Protein 7TOJ (pdb70)

Nearest PDB structures (foldseek):
  7toj-assembly1_A  TM=1.003E+00  e=2.582E-84  Chryseobacterium sp. YR480
  7tog-assembly1_A  TM=9.686E-01  e=6.090E-57  Prolixibacter bellariivorans
  7tok-assembly1_A  TM=8.861E-01  e=1.281E-14  Flavobacterium johnsoniae
  7tok-assembly2_B  TM=8.930E-01  e=6.815E-14  Flavobacterium johnsoniae
  2qfe-assembly1_A  TM=3.526E-01  e=9.710E-02  Homo sapiens

Radius of gyration: 20.08 Å; Cα contacts (8 Å, |Δi|>4): 903; chains: 1; bounding box: 59×45×49 Å

CATH classification: 3.40.50.1110

Sequence (356 aa):
GQWLTTWATAPQLVEPKNLPPEPGLSGNTLRQIVRVSVGGKKLRLRFSNKYSDSLAVKAVSIAVPSDSSNVDAATIRSLTFEKKNNFKIAPGSSDIYSDEVNFNLKPNSLLAITVSYAKVTQSVTGHPASRTTSFIVKGEQTTNAEVFKNPVKTDHWYSLFNIDVVKTSEPSYAVAIGNSITDGRGSGTNRRQNRWPDIFSQRLLANNPSTRNISVLNLGIGGNCVVRGGLGPTALDRFDYNILNQQGVKWLIILEGVNDLLGGTRRDPDDASSKRTEELIAAYQVIDKAHANGIKVYGATILPFGKSFYEKPFRIEEWKKVNDWIRNSGKFDAVIDFAKHQSHPNEAGYRRGEFVDLNLFKNE

B-factor: mean 28.58, std 12.19, range [13.81, 75.75]

Foldseek 3Di:
DFKAWFEFEAKFKQDLVLFADPPGQAQWKKKWKDWGAAWAFKKKFKFDLQHWAKWKWQWKWKFAADPAAFGDLVQIDTWAFVNHRIDIGGRRDMGMTDMDTHGTHGRGMMMMMIRGHGDDSTFMFARQQLEKMWMDHHDCNNPRDDDPTRIHNTTGGGGTMMHDDDPQAAEEEEEACLQSPVAEHRNPNQRLQSLLSVVLCVDVLNVRYHYYGHYYHQEAQFDDTDGDHCLVCVCVRPVVGTHHAEYEYDHHLSLLLPDDDLVSNVVSLVRVVVSVLCCVVCVVVNHAYEYEADDDDDDSSPPPPSSVVSSVVSLCCNCPVPSHPYYQYLHVCCCVDHSVSSNCNVSDDCVVPRDD

Structure (mmCIF, N/CA/C/O backbone):
data_7TOJ
#
_entry.id   7TOJ
#
_cell.length_a   120.160
_cell.length_b   77.310
_cell.length_c   42.080
_cell.angle_alpha   90.000
_cell.angle_beta   96.890
_cell.angle_gamma   90.000
#
_symmetry.space_group_name_H-M   'C 1 2 1'
#
loop_
_entity.id
_entity.type
_entity.pdbx_description
1 polymer 'SGNH/GDSL hydrolase family protein'
2 non-polymer 'CHLORIDE ION'
3 water water
#
loop_
_atom_site.group_PDB
_atom_site.id
_atom_site.type_symbol
_atom_site.label_atom_id
_atom_site.label_alt_id
_atom_site.label_comp_id
_atom_site.label_asym_id
_atom_site.label_entity_id
_atom_site.label_seq_id
_atom_site.pdbx_PDB_ins_code
_atom_site.Cartn_x
_atom_site.Cartn_y
_atom_site.Cartn_z
_atom_site.occupancy
_atom_site.B_iso_or_equiv
_atom_site.auth_seq_id
_atom_site.auth_comp_id
_atom_site.auth_asym_id
_atom_site.auth_atom_id
_atom_site.pdbx_PDB_model_num
ATOM 1 N N . GLY A 1 11 ? 50.83400 7.24600 20.78200 1.000 45.66799 11 GLY A N 1
ATOM 2 C CA . GLY A 1 11 ? 49.53800 7.42900 21.40900 1.000 42.60856 11 GLY A CA 1
ATOM 3 C C . GLY A 1 11 ? 48.78400 8.63000 20.86900 1.000 41.42683 11 GLY A C 1
ATOM 4 O O . GLY A 1 11 ? 49.38400 9.59900 20.40600 1.000 45.05349 11 GLY A O 1
ATOM 5 N N . GLN A 1 12 ? 47.46400 8.55300 20.89500 1.000 35.05143 12 GLN A N 1
ATOM 6 C CA . GLN A 1 12 ? 46.61300 9.63100 20.42700 1.000 31.78397 12 GLN A CA 1
ATOM 7 C C . GLN A 1 12 ? 45.83700 10.24200 21.58400 1.000 25.09781 12 GLN A C 1
ATOM 8 O O . GLN A 1 12 ? 45.49000 9.56900 22.46300 1.000 25.76633 12 GLN A O 1
ATOM 14 N N . TRP A 1 13 ? 45.57800 11.51900 21.54100 1.000 23.13673 13 TRP A N 1
ATOM 15 C CA . TRP A 1 13 ? 44.82100 12.14100 22.62200 1.000 21.21324 13 TRP A CA 1
ATOM 16 C C . TRP A 1 13 ? 43.33200 11.81100 22.52000 1.000 19.79542 13 TRP A C 1
ATOM 17 O O . TRP A 1 13 ? 42.75800 11.71300 21.42400 1.000 20.25138 13 TRP A O 1
ATOM 28 N N . LEU A 1 14 ? 42.69600 11.69000 23.68300 1.000 17.84292 14 LEU A N 1
ATOM 29 C CA . LEU A 1 14 ? 41.24700 11.56900 23.80300 1.000 16.99816 14 LEU A CA 1
ATOM 30 C C . LEU A 1 14 ? 40.80000 12.48000 24.93200 1.000 15.82134 14 LEU A C 1
ATOM 31 O O . LEU A 1 14 ? 41.35400 12.40900 26.03300 1.000 16.23711 14 LEU A O 1
ATOM 36 N N . THR A 1 15 ? 39.81500 13.33000 24.69100 1.000 15.32581 15 THR A N 1
ATOM 37 C CA . THR A 1 15 ? 39.28600 14.15800 25.76800 1.000 13.98791 15 THR A CA 1
ATOM 38 C C . THR A 1 15 ? 38.39300 13.28400 26.64500 1.000 14.47455 15 THR A C 1
ATOM 39 O O . THR A 1 15 ? 37.48700 12.61000 26.13600 1.000 15.31462 15 THR A O 1
ATOM 43 N N . THR A 1 16 ? 38.67500 13.24000 27.94600 1.000 14.63447 16 THR A N 1
ATOM 44 C CA . THR A 1 16 ? 37.95100 12.37700 28.86700 1.000 14.71740 16 THR A CA 1
ATOM 45 C C . THR A 1 16 ? 36.97200 13.12200 29.76600 1.000 14.18197 16 THR A C 1
ATOM 46 O O . THR A 1 16 ? 36.08000 12.49200 30.34300 1.000 14.93488 16 THR A O 1
ATOM 50 N N . TRP A 1 17 ? 37.12400 14.43800 29.90100 1.000 14.12057 17 TRP A N 1
ATOM 51 C CA . TRP A 1 17 ? 36.23600 15.26900 30.69400 1.000 13.88720 17 TRP A CA 1
ATOM 52 C C . TRP A 1 17 ? 36.26500 16.65700 30.06900 1.000 13.94082 17 TRP A C 1
ATOM 53 O O . TRP A 1 17 ? 37.32200 17.12100 29.60700 1.000 14.37639 17 TRP A O 1
ATOM 64 N N . ALA A 1 18 ? 35.10200 17.30600 30.03000 1.000 14.15988 18 ALA A N 1
ATOM 65 C CA . ALA A 1 18 ? 35.03300 18.69500 29.59800 1.000 14.23164 18 ALA A CA 1
ATOM 66 C C . ALA A 1 18 ? 33.89200 19.37500 30.32500 1.000 14.17412 18 ALA A C 1
ATOM 67 O O . ALA A 1 18 ? 32.99300 18.72400 30.86500 1.000 15.04155 18 ALA A O 1
ATOM 69 N N . THR A 1 19 ? 33.96900 20.70900 30.37500 1.000 14.46384 19 THR A N 1
ATOM 70 C CA . THR A 1 19 ? 32.85300 21.54100 30.80200 1.000 15.57062 19 THR A CA 1
ATOM 71 C C . THR A 1 19 ? 32.77000 22.68800 29.80800 1.000 15.90445 19 THR A C 1
ATOM 72 O O . THR A 1 19 ? 33.76800 23.04000 29.18000 1.000 18.18154 19 THR A O 1
ATOM 76 N N . ALA A 1 20 ? 31.58000 23.25300 29.64300 1.000 15.29078 20 ALA A N 1
ATOM 77 C CA . ALA A 1 20 ? 31.40000 24.33500 28.67000 1.000 15.49552 20 ALA A CA 1
ATOM 78 C C . ALA A 1 20 ? 31.66600 25.69200 29.32400 1.000 15.53682 20 ALA A C 1
ATOM 79 O O . ALA A 1 20 ? 30.91400 26.09100 30.22900 1.000 16.95249 20 ALA A O 1
ATOM 81 N N . PRO A 1 21 ? 32.68300 26.43100 28.90300 1.000 15.89349 21 PRO A N 1
ATOM 82 C CA . PRO A 1 21 ? 32.99600 27.70500 29.55600 1.000 17.99884 21 PRO A CA 1
ATOM 83 C C . PRO A 1 21 ? 32.03400 28.81200 29.13900 1.000 16.01364 21 PRO A C 1
ATOM 84 O O . PR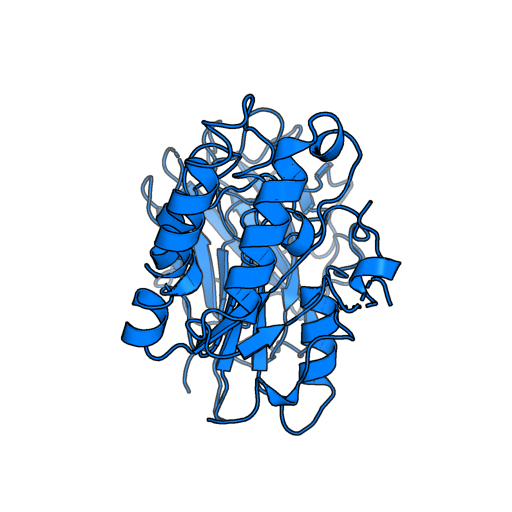O A 1 21 ? 31.35400 28.75300 28.11000 1.000 16.83037 21 PRO A O 1
ATOM 88 N N . GLN A 1 22 ? 32.00700 29.85400 29.95600 1.000 16.84307 22 GLN A N 1
ATOM 89 C CA . GLN A 1 22 ? 31.20200 31.03800 29.68600 1.000 18.07344 22 GLN A CA 1
ATOM 90 C C . GLN A 1 22 ? 31.75600 32.17400 30.53500 1.000 18.73229 22 GLN A C 1
ATOM 91 O O . GLN A 1 22 ? 32.59400 31.96400 31.41500 1.000 19.70101 22 GLN A O 1
ATOM 97 N N . LEU A 1 23 ? 31.29400 33.38900 30.26400 1.000 20.18417 23 LEU A N 1
ATOM 98 C CA . LEU A 1 23 ? 31.59900 34.51100 31.14500 1.000 21.93908 23 LEU A CA 1
ATOM 99 C C . LEU A 1 23 ? 30.81200 34.36600 32.43700 1.000 22.11748 23 LEU A C 1
ATOM 100 O O . LEU A 1 23 ? 29.59400 34.19000 32.41400 1.000 23.49786 23 LEU A O 1
ATOM 105 N N . VAL A 1 24 ? 31.50900 34.42200 33.56800 1.000 21.69907 24 VAL A N 1
ATOM 106 C CA . VAL A 1 24 ? 30.86400 34.27000 34.86700 1.000 23.55182 24 VAL A CA 1
ATOM 107 C C . VAL A 1 24 ? 30.13000 35.56000 35.22100 1.000 26.37668 24 VAL A C 1
ATOM 108 O O . VAL A 1 24 ? 30.73000 36.63900 35.24000 1.000 27.47023 24 VAL A O 1
ATOM 112 N N . GLU A 1 25 ? 28.83200 35.44300 35.50100 1.000 26.61508 25 GLU A N 1
ATOM 113 C CA . GLU A 1 25 ? 28.03800 36.58500 35.92200 1.000 29.10448 25 GLU A CA 1
ATOM 114 C C . GLU A 1 25 ? 28.52900 37.07900 37.28200 1.000 32.26811 25 GLU A C 1
ATOM 115 O O . GLU A 1 25 ? 29.07600 36.30100 38.06800 1.000 31.79784 25 GLU A O 1
ATOM 121 N N . PRO A 1 26 ? 28.35200 38.37200 37.58200 1.000 32.50756 26 PRO A N 1
ATOM 122 C CA . PRO A 1 26 ? 28.83500 38.90000 38.87300 1.000 34.61892 26 PRO A CA 1
ATOM 123 C C . PRO A 1 26 ? 28.39000 38.09300 40.08200 1.000 34.92751 26 PRO A C 1
ATOM 124 O O . PRO A 1 26 ? 29.19500 37.84400 40.98800 1.000 36.32931 26 PRO A O 1
ATOM 128 N N . LYS A 1 27 ? 27.12800 37.66200 40.11700 1.000 33.18618 27 LYS A N 1
ATOM 129 C CA . LYS A 1 27 ? 26.60900 36.93000 41.26500 1.000 32.93092 27 LYS A CA 1
ATOM 130 C C . LYS A 1 27 ? 27.25400 35.56200 41.42700 1.000 30.67485 27 LYS A C 1
ATOM 131 O O . LYS A 1 27 ? 27.08900 34.94400 42.48400 1.000 31.69848 27 LYS A O 1
ATOM 137 N N . ASN A 1 28 ? 27.96400 35.07400 40.41200 1.000 27.81882 28 ASN A N 1
ATOM 138 C CA . ASN A 1 28 ? 28.56200 33.74700 40.45200 1.000 25.45553 28 ASN A CA 1
ATOM 139 C C . ASN A 1 28 ? 30.07200 33.79700 40.60800 1.000 25.75743 28 ASN A C 1
ATOM 140 O O . ASN A 1 28 ? 30.73600 32.76300 40.47000 1.000 26.68783 28 ASN A O 1
ATOM 145 N N . LEU A 1 29 ? 30.62800 34.97600 40.86800 1.000 28.65283 29 LEU A N 1
ATOM 146 C CA . LEU A 1 29 ? 32.02600 35.07200 41.23200 1.000 31.27717 29 LEU A CA 1
ATOM 147 C C . LEU A 1 29 ? 32.20900 34.51000 42.63800 1.000 31.91278 29 LEU A C 1
ATOM 148 O O . LEU A 1 29 ? 31.25800 34.45300 43.42200 1.000 32.92863 29 LEU A O 1
ATOM 153 N N . PRO A 1 30 ? 33.41300 34.06000 42.97300 1.000 35.83075 30 PRO A N 1
ATOM 154 C CA . PRO A 1 30 ? 33.59800 33.35600 44.23400 1.000 39.26668 30 PRO A CA 1
ATOM 155 C C . PRO A 1 30 ? 33.45700 34.30100 45.41100 1.000 38.71626 30 PRO A C 1
ATOM 156 O O . PRO A 1 30 ? 33.55600 35.53200 45.26400 1.000 38.24298 30 PRO A O 1
ATOM 160 N N . PRO A 1 31 ? 33.16600 33.77100 46.58200 1.000 44.46987 31 PRO A N 1
ATOM 161 C CA . PRO A 1 31 ? 33.07900 34.63100 47.76200 1.000 44.42862 31 PRO A CA 1
ATOM 162 C C . PRO A 1 31 ? 34.47100 35.02500 48.21600 1.000 44.63661 31 PRO A C 1
ATOM 163 O O . PRO A 1 31 ? 35.47200 34.67500 47.57900 1.000 43.10602 31 PRO A O 1
ATOM 167 N N . GLU A 1 32 ? 34.57800 35.80500 49.24700 1.000 45.82651 32 GLU A N 1
ATOM 168 C CA . GLU A 1 32 ? 35.85500 36.21200 49.75400 1.000 44.13477 32 GLU A CA 1
ATOM 169 C C . GLU A 1 32 ? 36.60300 34.99800 50.32400 1.000 42.50689 32 GLU A C 1
ATOM 170 O O . GLU A 1 32 ? 36.01300 34.13200 50.86700 1.000 44.00639 32 GLU A O 1
ATOM 176 N N . PRO A 1 33 ? 37.92600 34.94600 50.20800 1.000 42.37174 33 PRO A N 1
ATOM 177 C CA . PRO A 1 33 ? 38.84800 36.02600 49.81300 1.000 43.69156 33 PRO A CA 1
ATOM 178 C C . PRO A 1 33 ? 39.04000 36.22500 48.30900 1.000 43.25038 33 PRO A C 1
ATOM 179 O O . PRO A 1 33 ? 39.94900 36.94700 47.89300 1.000 44.38057 33 PRO A O 1
ATOM 183 N N . GLY A 1 34 ? 38.20500 35.61400 47.47000 1.000 39.31879 34 GLY A N 1
ATOM 184 C CA . GLY A 1 34 ? 38.34100 35.77200 46.03900 1.000 37.32999 34 GLY A CA 1
ATOM 185 C C . GLY A 1 34 ? 39.48600 34.95000 45.49500 1.000 34.89706 34 GLY A C 1
ATOM 186 O O . GLY A 1 34 ? 40.21400 34.26900 46.21800 1.000 35.37371 34 GLY A O 1
ATOM 187 N N . LEU A 1 35 ? 39.63800 35.00600 44.17300 1.000 31.38072 35 LEU A N 1
ATOM 188 C CA . LEU A 1 35 ? 40.66800 34.20800 43.52500 1.000 30.72709 35 LEU A CA 1
ATOM 189 C C . LEU A 1 35 ? 42.02800 34.88600 43.50200 1.000 29.49013 35 LEU A C 1
ATOM 190 O O . LEU A 1 35 ? 43.04700 34.18500 43.48800 1.000 30.17669 35 LEU A O 1
ATOM 195 N N . SER A 1 36 ? 42.07200 36.21900 43.47800 1.000 30.64664 36 SER A N 1
ATOM 196 C CA . SER A 1 36 ? 43.33200 36.94200 43.33200 1.000 31.95800 36 SER A CA 1
ATOM 197 C C . SER A 1 36 ? 44.34700 36.51900 44.38300 1.000 30.66073 36 SER A C 1
ATOM 198 O O . SER A 1 36 ? 44.09200 36.62200 45.58800 1.000 33.13357 36 SER A O 1
ATOM 201 N N . GLY A 1 37 ? 45.51000 36.06700 43.91800 1.000 31.82807 37 GLY A N 1
ATOM 202 C CA . GLY A 1 37 ? 46.58500 35.70800 44.82000 1.000 30.34983 37 GLY A CA 1
ATOM 203 C C . GLY A 1 37 ? 46.31800 34.49100 45.67300 1.000 29.62373 37 GLY A C 1
ATOM 204 O O . GLY A 1 37 ? 47.08300 34.23000 46.60500 1.000 31.40660 37 GLY A O 1
ATOM 205 N N . ASN A 1 38 ? 45.26500 33.73700 45.38500 1.000 27.89267 38 ASN A N 1
ATOM 206 C CA . ASN A 1 38 ? 44.82300 32.63700 46.22900 1.000 27.28993 38 ASN A CA 1
ATOM 207 C C . ASN A 1 38 ? 44.81200 31.33900 45.43100 1.000 25.23424 38 ASN A C 1
ATOM 208 O O . ASN A 1 38 ? 45.19100 31.29700 44.25900 1.000 25.74946 38 ASN A O 1
ATOM 213 N N . THR A 1 39 ? 44.38900 30.26200 46.08800 1.000 22.60048 39 THR A N 1
ATOM 214 C CA . THR A 1 39 ? 44.46200 28.92400 45.51800 1.000 21.71703 39 THR A CA 1
ATOM 215 C C . THR A 1 39 ? 43.08000 28.28800 45.51700 1.000 21.17135 39 THR A C 1
ATOM 216 O O . THR A 1 39 ? 42.36100 28.35300 46.51700 1.000 22.90902 39 THR A O 1
ATOM 220 N N . LEU A 1 40 ? 42.71400 27.68700 44.38700 1.000 19.95251 40 LEU A N 1
ATOM 221 C CA . LEU A 1 40 ? 41.40000 27.08900 44.17400 1.000 18.78540 40 LEU A CA 1
ATOM 222 C C . LEU A 1 40 ? 41.58300 25.62100 43.83100 1.000 18.93460 40 LEU A C 1
ATOM 223 O O . LEU A 1 40 ? 42.30000 25.29100 42.88400 1.000 19.53997 40 LEU A O 1
ATOM 228 N N . ARG A 1 41 ? 40.93000 24.74200 44.58700 1.000 18.53836 41 ARG A N 1
ATOM 229 C CA . ARG A 1 41 ? 40.94800 23.31100 44.32900 1.000 18.48268 41 ARG A CA 1
ATOM 230 C C . ARG A 1 41 ? 39.57700 22.88800 43.80200 1.000 18.43151 41 ARG A C 1
ATOM 231 O O . ARG A 1 41 ? 38.54700 23.17900 44.42800 1.000 19.06229 41 ARG A O 1
ATOM 239 N N . GLN A 1 42 ? 39.57100 22.20500 42.66500 1.000 16.37452 42 GLN A N 1
ATOM 240 C CA . GLN A 1 42 ? 38.34200 21.83600 41.97700 1.000 16.77640 42 GLN A CA 1
ATOM 241 C C . GLN A 1 42 ? 38.36000 20.34300 41.70500 1.000 16.18596 42 GLN A C 1
ATOM 242 O O . GLN A 1 42 ? 39.42600 19.76100 41.48700 1.000 17.96011 42 GLN A O 1
ATOM 248 N N . ILE A 1 43 ? 37.17800 19.72000 41.71000 1.000 16.29522 43 ILE A N 1
ATOM 249 C CA . ILE A 1 43 ? 37.04200 18.26700 41.59600 1.000 16.94332 43 ILE A CA 1
ATOM 250 C C . ILE A 1 43 ? 36.17700 17.93100 40.38600 1.000 16.09248 43 ILE A C 1
ATOM 251 O O . ILE A 1 43 ? 35.07200 18.46600 40.24300 1.000 16.72857 43 ILE A O 1
ATOM 256 N N . VAL A 1 44 ? 36.67200 17.02400 39.53800 1.000 15.27087 44 VAL A N 1
ATOM 257 C CA . VAL A 1 44 ? 35.93800 16.57200 38.36200 1.000 15.43078 44 VAL A CA 1
ATOM 258 C C . VAL A 1 44 ? 35.95900 15.04700 38.31500 1.000 15.40686 44 VAL A C 1
ATOM 259 O O . VAL A 1 44 ? 36.83300 14.39500 38.90000 1.000 16.73095 44 VAL A O 1
ATOM 263 N N . ARG A 1 45 ? 34.98600 14.47800 37.60300 1.000 15.39404 45 ARG A N 1
ATOM 264 C CA . ARG A 1 45 ? 34.90100 13.04000 37.37100 1.000 15.99304 45 ARG A CA 1
ATOM 265 C C . ARG A 1 45 ? 35.30700 12.76000 35.93300 1.000 15.48827 45 ARG A C 1
ATOM 266 O O . ARG A 1 45 ? 34.62000 13.18600 34.99600 1.000 16.77200 45 ARG A O 1
ATOM 274 N N . VAL A 1 46 ? 36.40000 12.03300 35.74700 1.000 15.21569 46 VAL A N 1
ATOM 275 C CA . VAL A 1 46 ? 36.83400 11.63900 34.40900 1.000 15.82687 46 VAL A CA 1
ATOM 276 C C . VAL A 1 46 ? 36.10800 10.37900 33.95500 1.000 15.28291 46 VAL A C 1
ATOM 277 O O . VAL A 1 46 ? 35.48600 9.68200 34.75600 1.000 16.64422 46 VAL A O 1
ATOM 281 N N . SER A 1 47 ? 36.19400 10.08400 32.65700 1.000 14.70242 47 SER A N 1
ATOM 282 C CA . SER A 1 47 ? 35.56900 8.88900 32.10300 1.000 15.02627 47 SER A CA 1
ATOM 283 C C . SER A 1 47 ? 36.65200 7.88800 31.77100 1.000 15.78797 47 SER A C 1
ATOM 284 O O . SER A 1 47 ? 37.09500 7.13900 32.66300 1.000 16.54312 47 SER A O 1
ATOM 287 N N . VAL A 1 48 ? 37.16300 7.84700 30.53700 1.000 15.37867 48 VAL A N 1
ATOM 288 C CA . VAL A 1 48 ? 38.25100 6.94600 30.18300 1.000 16.13267 48 VAL A CA 1
ATOM 289 C C . VAL A 1 48 ? 39.51500 7.35100 30.92800 1.000 16.81721 48 VAL A C 1
ATOM 290 O O . VAL A 1 48 ? 39.80700 8.54500 31.10500 1.000 16.63199 48 VAL A O 1
ATOM 294 N N . GLY A 1 49 ? 40.29000 6.35300 31.35700 1.000 16.60730 49 GLY A N 1
ATOM 295 C CA . GLY A 1 49 ? 41.50400 6.59300 32.10600 1.000 17.36559 49 GLY A CA 1
ATOM 296 C C . GLY A 1 49 ? 42.73900 6.56900 31.22200 1.000 19.04149 49 GLY A C 1
ATOM 297 O O . GLY A 1 49 ? 42.67100 6.48200 29.99400 1.000 21.20747 49 GLY A O 1
ATOM 298 N N . GLY A 1 50 ? 43.89600 6.64900 31.87500 1.000 19.23580 50 GLY A N 1
ATOM 299 C CA . GLY A 1 50 ? 45.15000 6.54800 31.15200 1.000 20.18556 50 GLY A CA 1
ATOM 300 C C . GLY A 1 50 ? 46.32600 6.86800 32.05200 1.000 19.27516 50 GLY A C 1
ATOM 301 O O . GLY A 1 50 ? 46.19300 6.93300 33.27300 1.000 20.86469 50 GLY A O 1
ATOM 302 N N . LYS A 1 51 ? 47.48500 7.05300 31.40900 1.000 19.23097 51 LYS A N 1
ATOM 303 C CA . LYS A 1 51 ? 48.75600 7.23100 32.10600 1.000 19.64356 51 LYS A CA 1
ATOM 304 C C . LYS A 1 51 ? 49.46400 8.53300 31.75800 1.000 18.60923 51 LYS A C 1
ATOM 305 O O . LYS A 1 51 ? 50.42800 8.89400 32.44500 1.000 19.95304 51 LYS A O 1
ATOM 311 N N . LYS A 1 52 ? 49.03600 9.23300 30.71000 1.000 18.38241 52 LYS A N 1
ATOM 312 C CA . LYS A 1 52 ? 49.63800 10.49200 30.28900 1.000 19.57606 52 LYS A CA 1
ATOM 313 C C . LYS A 1 52 ? 48.50200 11.46100 30.00900 1.000 17.01467 52 LYS A C 1
ATOM 314 O O . LYS A 1 52 ? 47.57100 11.12000 29.26600 1.000 18.54326 52 LYS A O 1
ATOM 320 N N . LEU A 1 53 ? 48.57000 12.65600 30.59100 1.000 17.79460 53 LEU A N 1
ATOM 321 C CA . LEU A 1 53 ? 47.45700 13.58300 30.59500 1.000 17.23508 53 LEU A CA 1
ATOM 322 C C . LEU A 1 53 ? 47.93200 14.94500 30.11400 1.000 17.39740 53 LEU A C 1
ATOM 323 O O . LEU A 1 53 ? 49.12100 15.28300 30.19300 1.000 19.31381 53 LEU A O 1
ATOM 328 N N . ARG A 1 54 ? 46.97900 15.75800 29.66000 1.000 16.99502 54 ARG A N 1
ATOM 329 C CA . ARG A 1 54 ? 47.19700 17.19500 29.54500 1.000 18.32843 54 ARG A CA 1
ATOM 330 C C . ARG A 1 54 ? 45.87700 17.87700 29.85000 1.000 16.45194 54 ARG A C 1
ATOM 331 O O . ARG A 1 54 ? 44.80800 17.26700 29.72800 1.000 18.34098 54 ARG A O 1
ATOM 339 N N . LEU A 1 55 ? 45.95400 19.13700 30.27500 1.000 16.05335 55 LEU A N 1
ATOM 340 C CA . LEU A 1 55 ? 44.78100 19.87500 30.72600 1.000 15.91459 55 LEU A CA 1
ATOM 341 C C . LEU A 1 55 ? 44.73600 21.21400 30.01400 1.000 16.82321 55 LEU A C 1
ATOM 342 O O . LEU A 1 55 ? 45.76900 21.86700 29.83100 1.000 18.00112 55 LEU A O 1
ATOM 347 N N . ARG A 1 56 ? 43.54400 21.60900 29.57300 1.000 15.73639 56 ARG A N 1
ATOM 348 C CA . ARG A 1 56 ? 43.35200 22.90400 28.93700 1.000 16.20087 56 ARG A CA 1
ATOM 349 C C . ARG A 1 56 ? 42.53400 23.82100 29.83400 1.000 15.84545 56 ARG A C 1
ATOM 350 O O . ARG A 1 56 ? 41.52400 23.40600 30.41300 1.000 16.83198 56 ARG A O 1
ATOM 358 N N . PHE A 1 57 ? 42.99100 25.06900 29.93000 1.000 17.27982 57 PHE A N 1
ATOM 359 C CA . PHE A 1 57 ? 42.32900 26.12600 30.67400 1.000 17.67686 57 PHE A CA 1
ATOM 360 C C . PHE A 1 57 ? 41.85000 27.18500 29.69400 1.000 20.26455 57 PHE A C 1
ATOM 361 O O . PHE A 1 57 ? 42.53400 27.48600 28.71800 1.000 20.89739 57 PHE A O 1
ATOM 369 N N . SER A 1 58 ? 40.66300 27.72900 29.94200 1.000 18.60090 58 SER A N 1
ATOM 370 C CA . SER A 1 58 ? 40.03800 28.66900 29.02000 1.000 20.26235 58 SER A CA 1
ATOM 371 C C . SER A 1 58 ? 39.89400 30.05300 29.63100 1.000 20.31942 58 SER A C 1
ATOM 372 O O . SER A 1 58 ? 39.36500 30.19600 30.73600 1.000 20.92489 58 SER A O 1
ATOM 375 N N . ASN A 1 59 ? 40.31900 31.06200 28.87200 1.000 20.32702 59 ASN A N 1
ATOM 376 C CA . ASN A 1 59 ? 40.04000 32.47100 29.11900 1.000 21.19779 59 ASN A CA 1
ATOM 377 C C . ASN A 1 59 ? 39.20500 33.06800 27.98500 1.000 21.53419 59 ASN A C 1
ATOM 378 O O . ASN A 1 59 ? 39.28800 34.25900 27.68500 1.000 23.85322 59 ASN A O 1
ATOM 383 N N . LYS A 1 60 ? 38.37400 32.22800 27.36000 1.000 21.16101 60 LYS A N 1
ATOM 384 C CA . LYS A 1 60 ? 37.75800 32.57400 26.07900 1.000 21.78933 60 LYS A CA 1
ATOM 385 C C . LYS A 1 60 ? 36.81700 33.76600 26.17600 1.000 22.55486 60 LYS A C 1
ATOM 386 O O . LYS A 1 60 ? 36.73200 34.55600 25.23400 1.000 25.19173 60 LYS A O 1
ATOM 392 N N . TYR A 1 61 ? 36.11500 33.91800 27.29300 1.000 23.11005 61 TYR A N 1
ATOM 393 C CA . TYR A 1 61 ? 35.01600 34.86700 27.39100 1.000 25.51806 61 TYR A CA 1
ATOM 394 C C . TYR A 1 61 ? 35.33200 36.08200 28.24700 1.000 28.78119 61 TYR A C 1
ATOM 395 O O . TYR A 1 61 ? 34.45800 36.93800 28.43300 1.000 33.35482 61 TYR A O 1
ATOM 404 N N . SER A 1 62 ? 36.56000 36.18800 28.73800 1.000 27.83579 62 SER A N 1
ATOM 405 C CA . SER A 1 62 ? 37.01100 37.28200 29.57700 1.000 30.45532 62 SER A CA 1
ATOM 406 C C . SER A 1 62 ? 37.69900 38.34000 28.74500 1.000 29.98989 62 SER A C 1
ATOM 407 O O . SER A 1 62 ? 38.25400 38.08100 27.67800 1.000 33.94345 62 SER A O 1
ATOM 423 N N . ASP A 1 64 ? 40.01800 40.33600 30.31900 1.000 34.35989 64 ASP A N 1
ATOM 424 C CA . ASP A 1 64 ? 41.27600 40.54800 31.01700 1.000 33.00154 64 ASP A CA 1
ATOM 425 C C . ASP A 1 64 ? 42.12100 39.28800 30.91100 1.000 31.38030 64 ASP A C 1
ATOM 426 O O . ASP A 1 64 ? 41.61200 38.19800 30.63300 1.000 33.17992 64 ASP A O 1
ATOM 431 N N . SER A 1 65 ? 43.42400 39.44300 31.11700 1.000 33.90844 65 SER A N 1
ATOM 432 C CA . SER A 1 65 ? 44.32500 38.30400 31.02600 1.000 33.86721 65 SER A CA 1
ATOM 433 C C . SER A 1 65 ? 44.08100 37.33600 32.18100 1.000 31.47976 65 SER A C 1
ATOM 434 O O . SER A 1 65 ? 43.61000 37.71400 33.25600 1.000 35.52727 65 SER A O 1
ATOM 437 N N . LEU A 1 66 ? 44.39700 36.07400 31.94300 1.000 27.40335 66 LEU A N 1
ATOM 438 C CA . LEU A 1 66 ? 44.32600 35.04600 32.97800 1.000 27.88091 66 LEU A CA 1
ATOM 439 C C . LEU A 1 66 ? 45.75600 34.70900 33.38800 1.000 24.98405 66 LEU A C 1
ATOM 440 O O . LEU A 1 66 ? 46.50800 34.13700 32.59400 1.000 26.42356 66 LEU A O 1
ATOM 445 N N . ALA A 1 67 ? 46.13000 35.06500 34.62600 1.000 25.64033 67 ALA A N 1
ATOM 446 C CA . ALA A 1 67 ? 47.48800 34.89400 35.14300 1.000 24.92592 67 ALA A CA 1
ATOM 447 C C . ALA A 1 67 ? 47.46900 33.85300 36.25600 1.000 24.27846 67 ALA A C 1
ATOM 448 O O . ALA A 1 67 ? 46.79200 34.03800 37.27000 1.000 25.05608 67 ALA A O 1
ATOM 450 N N . VAL A 1 68 ? 48.21300 32.76600 36.06300 1.000 22.34729 68 VAL A N 1
ATOM 451 C CA . VAL A 1 68 ? 48.20800 31.61900 36.96700 1.000 22.06707 68 VAL A CA 1
ATOM 452 C C . VAL A 1 68 ? 49.64900 31.32100 37.37400 1.000 23.11765 68 VAL A C 1
ATOM 453 O O . VAL A 1 68 ? 50.54100 31.27800 36.52000 1.000 23.69993 68 VAL A O 1
ATOM 457 N N . LYS A 1 69 ? 49.88300 31.15900 38.68700 1.000 22.91567 69 LYS A N 1
ATOM 458 C CA . LYS A 1 69 ? 51.23600 30.94600 39.19300 1.000 23.76585 69 LYS A CA 1
ATOM 459 C C . LYS A 1 69 ? 51.65100 29.48400 39.16000 1.000 21.50426 69 LYS A C 1
ATOM 460 O O . LYS A 1 69 ? 52.85100 29.19400 39.05800 1.000 23.58817 69 LYS A O 1
ATOM 466 N N . ALA A 1 70 ? 50.70000 28.55900 39.27400 1.000 20.44577 70 ALA A N 1
ATOM 467 C CA . ALA A 1 70 ? 51.01100 27.13900 39.41400 1.000 19.95674 70 ALA A CA 1
ATOM 468 C C . ALA A 1 70 ? 49.73100 26.33900 39.29300 1.000 19.04446 70 ALA A C 1
ATOM 469 O O . ALA A 1 70 ? 48.64600 26.81500 39.66000 1.000 18.97333 70 ALA A O 1
ATOM 471 N N . VAL A 1 71 ? 49.86700 25.11100 38.78800 1.000 18.18517 71 VAL A N 1
ATOM 472 C CA . VAL A 1 71 ? 48.76000 24.15900 38.71500 1.000 17.52524 71 VAL A CA 1
ATOM 473 C C . VAL A 1 71 ? 49.28100 22.78000 39.09900 1.000 18.10172 71 VAL A C 1
ATOM 474 O O . VAL A 1 71 ? 50.37100 22.38100 38.67600 1.000 19.19391 71 VAL A O 1
ATOM 478 N N . SER A 1 72 ? 48.49200 22.04200 39.88200 1.000 17.39951 72 SER A N 1
ATOM 479 C CA . SER A 1 72 ? 48.79900 20.65300 40.18400 1.000 17.86990 72 SER A CA 1
ATOM 480 C C . SER A 1 72 ? 47.56100 19.80100 39.96500 1.000 17.87242 72 SER A C 1
ATOM 481 O O . SER A 1 72 ? 46.43000 20.29600 39.97200 1.000 17.28120 72 SER A O 1
ATOM 484 N N . ILE A 1 73 ? 47.79600 18.49900 39.80900 1.000 16.30658 73 ILE A N 1
ATOM 485 C CA . ILE A 1 73 ? 46.73100 17.50200 39.78600 1.000 16.71889 73 ILE A CA 1
ATOM 486 C C . ILE A 1 73 ? 47.02600 16.42100 40.81600 1.000 16.97701 73 ILE A C 1
ATOM 487 O O . ILE A 1 73 ? 48.18400 16.16300 41.15500 1.000 17.12996 73 ILE A O 1
ATOM 492 N N . ALA A 1 74 ? 45.97000 15.80800 41.34600 1.000 16.13420 74 ALA A N 1
ATOM 493 C CA . ALA A 1 74 ? 46.12300 14.82300 42.41600 1.000 17.22415 74 ALA A CA 1
ATOM 494 C C . ALA A 1 74 ? 44.83500 14.01500 42.55700 1.000 17.18341 74 ALA A C 1
ATOM 495 O O . ALA A 1 74 ? 43.78100 14.41000 42.05600 1.000 17.48860 74 ALA A O 1
ATOM 497 N N . VAL A 1 75 ? 44.93000 12.88000 43.24200 1.000 17.95944 75 VAL A N 1
ATOM 498 C CA . VAL A 1 75 ? 43.74800 12.08200 43.56600 1.000 18.32856 75 VAL A CA 1
ATOM 499 C C . VAL A 1 75 ? 43.15100 12.62000 44.86300 1.000 18.39597 75 VAL A C 1
ATOM 500 O O . VAL A 1 75 ? 43.86500 12.70900 45.86800 1.000 19.54710 75 VAL A O 1
ATOM 504 N N . PRO A 1 76 ? 41.87000 12.98100 44.90400 1.000 18.14183 76 PRO A N 1
ATOM 505 C CA . PRO A 1 76 ? 41.28400 13.46700 46.15500 1.000 20.67715 76 PRO A CA 1
ATOM 506 C C . PRO A 1 76 ? 41.20900 12.38000 47.20800 1.000 22.34914 76 PRO A C 1
ATOM 507 O O . PRO A 1 76 ? 41.14100 11.18300 46.91200 1.000 24.69877 76 PRO A O 1
ATOM 511 N N . SER A 1 77 ? 41.23000 12.80100 48.44900 1.000 26.00092 77 SER A N 1
ATOM 512 C CA . SER A 1 77 ? 41.01900 11.82100 49.50100 1.000 32.42395 77 SER A CA 1
ATOM 513 C C . SER A 1 77 ? 39.63100 12.04000 49.97300 1.000 42.78270 77 SER A C 1
ATOM 514 O O . SER A 1 77 ? 38.74900 11.32100 49.60200 1.000 50.75188 77 SER A O 1
ATOM 517 N N . ASP A 1 78 ? 39.38700 13.07300 50.75100 1.000 40.94260 78 ASP A N 1
ATOM 518 C CA . ASP A 1 78 ? 38.01800 13.33300 51.14700 1.000 48.18970 78 ASP A CA 1
ATOM 519 C C . ASP A 1 78 ? 37.83400 14.80100 50.86500 1.000 42.36401 78 ASP A C 1
ATOM 520 O O . ASP A 1 78 ? 38.71500 15.57800 51.23900 1.000 41.62028 78 ASP A O 1
ATOM 525 N N . SER A 1 79 ? 36.69400 15.21300 50.27600 1.000 35.73361 79 SER A N 1
ATOM 526 C CA . SER A 1 79 ? 36.40000 16.61100 49.96700 1.000 34.76549 79 SER A CA 1
ATOM 527 C C . SER A 1 79 ? 37.58200 17.40400 49.41300 1.000 27.09947 79 SER A C 1
ATOM 528 O O . SER A 1 79 ? 37.91300 17.28300 48.22900 1.000 26.02548 79 SER A O 1
ATOM 531 N N . SER A 1 80 ? 38.21600 18.21700 50.26600 1.000 26.94983 80 SER A N 1
ATOM 532 C CA . SER A 1 80 ? 39.20200 19.20600 49.84000 1.000 27.10380 80 SER A CA 1
ATOM 533 C C . SER A 1 80 ? 40.64700 18.75500 50.02600 1.000 25.28679 80 SER A C 1
ATOM 534 O O . SER A 1 80 ? 41.56200 19.52200 49.71000 1.000 26.00959 80 SER A O 1
ATOM 537 N N . ASN A 1 81 ? 40.87200 17.54900 50.53100 1.000 23.54005 81 ASN A N 1
ATOM 538 C CA . ASN A 1 81 ? 42.21500 17.02800 50.73300 1.000 24.08481 81 ASN A CA 1
ATOM 539 C C . ASN A 1 81 ? 42.58100 16.08300 49.59700 1.000 21.27867 81 ASN A C 1
ATOM 540 O O . ASN A 1 81 ? 41.72200 15.59400 48.86300 1.000 22.28415 81 ASN A O 1
ATOM 545 N N . VAL A 1 82 ? 43.88100 15.85600 49.43100 1.000 21.41451 82 VAL A N 1
ATOM 546 C CA . VAL A 1 82 ? 44.38200 14.98600 48.37400 1.000 20.29172 82 VAL A CA 1
ATOM 547 C C . VAL A 1 82 ? 45.35600 13.96800 48.95600 1.000 21.59736 82 VAL A C 1
ATOM 548 O O . VAL A 1 82 ? 45.91700 14.14900 50.03700 1.000 22.94016 82 VAL A O 1
ATOM 552 N N . ASP A 1 83 ? 45.55700 12.88100 48.21600 1.000 22.00111 83 ASP A N 1
ATOM 553 C CA . ASP A 1 83 ? 46.59100 11.89800 48.54500 1.000 22.31397 83 ASP A CA 1
ATOM 554 C C . ASP A 1 83 ? 47.93800 12.50200 48.15500 1.000 22.07377 83 ASP A C 1
ATOM 555 O O . ASP A 1 83 ? 48.21400 12.69500 46.97000 1.000 21.22378 83 ASP A O 1
ATOM 560 N N . ALA A 1 84 ? 48.77900 12.80900 49.15000 1.000 23.00305 84 ALA A N 1
ATOM 561 C CA . ALA A 1 84 ? 49.97800 13.60300 48.88500 1.000 24.14188 84 ALA A CA 1
ATOM 562 C C . ALA A 1 84 ? 50.91900 12.92200 47.89500 1.000 23.66920 84 ALA A C 1
ATOM 563 O O . ALA A 1 84 ? 51.54500 13.60400 47.07000 1.000 24.48985 84 ALA A O 1
ATOM 565 N N . ALA A 1 85 ? 50.99700 11.59100 47.92900 1.000 24.11368 85 ALA A N 1
ATOM 566 C CA . ALA A 1 85 ? 51.91500 10.87600 47.05700 1.000 25.22668 85 ALA A CA 1
ATOM 567 C C . ALA A 1 85 ? 51.51300 10.96500 45.59300 1.000 22.72493 85 ALA A C 1
ATOM 568 O O . ALA A 1 85 ? 52.34700 10.68600 44.72300 1.000 23.49267 85 ALA A O 1
ATOM 570 N N . THR A 1 86 ? 50.26900 11.35500 45.29800 1.000 21.20995 86 THR A N 1
ATOM 571 C CA . THR A 1 86 ? 49.78700 11.42500 43.92100 1.000 19.81988 86 THR A CA 1
ATOM 572 C C . THR A 1 86 ? 49.94200 12.80000 43.28700 1.000 18.51483 86 THR A C 1
ATOM 573 O O . THR A 1 86 ? 49.67500 12.93400 42.08600 1.000 18.92784 86 THR A O 1
ATOM 577 N N . ILE A 1 87 ? 50.31500 13.83200 44.04800 1.000 19.56459 87 ILE A N 1
ATOM 578 C CA . ILE A 1 87 ? 50.33600 15.19300 43.51500 1.000 18.71606 87 ILE A CA 1
ATOM 579 C C . ILE A 1 87 ? 51.42900 15.31800 42.45500 1.000 18.73700 87 ILE A C 1
ATOM 580 O O . ILE A 1 87 ? 52.58500 14.92100 42.68500 1.000 19.45583 87 ILE A O 1
ATOM 585 N N . ARG A 1 88 ? 51.08100 15.91800 41.30900 1.000 17.41717 88 ARG A N 1
ATOM 586 C CA . ARG A 1 88 ? 52.04800 16.23400 40.26600 1.000 17.46865 88 ARG A CA 1
ATOM 587 C C . ARG A 1 88 ? 51.80100 17.64500 39.76400 1.000 18.16322 88 ARG A C 1
ATOM 588 O O . ARG A 1 88 ? 50.65000 18.07800 39.63700 1.000 19.20677 88 ARG A O 1
ATOM 596 N N . SER A 1 89 ? 52.87200 18.36300 39.46000 1.000 17.87156 89 SER A N 1
ATOM 597 C CA . SER A 1 89 ? 52.75700 19.70800 38.91900 1.000 18.53776 89 SER A CA 1
ATOM 598 C C . SER A 1 89 ? 52.61800 19.66300 37.41100 1.000 17.55893 89 SER A C 1
ATOM 599 O O . SER A 1 89 ? 53.23000 18.83100 36.73900 1.000 19.08225 89 SER A O 1
ATOM 602 N N . LEU A 1 90 ? 51.85900 20.61200 36.87800 1.000 17.76287 90 LEU A N 1
ATOM 603 C CA . LEU A 1 90 ? 51.79000 20.83200 35.43700 1.000 17.96100 90 LEU A CA 1
ATOM 604 C C . LEU A 1 90 ? 52.84800 21.84500 35.01300 1.000 18.87665 90 LEU A C 1
ATOM 605 O O . LEU A 1 90 ? 53.28900 22.68400 35.80100 1.000 20.55829 90 LEU A O 1
ATOM 610 N N . THR A 1 91 ? 53.24600 21.76600 33.74400 1.000 19.18154 91 THR A N 1
ATOM 611 C CA . THR A 1 91 ? 54.13800 22.74700 33.14200 1.000 20.46362 91 THR A CA 1
ATOM 612 C C . THR A 1 91 ? 53.50800 23.26400 31.85700 1.000 19.30627 91 THR A C 1
ATOM 613 O O . THR A 1 91 ? 52.66100 22.60400 31.24700 1.000 19.76713 91 THR A O 1
ATOM 617 N N . PHE A 1 92 ? 53.94500 24.44900 31.43600 1.000 19.66187 92 PHE A N 1
ATOM 618 C CA . PHE A 1 92 ? 53.37300 25.14100 30.27900 1.000 20.37656 92 PHE A CA 1
ATOM 619 C C . PHE A 1 92 ? 54.56200 25.60800 29.45400 1.000 21.14987 92 PHE A C 1
ATOM 620 O O . PHE A 1 92 ? 55.19700 26.61400 29.78500 1.000 22.79159 92 PHE A O 1
ATOM 628 N N . GLU A 1 93 ? 54.92700 24.82700 28.43600 1.000 23.17616 93 GLU A N 1
ATOM 629 C CA . GLU A 1 93 ? 56.19300 25.01500 27.72600 1.000 23.15247 93 GLU A CA 1
ATOM 630 C C . GLU A 1 93 ? 57.36000 25.14100 28.71000 1.000 24.01428 93 GLU A C 1
ATOM 631 O O . GLU A 1 93 ? 58.16900 26.07000 28.64200 1.000 25.47939 93 GLU A O 1
ATOM 637 N N . LYS A 1 94 ? 57.40600 24.19100 29.65300 1.000 23.25480 94 LYS A N 1
ATOM 638 C CA . LYS A 1 94 ? 58.40800 24.06900 30.71200 1.000 23.72698 94 LYS A CA 1
ATOM 639 C C . LYS A 1 94 ? 58.12000 24.92600 31.93900 1.000 23.10135 94 LYS A C 1
ATOM 640 O O . LYS A 1 94 ? 58.71700 24.68000 32.99500 1.000 24.35380 94 LYS A O 1
ATOM 646 N N . LYS A 1 95 ? 57.27600 25.94600 31.83200 1.000 21.87999 95 LYS A N 1
ATOM 647 C CA . LYS A 1 95 ? 57.14600 26.94500 32.89100 1.000 21.74003 95 LYS A CA 1
ATOM 648 C C . LYS A 1 95 ? 56.10800 26.53500 33.93100 1.000 21.06712 95 LYS A C 1
ATOM 649 O O . LYS A 1 95 ? 55.12800 25.85800 33.62400 1.000 21.81231 95 LYS A O 1
ATOM 655 N N . ASN A 1 96 ? 56.32600 26.97700 35.17800 1.000 20.86381 96 ASN A N 1
ATOM 656 C CA . ASN A 1 96 ? 55.34700 26.72100 36.23400 1.000 22.39129 96 ASN A CA 1
ATOM 657 C C . ASN A 1 96 ? 54.06200 27.49300 35.97700 1.000 20.91920 96 ASN A C 1
ATOM 658 O O . ASN A 1 96 ? 52.96800 27.03600 36.32800 1.000 22.07944 96 ASN A O 1
ATOM 663 N N . ASN A 1 97 ? 54.19100 28.68900 35.41700 1.000 22.14940 97 ASN A N 1
ATOM 664 C CA . ASN A 1 97 ? 53.14400 29.69600 35.40400 1.000 21.91549 97 ASN A CA 1
ATOM 665 C C . ASN A 1 97 ? 52.72200 29.98500 33.97000 1.000 23.81320 97 ASN A C 1
ATOM 666 O O . ASN A 1 97 ? 53.42300 29.65400 33.01000 1.000 23.83585 97 ASN A O 1
ATOM 671 N N . PHE A 1 98 ? 51.58100 30.66000 33.83500 1.000 22.72290 98 PHE A N 1
ATOM 672 C CA . PHE A 1 98 ? 51.17600 31.15700 32.53100 1.000 24.56415 98 PHE A CA 1
ATOM 673 C C . PHE A 1 98 ? 50.41400 32.46500 32.68100 1.000 24.83258 98 PHE A C 1
ATOM 674 O O . PHE A 1 98 ? 49.85800 32.77600 33.73600 1.000 25.04805 98 PHE A O 1
ATOM 682 N N . LYS A 1 99 ? 50.39500 33.23000 31.59600 1.000 26.78324 99 LYS A N 1
ATOM 683 C CA . LYS A 1 99 ? 49.55300 34.41600 31.49400 1.000 27.95775 99 LYS A CA 1
ATOM 684 C C . LYS A 1 99 ? 49.06800 34.46400 30.05700 1.00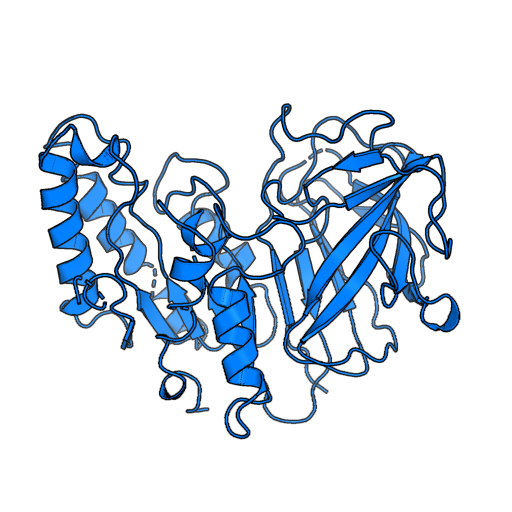0 30.45198 99 LYS A C 1
ATOM 685 O O . LYS A 1 99 ? 49.87300 34.62500 29.13700 1.000 32.49076 99 LYS A O 1
ATOM 691 N N . ILE A 1 100 ? 47.76900 34.30600 29.86500 1.000 28.50705 100 ILE A N 1
ATOM 692 C CA . ILE A 1 100 ? 47.21100 34.21500 28.52300 1.000 29.45878 100 ILE A CA 1
ATOM 693 C C . ILE A 1 100 ? 46.21900 35.34300 28.27800 1.000 31.12660 100 ILE A C 1
ATOM 694 O O . ILE A 1 100 ? 45.52800 35.81400 29.18800 1.000 29.36760 100 ILE A O 1
ATOM 699 N N . ALA A 1 101 ? 46.14100 35.74700 27.01400 1.000 30.11732 101 ALA A N 1
ATOM 700 C CA . ALA A 1 101 ? 45.40700 36.92800 26.61500 1.000 30.29860 101 ALA A CA 1
ATOM 701 C C . ALA A 1 101 ? 43.89600 36.73000 26.75000 1.000 29.16678 101 ALA A C 1
ATOM 702 O O . ALA A 1 101 ? 43.39900 35.59600 26.75900 1.000 27.06808 101 ALA A O 1
ATOM 704 N N . PRO A 1 102 ? 43.15200 37.83100 26.85800 1.000 30.02381 102 PRO A N 1
ATOM 705 C CA . PRO A 1 102 ? 41.69500 37.75100 26.72100 1.000 30.46537 102 PRO A CA 1
ATOM 706 C C . PRO A 1 102 ? 41.31700 36.97500 25.46700 1.000 29.21000 102 PRO A C 1
ATOM 707 O O . PRO A 1 102 ? 41.86000 37.20800 24.38400 1.000 30.28235 102 PRO A O 1
ATOM 711 N N . GLY A 1 103 ? 40.39800 36.02000 25.62600 1.000 26.49064 103 GLY A N 1
ATOM 712 C CA . GLY A 1 103 ? 39.91300 35.23600 24.51000 1.000 24.13263 103 GLY A CA 1
ATOM 713 C C . GLY A 1 103 ? 40.72600 34.00000 24.18000 1.000 26.10519 103 GLY A C 1
ATOM 714 O O . GLY A 1 103 ? 40.33700 33.25200 23.27600 1.000 27.03946 103 GLY A O 1
ATOM 715 N N . SER A 1 104 ? 41.83400 33.75200 24.87600 1.000 25.48521 104 SER A N 1
ATOM 716 C CA A SER A 1 104 ? 42.69700 32.62600 24.54600 0.410 25.29278 104 SER A CA 1
ATOM 717 C CA B SER A 1 104 ? 42.72600 32.64200 24.56700 0.590 25.48861 104 SER A CA 1
ATOM 718 C C . SER A 1 104 ? 42.49000 31.47300 25.52200 1.000 22.53350 104 SER A C 1
ATOM 719 O O . SER A 1 104 ? 41.73100 31.56500 26.48800 1.000 25.82738 104 SER A O 1
ATOM 724 N N . ASP A 1 105 ? 43.14100 30.35000 25.21900 1.000 24.07567 105 ASP A N 1
ATOM 725 C CA . ASP A 1 105 ? 43.18700 29.20800 26.11800 1.000 22.96072 105 ASP A CA 1
ATOM 726 C C . ASP A 1 105 ? 44.62500 28.70900 26.11000 1.000 21.18275 105 ASP A C 1
ATOM 727 O O . ASP A 1 105 ? 45.45900 29.17700 25.32400 1.000 22.61189 105 ASP A O 1
ATOM 732 N N . ILE A 1 106 ? 44.90700 27.72500 26.96000 1.000 20.53257 106 ILE A N 1
ATOM 733 C CA . ILE A 1 106 ? 46.24600 27.13900 27.01900 1.000 20.60498 106 ILE A CA 1
ATOM 734 C C . ILE A 1 106 ? 46.14300 25.68100 27.44900 1.000 18.85751 106 ILE A C 1
ATOM 735 O O . ILE A 1 106 ? 45.39500 25.33900 28.36900 1.000 18.91092 106 ILE A O 1
ATOM 740 N N . TYR A 1 107 ? 46.90800 24.82500 26.77200 1.000 19.07791 107 TYR A N 1
ATOM 741 C CA . TYR A 1 107 ? 47.12500 23.45400 27.21000 1.000 18.85984 107 TYR A CA 1
ATOM 742 C C . TYR A 1 107 ? 48.41100 23.36400 28.02200 1.000 20.01110 107 TYR A C 1
ATOM 743 O O . TYR A 1 107 ? 49.42900 23.97800 27.68200 1.000 21.68659 107 TYR A O 1
ATOM 752 N N . SER A 1 108 ? 48.37000 22.55900 29.07500 1.000 18.74958 108 SER A N 1
ATOM 753 C CA . SER A 1 108 ? 49.60000 22.15100 29.72800 1.000 17.44809 108 SER A CA 1
ATOM 754 C C . SER A 1 108 ? 50.38300 21.21000 28.81900 1.000 18.30764 108 SER A C 1
ATOM 755 O O . SER A 1 108 ? 49.84700 20.61300 27.87500 1.000 19.61022 108 SER A O 1
ATOM 758 N N . ASP A 1 109 ? 51.67100 21.08100 29.11100 1.000 19.33661 109 ASP A N 1
ATOM 759 C CA . ASP A 1 109 ? 52.46900 20.00300 28.55800 1.000 19.24868 109 ASP A CA 1
ATOM 760 C C . ASP A 1 109 ? 51.91500 18.66600 29.05300 1.000 18.03912 109 ASP A C 1
ATOM 761 O O . ASP A 1 109 ? 51.14000 18.59300 30.01600 1.000 19.26622 109 ASP A O 1
ATOM 766 N N . GLU A 1 110 ? 52.34900 17.58800 28.44000 1.000 18.80965 110 GLU A N 1
ATOM 767 C CA . GLU A 1 110 ? 51.95400 16.28400 28.91400 1.000 21.06602 110 GLU A CA 1
ATOM 768 C C . GLU A 1 110 ? 52.57600 16.02200 30.27100 1.000 19.76764 110 GLU A C 1
ATOM 769 O O . GLU A 1 110 ? 53.66400 16.45900 30.57600 1.000 21.72090 110 GLU A O 1
ATOM 775 N N . VAL A 1 111 ? 51.83900 15.31100 31.08300 1.000 18.88625 111 VAL A N 1
ATOM 776 C CA . VAL A 1 111 ? 52.30700 14.92000 32.41100 1.000 19.54446 111 VAL A CA 1
ATOM 777 C C . VAL A 1 111 ? 51.99500 13.44300 32.64200 1.000 19.47179 111 VAL A C 1
ATOM 778 O O . VAL A 1 111 ? 50.94500 12.94000 32.21800 1.000 19.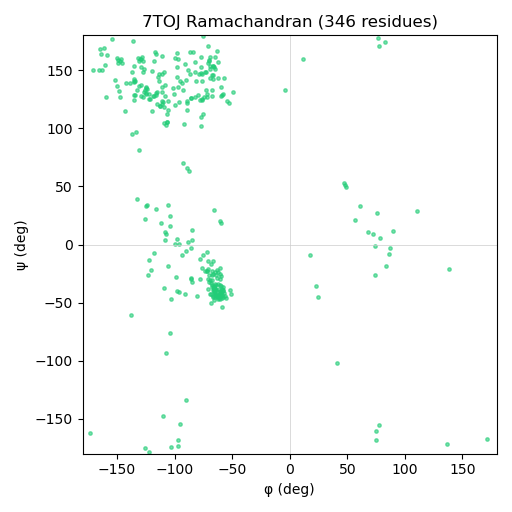55062 111 VAL A O 1
ATOM 782 N N . ASN A 1 112 ? 52.92100 12.73800 33.28300 1.000 19.37448 112 ASN A N 1
ATOM 783 C CA . ASN A 1 112 ? 52.69000 11.35200 33.66000 1.000 20.18339 112 ASN A CA 1
ATOM 784 C C . ASN A 1 112 ? 51.80200 11.34200 34.89500 1.000 19.84951 112 ASN A C 1
ATOM 785 O O . ASN A 1 112 ? 52.11400 11.99200 35.89800 1.000 21.58320 112 ASN A O 1
ATOM 790 N N . PHE A 1 113 ? 50.67400 10.64400 34.81600 1.000 19.20418 113 PHE A N 1
ATOM 791 C CA . PHE A 1 113 ? 49.75000 10.59700 35.93700 1.000 18.28543 113 PHE A CA 1
ATOM 792 C C . PHE A 1 113 ? 48.86100 9.38100 35.77500 1.000 18.27934 113 PHE A C 1
ATOM 793 O O . PHE A 1 113 ? 48.22300 9.22300 34.73200 1.000 19.70460 113 PHE A O 1
ATOM 801 N N . ASN A 1 114 ? 48.79400 8.54200 36.80300 1.000 19.55996 114 ASN A N 1
ATOM 802 C CA . ASN A 1 114 ? 47.93600 7.35900 36.76600 1.000 20.00774 114 ASN A CA 1
ATOM 803 C C . ASN A 1 114 ? 46.49600 7.78600 37.00400 1.000 19.76352 114 ASN A C 1
ATOM 804 O O . ASN A 1 114 ? 46.09000 8.05100 38.13800 1.000 20.89779 114 ASN A O 1
ATOM 809 N N . LEU A 1 115 ? 45.71100 7.85300 35.92200 1.000 18.65392 115 LEU A N 1
ATOM 810 C CA . LEU A 1 115 ? 44.32100 8.30900 35.95900 1.000 18.32318 115 LEU A CA 1
ATOM 811 C C . LEU A 1 115 ? 43.41400 7.09500 35.79200 1.000 18.24978 115 LEU A C 1
ATOM 812 O O . LEU A 1 115 ? 43.29900 6.54400 34.69100 1.000 19.41516 115 LEU A O 1
ATOM 817 N N . LYS A 1 116 ? 42.78500 6.65900 36.88000 1.000 18.02194 116 LYS A N 1
ATOM 818 C CA . LYS A 1 116 ? 41.89300 5.51400 36.79000 1.000 19.83759 116 LYS A CA 1
ATOM 819 C C . LYS A 1 116 ? 40.59500 5.91900 36.09000 1.000 18.51428 116 LYS A C 1
ATOM 820 O O . LYS A 1 116 ? 40.14300 7.06100 36.20300 1.000 18.10426 116 LYS A O 1
ATOM 826 N N . PRO A 1 117 ? 39.97200 5.00200 35.35600 1.000 18.58361 117 PRO A N 1
ATOM 827 C CA . PRO A 1 117 ? 38.70000 5.36000 34.72100 1.000 18.05133 117 PRO A CA 1
ATOM 828 C C . PRO A 1 117 ? 37.65500 5.62900 35.78900 1.000 18.54909 117 PRO A C 1
ATOM 829 O O . 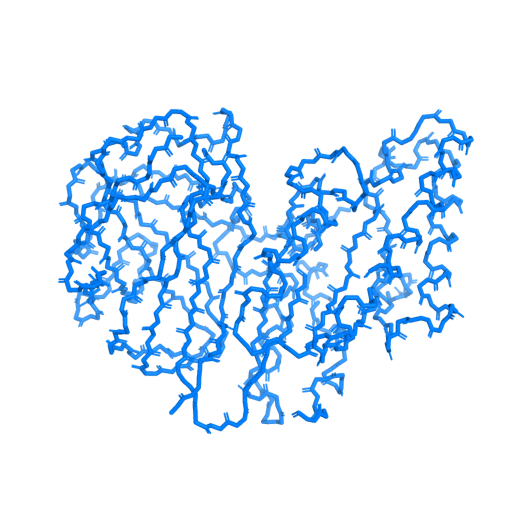PRO A 1 117 ? 37.70400 5.07200 36.88800 1.000 19.99314 117 PRO A O 1
ATOM 833 N N . ASN A 1 118 ? 36.70000 6.49800 35.45200 1.000 17.01694 118 ASN A N 1
ATOM 834 C CA . ASN A 1 118 ? 35.52900 6.72800 36.29800 1.000 18.42760 118 ASN A CA 1
ATOM 835 C C . ASN A 1 118 ? 35.94300 7.26400 37.67100 1.000 21.85899 118 ASN A C 1
ATOM 836 O O . ASN A 1 118 ? 35.32800 6.92700 38.68600 1.000 28.61507 118 ASN A O 1
ATOM 841 N N . SER A 1 119 ? 37.01400 8.05500 37.72900 1.000 18.60762 119 SER A N 1
ATOM 842 C CA . SER A 1 119 ? 37.60300 8.49000 38.98700 1.000 20.62741 119 SER A CA 1
ATOM 843 C C . SER A 1 119 ? 37.50100 10.00100 39.13500 1.000 18.54617 119 SER A C 1
ATOM 844 O O . SER A 1 119 ? 37.28300 10.73800 38.17700 1.000 17.90070 119 SER A O 1
ATOM 847 N N . LEU A 1 120 ? 37.69500 10.45100 40.36700 1.000 18.93995 120 LEU A N 1
ATOM 848 C CA . LEU A 1 120 ? 37.76100 11.87300 40.65700 1.000 18.20058 120 LEU A CA 1
ATOM 849 C C . LEU A 1 120 ? 39.19700 12.36700 40.54200 1.000 17.84113 120 LEU A C 1
ATOM 850 O O . LEU A 1 120 ? 40.13900 11.69200 40.98200 1.000 19.04285 120 LEU A O 1
ATOM 855 N N . LEU A 1 121 ? 39.35400 13.56700 40.00200 1.000 17.43565 121 LEU A N 1
ATOM 856 C CA . LEU A 1 121 ? 40.64400 14.23500 39.90500 1.000 16.67046 121 LEU A CA 1
ATOM 857 C C . LEU A 1 121 ? 40.51500 15.60700 40.54800 1.000 16.53866 121 LEU A C 1
ATOM 858 O O . LEU A 1 121 ? 39.55300 16.33300 40.28200 1.000 17.75650 121 LEU A O 1
ATOM 863 N N . ALA A 1 122 ? 41.48000 15.95600 41.39500 1.000 16.05538 122 ALA A N 1
ATOM 864 C CA . ALA A 1 122 ? 41.57200 17.28600 41.99100 1.000 17.10111 122 ALA A CA 1
ATOM 865 C C . ALA A 1 122 ? 42.54600 18.11300 41.16700 1.000 16.93184 122 ALA A C 1
ATOM 866 O O . ALA A 1 122 ? 43.70000 17.70800 40.97000 1.000 17.80253 122 ALA A O 1
ATOM 868 N N . ILE A 1 123 ? 42.07500 19.24700 40.66800 1.000 16.00866 123 ILE A N 1
ATOM 869 C CA . ILE A 1 123 ? 42.88300 20.19400 39.91400 1.000 16.52493 123 ILE A CA 1
ATOM 870 C C . ILE A 1 123 ? 43.02000 21.42300 40.79100 1.000 16.36793 123 ILE A C 1
ATOM 871 O O . ILE A 1 123 ? 42.01200 22.00400 41.20900 1.000 17.54142 123 ILE A O 1
ATOM 876 N N . THR A 1 124 ? 44.24800 21.80300 41.12200 1.000 16.45923 124 THR A N 1
ATOM 877 C CA . THR A 1 124 ? 44.47600 22.91900 42.02700 1.000 17.65685 124 THR A CA 1
ATOM 878 C C . THR A 1 124 ? 45.23900 24.01100 41.30100 1.000 17.53300 124 THR A C 1
ATOM 879 O O . THR A 1 124 ? 46.28700 23.74800 40.70100 1.000 19.29511 124 THR A O 1
ATOM 883 N N . VAL A 1 125 ? 44.70900 25.23000 41.35400 1.000 18.00260 125 VAL A N 1
ATOM 884 C CA . VAL A 1 125 ? 45.24300 26.36600 40.61300 1.000 18.19320 125 VAL A CA 1
ATOM 885 C C . VAL A 1 125 ? 45.52700 27.49600 41.58800 1.000 20.26422 125 VAL A C 1
ATOM 886 O O . VAL A 1 125 ? 44.66400 27.85600 42.39600 1.000 22.27870 125 VAL A O 1
ATOM 890 N N . SER A 1 126 ? 46.72800 28.05900 41.50800 1.000 20.74239 126 SER A N 1
ATOM 891 C CA . SER A 1 126 ? 47.09100 29.24200 42.27500 1.000 21.33707 126 SER A CA 1
ATOM 892 C C . SER A 1 126 ? 47.11100 30.42000 41.31900 1.000 22.81261 126 SER A C 1
ATOM 893 O O . SER A 1 126 ? 47.83200 30.39400 40.31700 1.000 22.96111 126 SER A O 1
ATOM 896 N N . TYR A 1 127 ? 46.33300 31.45000 41.63200 1.000 22.27645 127 TYR A N 1
ATOM 897 C CA . TYR A 1 127 ? 46.16600 32.59000 40.74400 1.000 22.88838 127 TYR A CA 1
ATOM 898 C C . TYR A 1 127 ? 47.06700 33.75000 41.14100 1.000 24.63056 127 TYR A C 1
ATOM 899 O O . TYR A 1 127 ? 47.42200 33.92800 42.31300 1.000 25.55984 127 TYR A O 1
ATOM 908 N N . ALA A 1 128 ? 47.42000 34.55900 40.14800 1.000 26.15199 128 ALA A N 1
ATOM 909 C CA . ALA A 1 128 ? 47.95300 35.88200 40.43700 1.000 28.88366 128 ALA A CA 1
ATOM 910 C C . ALA A 1 128 ? 46.77700 36.85100 40.49200 1.000 30.87868 128 ALA A C 1
ATOM 911 O O . ALA A 1 128 ? 45.75400 36.55200 41.11600 1.000 31.39359 128 ALA A O 1
ATOM 913 N N . LYS A 1 129 ? 46.89500 37.99900 39.83700 1.000 34.43912 129 LYS A N 1
ATOM 914 C CA . LYS A 1 129 ? 45.81200 38.97700 39.85900 1.000 36.47813 129 LYS A CA 1
ATOM 915 C C . LYS A 1 129 ? 44.62300 38.50600 39.02000 1.000 34.48325 129 LYS A C 1
ATOM 916 O O . LYS A 1 129 ? 44.78200 38.09100 37.86700 1.000 37.70950 129 LYS A O 1
ATOM 922 N N . VAL A 1 130 ? 43.42900 38.54000 39.61500 1.000 31.55882 130 VAL A N 1
ATOM 923 C CA . VAL A 1 130 ? 42.18200 38.19300 38.93700 1.000 31.25680 130 VAL A CA 1
ATOM 924 C C . VAL A 1 130 ? 41.22000 39.36600 39.07600 1.000 30.25719 130 VAL A C 1
ATOM 925 O O . VAL A 1 130 ? 41.08100 39.93700 40.16200 1.000 33.32601 130 VAL A O 1
ATOM 929 N N . THR A 1 131 ? 40.55900 39.72900 37.97500 1.000 32.19162 131 THR A N 1
ATOM 930 C CA . THR A 1 131 ? 39.61300 40.83300 37.95300 1.000 31.20370 131 THR A CA 1
ATOM 931 C C . THR A 1 131 ? 38.18700 40.29800 38.10600 1.000 31.32644 131 THR A C 1
ATOM 932 O O . THR A 1 131 ? 37.96900 39.13000 38.43300 1.000 31.01963 131 THR A O 1
ATOM 936 N N . GLN A 1 132 ? 37.19500 41.15400 37.86600 1.000 31.58922 132 GLN A N 1
ATOM 937 C CA . GLN A 1 132 ? 35.80800 40.70900 37.88400 1.000 33.38165 132 GLN A CA 1
ATOM 938 C C . GLN A 1 132 ? 35.34600 40.12600 36.55500 1.000 31.06539 132 GLN A C 1
ATOM 939 O O . GLN A 1 132 ? 34.16900 39.77800 36.42800 1.000 35.03500 132 GLN A O 1
ATOM 945 N N . SER A 1 133 ? 36.23800 40.00500 35.57200 1.000 29.29983 133 SER A N 1
ATOM 946 C CA . SER A 1 133 ? 35.91400 39.40700 34.27500 1.000 27.06553 133 SER A CA 1
ATOM 947 C C . SER A 1 133 ? 36.61900 38.05900 34.21400 1.000 26.43235 133 SER A C 1
ATOM 948 O O . SER A 1 133 ? 37.83700 37.99700 34.01500 1.000 28.61234 133 SER A O 1
ATOM 951 N N . VAL A 1 134 ? 35.84900 36.97600 34.38100 1.000 24.95393 134 VAL A N 1
ATOM 952 C CA . VAL A 1 134 ? 36.38500 35.63200 34.58300 1.000 23.24075 134 VAL A CA 1
ATOM 953 C C . VAL A 1 134 ? 35.61900 34.64100 33.71800 1.000 21.44138 134 VAL A C 1
ATOM 954 O O . VAL A 1 134 ? 34.39400 34.73200 33.59900 1.000 23.90488 134 VAL A O 1
ATOM 958 N N . THR A 1 135 ? 36.34500 33.69200 33.13200 1.000 20.18008 135 THR A N 1
ATOM 959 C CA . THR A 1 135 ? 35.75800 32.58100 32.38400 1.000 20.27102 135 THR A CA 1
ATOM 960 C C . THR A 1 135 ? 35.65500 31.34700 33.28000 1.000 18.77307 135 THR A C 1
ATOM 961 O O . THR A 1 135 ? 36.58000 31.03300 34.03300 1.000 18.50060 135 THR A O 1
ATOM 965 N N . GLY A 1 136 ? 34.52100 30.66800 33.22600 1.000 17.85803 136 GLY A N 1
ATOM 966 C CA . GLY A 1 136 ? 34.34600 29.49500 34.05200 1.000 17.69795 136 GLY A CA 1
ATOM 967 C C . GLY A 1 136 ? 33.06500 28.77900 33.72000 1.000 16.28376 136 GLY A C 1
ATOM 968 O O . GLY A 1 136 ? 32.48200 28.97500 32.65900 1.000 18.33679 136 GLY A O 1
ATOM 969 N N . HIS A 1 137 ? 32.62700 27.92600 34.63800 1.000 17.10015 137 HIS A N 1
ATOM 970 C CA . HIS A 1 137 ? 31.37600 27.19100 34.47800 1.000 17.77652 137 HIS A CA 1
ATOM 971 C C . HIS A 1 137 ? 30.64900 27.22300 35.81200 1.000 18.05253 137 HIS A C 1
ATOM 972 O O . HIS A 1 137 ? 30.92500 26.39100 36.69400 1.000 18.47576 137 HIS A O 1
ATOM 979 N N . PRO A 1 138 ? 29.72400 28.16600 36.00000 1.000 18.12975 138 PRO A N 1
ATOM 980 C CA . PRO A 1 138 ? 29.08700 28.31800 37.31900 1.000 20.25702 138 PRO A CA 1
ATOM 981 C C . PRO A 1 138 ? 28.35000 27.08900 37.82200 1.000 19.25073 138 PRO A C 1
ATOM 982 O O . PRO A 1 138 ? 28.44100 26.77900 39.01800 1.000 21.19402 138 PRO A O 1
ATOM 986 N N . ALA A 1 139 ? 27.61400 26.38400 36.96900 1.000 19.70517 139 ALA A N 1
ATOM 987 C CA . ALA A 1 139 ? 26.78300 25.27900 37.45300 1.000 19.33672 139 ALA A CA 1
ATOM 988 C C . ALA A 1 139 ? 27.59600 23.98500 37.45500 1.000 18.89408 139 ALA A C 1
ATOM 989 O O . ALA A 1 139 ? 27.34100 23.04300 36.71400 1.000 20.01742 139 ALA A O 1
ATOM 991 N N . SER A 1 140 ? 28.61000 23.96300 38.31700 1.000 17.65084 140 SER A N 1
ATOM 992 C CA . SER A 1 140 ? 29.47200 22.79300 38.43200 1.000 17.96619 140 SER A CA 1
ATOM 993 C C . SER A 1 140 ? 28.79300 21.61400 39.10600 1.000 17.13493 140 SER A C 1
ATOM 994 O O . SER A 1 140 ? 29.25800 20.48100 38.93500 1.000 17.58318 140 SER A O 1
ATOM 997 N N . ARG A 1 141 ? 27.75600 21.84900 39.90200 1.000 17.70880 141 ARG A N 1
ATOM 998 C CA . ARG A 1 141 ? 27.17600 20.81700 40.75700 1.000 18.28964 141 ARG A CA 1
ATOM 999 C C . ARG A 1 141 ? 28.21600 20.22600 41.69800 1.000 18.62485 141 ARG A C 1
ATOM 1000 O O . ARG A 1 141 ? 28.03600 19.11700 42.19300 1.000 18.85493 141 ARG A O 1
ATOM 1008 N N . THR A 1 142 ? 29.30200 20.95600 41.94600 1.000 17.45325 142 THR A N 1
ATOM 1009 C CA . THR A 1 142 ? 30.44700 20.41400 42.67200 1.000 17.73725 142 THR A CA 1
ATOM 1010 C C . THR A 1 142 ? 31.10600 21.53100 43.46800 1.000 18.94012 142 THR A C 1
ATOM 1011 O O . THR A 1 142 ? 31.37000 22.61200 42.93200 1.000 19.72253 142 THR A O 1
ATOM 1015 N N . THR A 1 143 ? 31.39000 21.26200 44.74000 1.000 18.82520 143 THR A N 1
ATOM 1016 C CA . THR A 1 143 ? 32.07000 22.23800 45.58000 1.000 19.13016 143 THR A CA 1
ATOM 1017 C C . THR A 1 143 ? 33.54200 22.36100 45.20600 1.000 18.45374 143 THR A C 1
ATOM 1018 O O . THR A 1 143 ? 34.24400 21.35600 45.05600 1.000 19.43387 143 THR A O 1
ATOM 1022 N N . SER A 1 144 ? 33.99800 23.60700 45.07000 1.000 19.11286 144 SER A N 1
ATOM 1023 C CA . SER A 1 144 ? 35.39800 23.98300 44.93100 1.000 19.61057 144 SER A CA 1
ATOM 1024 C C . SER A 1 144 ? 35.82400 24.70800 46.20200 1.000 19.28448 144 SER A C 1
ATOM 1025 O O . SER A 1 144 ? 34.98900 25.16000 46.98400 1.000 20.93851 144 SER A O 1
ATOM 1028 N N . PHE A 1 145 ? 37.13900 24.80100 46.40900 1.000 21.22750 145 PHE A N 1
ATOM 1029 C CA . PHE A 1 145 ? 37.68300 25.21500 47.70200 1.000 21.75917 145 PHE A CA 1
ATOM 1030 C C . PHE A 1 145 ? 38.75900 26.27400 47.50800 1.000 22.24998 145 PHE A C 1
ATOM 1031 O O . PHE A 1 145 ? 39.67400 26.08700 46.69800 1.000 21.82046 145 PHE A O 1
ATOM 1039 N N . ILE A 1 146 ? 38.68100 27.35900 48.28800 1.000 23.17878 146 ILE A N 1
ATOM 1040 C CA . ILE A 1 146 ? 39.62700 28.47100 48.20400 1.000 23.47707 146 ILE A CA 1
ATOM 1041 C C . ILE A 1 146 ? 40.39200 28.58600 49.51400 1.000 25.18163 146 ILE A C 1
ATOM 1042 O O . ILE A 1 146 ? 39.78300 28.63700 50.58700 1.000 26.24993 146 ILE A O 1
ATOM 1047 N N . VAL A 1 147 ? 41.72200 28.66200 49.41400 1.000 25.35745 147 VAL A N 1
ATOM 1048 C CA . VAL A 1 147 ? 42.57700 29.03300 50.53600 1.000 25.83448 147 VAL A CA 1
ATOM 1049 C C . VAL A 1 147 ? 43.50900 30.15900 50.10400 1.000 28.04891 147 VAL A C 1
ATOM 1050 O O . VAL A 1 147 ? 43.76400 30.37500 48.92000 1.000 27.03369 147 VAL A O 1
ATOM 1054 N N . LYS A 1 148 ? 44.05700 30.85600 51.09100 1.000 29.11435 148 LYS A N 1
ATOM 1055 C CA . LYS A 1 148 ? 44.86100 32.03600 50.80900 1.000 31.98895 148 LYS A CA 1
ATOM 1056 C C . LYS A 1 148 ? 46.27100 31.66700 50.35900 1.000 29.36401 148 LYS A C 1
ATOM 1057 O O . LYS A 1 148 ? 46.85700 30.67900 50.81200 1.000 30.61780 148 LYS A O 1
ATOM 1063 N N . GLY A 1 149 ? 46.82100 32.49100 49.46800 1.000 27.53060 149 GLY A N 1
ATOM 1064 C CA . GLY A 1 149 ? 48.19200 32.31000 49.02300 1.000 27.56283 149 GLY A CA 1
ATOM 1065 C C . GLY A 1 149 ? 48.33800 31.18600 48.01100 1.000 25.46014 149 GLY A C 1
ATOM 1066 O O . GLY A 1 149 ? 47.40600 30.82500 47.29400 1.000 25.87425 149 GLY A O 1
ATOM 1067 N N . GLU A 1 150 ? 49.54500 30.63200 47.95800 1.000 26.14301 150 GLU A N 1
ATOM 1068 C CA . GLU A 1 150 ? 49.91900 29.59600 47.00400 1.000 24.41521 150 GLU A CA 1
ATOM 1069 C C . GLU A 1 150 ? 50.00600 28.28600 47.77200 1.000 22.28210 150 GLU A C 1
ATOM 1070 O O . GLU A 1 150 ? 50.96300 28.07900 48.53000 1.000 25.48504 150 GLU A O 1
ATOM 1076 N N . GLN A 1 151 ? 49.00800 27.42000 47.59900 1.000 22.86990 151 GLN A N 1
ATOM 1077 C CA . GLN A 1 151 ? 48.90200 26.13000 48.28400 1.000 21.79407 151 GLN A CA 1
ATOM 1078 C C . GLN A 1 151 ? 48.57700 25.03000 47.29500 1.000 21.48495 151 GLN A C 1
ATOM 1079 O O . GLN A 1 151 ? 47.82900 24.09600 47.59100 1.000 21.15300 151 GLN A O 1
ATOM 1085 N N . THR A 1 152 ? 49.18300 25.11300 46.11800 1.000 20.87266 152 THR A N 1
ATOM 1086 C CA A THR A 1 152 ? 48.86200 24.20100 45.02100 0.570 21.89531 152 THR A CA 1
ATOM 1087 C CA B THR A 1 152 ? 48.80300 24.21300 45.04900 0.430 21.56927 152 THR A CA 1
ATOM 1088 C C . THR A 1 152 ? 49.08600 22.75100 45.40000 1.000 20.33020 152 THR A C 1
ATOM 1089 O O . THR A 1 152 ? 48.35100 21.85600 44.95600 1.000 22.80217 152 THR A O 1
ATOM 1096 N N . ASN A 1 153 ? 50.09600 22.49500 46.22600 1.000 20.64530 153 ASN A N 1
ATOM 1097 C CA . ASN A 1 153 ? 50.52000 21.14200 46.55500 1.000 20.73302 153 ASN A CA 1
ATOM 1098 C C . ASN A 1 153 ? 50.23900 20.76700 48.00500 1.000 20.74477 153 ASN A C 1
ATOM 1099 O O . ASN A 1 153 ? 50.82400 19.81100 48.52300 1.000 23.53996 153 ASN A O 1
ATOM 1104 N N . ALA A 1 154 ? 49.34200 21.49200 48.66800 1.000 21.46600 154 ALA A N 1
ATOM 1105 C CA . ALA A 1 154 ? 48.99800 21.19200 50.04900 1.000 22.32240 154 ALA A CA 1
ATOM 1106 C C . ALA A 1 154 ? 48.11400 19.95500 50.11900 1.000 21.80810 154 ALA A C 1
ATOM 1107 O O . ALA A 1 154 ? 47.09200 19.87400 49.43500 1.000 22.52065 154 ALA A O 1
ATOM 1109 N N . GLU A 1 155 ? 48.51800 18.98600 50.93600 1.000 21.81584 155 GLU A N 1
ATOM 1110 C CA . GLU A 1 155 ? 47.72900 17.77500 51.12700 1.000 23.42734 155 GLU A CA 1
ATOM 1111 C C . GLU A 1 155 ? 46.38100 18.10300 51.75500 1.000 24.05632 155 GLU A C 1
ATOM 1112 O O . GLU A 1 155 ? 45.33800 17.60500 51.31600 1.000 24.83467 155 GLU A O 1
ATOM 1118 N N . VAL A 1 156 ? 46.38400 18.94700 52.78200 1.000 25.71815 156 VAL A N 1
ATOM 1119 C CA . VAL A 1 156 ? 45.18600 19.28600 53.54100 1.000 27.62902 156 VAL A CA 1
ATOM 1120 C C . VAL A 1 156 ? 44.94200 20.78100 53.40800 1.000 29.26087 156 VAL A C 1
ATOM 1121 O O . VAL A 1 156 ? 45.84600 21.58400 53.65900 1.000 27.71445 156 VAL A O 1
ATOM 1125 N N . PHE A 1 157 ? 43.72700 21.15400 53.00900 1.000 29.08819 157 PHE A N 1
ATOM 1126 C CA . PHE A 1 157 ? 43.30200 22.54900 53.01100 1.000 29.93155 157 PHE A CA 1
ATOM 1127 C C . PHE A 1 157 ? 42.68900 22.85200 54.37500 1.000 32.32482 157 PHE A C 1
ATOM 1128 O O . PHE A 1 157 ? 41.73800 22.18100 54.79300 1.000 33.71778 157 PHE A O 1
ATOM 1136 N N . LYS A 1 158 ? 43.22300 23.85800 55.06300 1.000 34.10135 158 LYS A N 1
ATOM 1137 C CA . LYS A 1 158 ? 42.72400 24.26100 56.37400 1.000 37.86183 158 LYS A CA 1
ATOM 1138 C C . LYS A 1 158 ? 41.62400 25.30400 56.20200 1.000 37.43437 158 LYS A C 1
ATOM 1139 O O . LYS A 1 158 ? 41.86200 26.37000 55.62100 1.000 37.35638 158 LYS A O 1
ATOM 1145 N N . ASN A 1 159 ? 40.43300 25.00000 56.71600 1.000 35.84861 159 ASN A N 1
ATOM 1146 C CA . ASN A 1 159 ? 39.29600 25.91600 56.71300 1.000 37.43267 159 ASN A CA 1
ATOM 1147 C C . ASN A 1 159 ? 39.05500 26.58300 55.35500 1.000 35.26081 159 ASN A C 1
ATOM 1148 O O . ASN A 1 159 ? 38.95800 27.81100 55.27000 1.000 36.02679 159 ASN A O 1
ATOM 1153 N N . PRO A 1 160 ? 38.94200 25.80700 54.28300 1.000 33.45184 160 PRO A N 1
ATOM 1154 C CA . PRO A 1 160 ? 38.76400 26.42000 52.96500 1.000 30.71368 160 PRO A CA 1
ATOM 1155 C C . PRO A 1 160 ? 37.39800 27.07700 52.84600 1.000 29.79452 160 PRO A C 1
ATOM 1156 O O . PRO A 1 160 ? 36.43300 26.68000 53.49900 1.000 33.14731 160 PRO A O 1
ATOM 1160 N N . VAL A 1 161 ? 37.33700 28.11500 52.02000 1.000 28.43979 161 VAL A N 1
ATOM 1161 C CA . VAL A 1 161 ? 36.06000 28.69600 51.61600 1.000 29.03735 161 VAL A CA 1
ATOM 1162 C C . VAL A 1 161 ? 35.46200 27.83200 50.51400 1.000 29.09229 161 VAL A C 1
ATOM 1163 O O . VAL A 1 161 ? 36.14300 27.49100 49.54300 1.000 29.37269 161 VAL A O 1
ATOM 1167 N N . LYS A 1 162 ? 34.20300 27.44200 50.68700 1.000 28.38934 162 LYS A N 1
ATOM 1168 C CA . LYS A 1 162 ? 33.51300 26.58800 49.72700 1.000 27.26087 162 LYS A CA 1
ATOM 1169 C C . LYS A 1 162 ? 32.72700 27.41900 48.72000 1.000 28.98990 162 LYS A C 1
ATOM 1170 O O . LYS A 1 162 ? 32.07900 28.40700 49.08100 1.000 30.59963 162 LYS A O 1
ATOM 1176 N N . THR A 1 163 ? 32.77800 27.00400 47.45700 1.000 24.37427 163 THR A N 1
ATOM 1177 C CA . THR A 1 163 ? 31.98500 27.65200 46.42200 1.000 24.15560 163 THR A CA 1
ATOM 1178 C C . THR A 1 163 ? 31.59800 26.59900 45.39000 1.000 22.94698 163 THR A C 1
ATOM 1179 O O . THR A 1 163 ? 32.45800 25.87000 44.89000 1.000 22.00250 163 THR A O 1
ATOM 1183 N N . ASP A 1 164 ? 30.29800 26.48900 45.09800 1.000 22.45686 164 ASP A N 1
ATOM 1184 C CA . ASP A 1 164 ? 29.80800 25.47800 44.15300 1.000 21.30375 164 ASP A CA 1
ATOM 1185 C C . ASP A 1 164 ? 29.84600 25.99600 42.71100 1.000 20.02094 164 ASP A C 1
ATOM 1186 O O . ASP A 1 164 ? 28.82400 26.12100 42.02900 1.000 21.53224 164 ASP A O 1
ATOM 1191 N N . HIS A 1 165 ? 31.06000 26.27100 42.24200 1.000 19.74226 165 HIS A N 1
ATOM 1192 C CA . HIS A 1 165 ? 31.29100 26.78700 40.90200 1.000 19.15811 165 HIS A CA 1
ATOM 1193 C C . HIS A 1 165 ? 32.64700 26.28400 40.43900 1.000 18.92063 165 HIS A C 1
ATOM 1194 O O . HIS A 1 165 ? 33.52400 25.98600 41.25900 1.000 19.06459 165 HIS A O 1
ATOM 1201 N N . TRP A 1 166 ? 32.82600 26.22200 39.12100 1.000 17.56576 166 TRP A N 1
ATOM 1202 C CA . TRP A 1 166 ? 34.12100 25.97300 38.50300 1.000 16.87322 166 TRP A CA 1
ATOM 1203 C C . TRP A 1 166 ? 34.61700 27.22700 37.79400 1.000 18.15535 166 TRP A C 1
ATOM 1204 O O . TRP A 1 166 ? 33.82900 27.99700 37.24000 1.000 18.18022 166 TRP A O 1
ATOM 1215 N N . TYR A 1 167 ? 35.94400 27.41200 37.79200 1.000 17.58554 167 TYR A N 1
ATOM 1216 C CA . TYR A 1 167 ? 36.58000 28.54900 37.13600 1.000 17.57577 167 TYR A CA 1
ATOM 1217 C C . TYR A 1 167 ? 37.79200 28.05400 36.35700 1.000 17.91532 167 TYR A C 1
ATOM 1218 O O . TYR A 1 167 ? 38.52300 27.17400 36.82900 1.000 18.13637 167 TYR A O 1
ATOM 1227 N N . SER A 1 168 ? 38.00100 28.62500 35.17200 1.000 18.21421 168 SER A N 1
ATOM 1228 C CA . SER A 1 168 ? 39.20000 28.41800 34.34800 1.000 17.91463 168 SER A CA 1
ATOM 1229 C C . SER A 1 168 ? 39.30300 27.07000 33.64300 1.000 18.15038 168 SER A C 1
ATOM 1230 O O . SER A 1 168 ? 39.97800 26.97500 32.61600 1.000 20.33565 168 SER A O 1
ATOM 1233 N N . LEU A 1 169 ? 38.67900 26.03100 34.18500 1.000 18.04598 169 LEU A N 1
ATOM 1234 C CA . LEU A 1 169 ? 38.77500 24.70200 33.58800 1.000 17.50999 169 LEU A CA 1
ATOM 1235 C C . LEU A 1 169 ? 38.09500 24.64700 32.22000 1.000 18.26893 169 LEU A C 1
ATOM 1236 O O . LEU A 1 169 ? 37.17700 25.41900 31.90600 1.000 20.94003 169 LEU A O 1
ATOM 1241 N N . PHE A 1 170 ? 38.56900 23.72400 31.38600 1.000 16.17766 170 PHE A N 1
ATOM 1242 C CA . PHE A 1 170 ? 37.90300 23.46800 30.10300 1.000 14.96338 170 PHE A CA 1
ATOM 1243 C C . PHE A 1 170 ? 37.85500 21.96300 29.86900 1.000 15.28252 170 PHE A C 1
ATOM 1244 O O . PHE A 1 170 ? 36.76200 21.38000 29.77600 1.000 15.79418 170 PHE A O 1
ATOM 1252 N N . ASN A 1 171 ? 39.00700 21.29200 29.79300 1.000 15.68510 171 ASN A N 1
ATOM 1253 C CA . ASN A 1 171 ? 38.97800 19.86600 29.48800 1.000 15.28086 171 ASN A CA 1
ATOM 1254 C C . ASN A 1 171 ? 40.26100 19.17900 29.93300 1.000 15.33209 171 ASN A C 1
ATOM 1255 O O . ASN A 1 171 ? 41.28000 19.83200 30.19000 1.000 16.17982 171 ASN A O 1
ATOM 1260 N N . ILE A 1 172 ? 40.18600 17.85000 30.01400 1.000 14.29717 172 ILE A N 1
ATOM 1261 C CA . ILE A 1 172 ? 41.32200 16.97500 30.30400 1.000 14.34823 172 ILE A CA 1
ATOM 1262 C C . ILE A 1 172 ? 41.40800 15.96100 29.17300 1.000 13.81162 172 ILE A C 1
ATOM 1263 O O . ILE A 1 172 ? 40.39000 15.33400 28.82700 1.000 15.07733 172 ILE A O 1
ATOM 1268 N N . ASP A 1 173 ? 42.59500 15.80500 28.58200 1.000 15.42775 173 ASP A N 1
ATOM 1269 C CA . ASP A 1 173 ? 42.87200 14.77600 27.58300 1.000 16.05882 173 ASP A CA 1
ATOM 1270 C C . ASP A 1 173 ? 43.79900 13.70100 28.15100 1.000 15.22106 173 ASP A C 1
ATOM 1271 O O . ASP A 1 173 ? 44.66100 13.98000 29.00400 1.000 16.98060 173 ASP A O 1
ATOM 1276 N N . VAL A 1 174 ? 43.63000 12.47100 27.67100 1.000 15.56664 174 VAL A N 1
ATOM 1277 C CA A VAL A 1 174 ? 44.47500 11.33300 28.02400 0.730 17.15640 174 VAL A CA 1
ATOM 1278 C CA B VAL A 1 174 ? 44.49000 11.35300 28.02600 0.270 16.90063 174 VAL A CA 1
ATOM 1279 C C . VAL A 1 174 ? 45.00800 10.70800 26.74600 1.000 17.13606 174 VAL A C 1
ATOM 1280 O O . VAL A 1 174 ? 44.31800 10.66000 25.72300 1.000 18.28657 174 VAL A O 1
ATOM 1287 N N . LYS A 1 175 ? 46.23700 10.20000 26.79800 1.000 17.51099 175 LYS A N 1
ATOM 1288 C CA . LYS A 1 175 ? 46.77700 9.43800 25.68200 1.000 19.47179 175 LYS A CA 1
ATOM 1289 C C . LYS A 1 175 ? 46.17100 8.03900 25.66800 1.000 20.20445 175 LYS A C 1
ATOM 1290 O O . LYS A 1 175 ? 45.93100 7.43800 26.71900 1.000 22.15359 175 LYS A O 1
ATOM 1296 N N . THR A 1 176 ? 45.86900 7.54200 24.47200 1.000 20.15192 176 THR A N 1
ATOM 1297 C CA . THR A 1 176 ? 45.30100 6.21200 24.30500 1.000 22.59584 176 THR A CA 1
ATOM 1298 C C . THR A 1 176 ? 46.10400 5.44700 23.26500 1.000 26.61292 176 THR A C 1
ATOM 1299 O O . THR A 1 176 ? 46.71200 6.04100 22.36800 1.000 28.31636 176 THR A O 1
ATOM 1303 N N . SER A 1 177 ? 46.10900 4.12100 23.39100 1.000 29.12818 177 SER A N 1
ATOM 1304 C CA . SER A 1 177 ? 46.71900 3.24400 22.39700 1.000 32.49752 177 SER A CA 1
ATOM 1305 C C . SER A 1 177 ? 45.69600 2.44700 21.60400 1.000 31.75281 177 SER A C 1
ATOM 1306 O O . SER A 1 177 ? 45.88100 2.23900 20.40200 1.000 38.20967 177 SER A O 1
ATOM 1309 N N . GLU A 1 178 ? 44.62100 1.99900 22.24900 1.000 26.63368 178 GLU A N 1
ATOM 1310 C CA . GLU A 1 178 ? 43.53100 1.32900 21.56300 1.000 24.56550 178 GLU A CA 1
ATOM 1311 C C . GLU A 1 178 ? 42.60700 2.37500 20.95600 1.000 23.64707 178 GLU A C 1
ATOM 1312 O O . GLU A 1 178 ? 42.57400 3.52100 21.41000 1.000 23.18836 178 GLU A O 1
ATOM 1318 N N . PRO A 1 179 ? 41.83700 2.00200 19.92100 1.000 25.80627 179 PRO A N 1
ATOM 1319 C CA . PRO A 1 179 ? 40.82700 2.92700 19.38300 1.000 26.44432 179 PRO A CA 1
ATOM 1320 C C . PRO A 1 179 ? 39.91500 3.44500 20.47800 1.000 23.75417 179 PRO A C 1
ATOM 1321 O O . PRO A 1 179 ? 39.27300 2.66000 21.18600 1.000 25.53090 179 PRO A O 1
ATOM 1325 N N . SER A 1 180 ? 39.86600 4.76500 20.63600 1.000 21.27477 180 SER A N 1
ATOM 1326 C CA . SER A 1 180 ? 39.13300 5.38400 21.72800 1.000 18.77796 180 SER A CA 1
ATOM 1327 C C . SER A 1 180 ? 38.48300 6.64800 21.20000 1.000 19.47261 180 SER A C 1
ATOM 1328 O O . SER A 1 180 ? 39.10200 7.38400 20.42500 1.000 22.05187 180 SER A O 1
ATOM 1331 N N . TYR A 1 181 ? 37.24000 6.89700 21.61200 1.000 17.06016 181 TYR A N 1
ATOM 1332 C CA . TYR A 1 181 ? 36.46200 7.97000 21.00100 1.000 17.70083 181 TYR A CA 1
ATOM 1333 C C . TYR A 1 181 ? 35.55100 8.60000 22.03700 1.000 15.97216 181 TYR A C 1
ATOM 1334 O O . TYR A 1 181 ? 35.23000 7.99500 23.06300 1.000 16.70769 181 TYR A O 1
ATOM 1343 N N . ALA A 1 182 ? 35.11800 9.82700 21.75300 1.000 16.09380 182 ALA A N 1
ATOM 1344 C CA . ALA A 1 182 ? 34.29300 10.60500 22.66600 1.000 15.13780 182 ALA A CA 1
ATOM 1345 C C . ALA A 1 182 ? 32.89400 10.86400 22.10800 1.000 14.56764 182 ALA A C 1
ATOM 1346 O O . ALA A 1 182 ? 32.71200 11.08800 20.89800 1.000 16.53413 182 ALA A O 1
ATOM 1348 N N . VAL A 1 183 ? 31.91800 10.85900 23.01900 1.000 15.10463 183 VAL A N 1
ATOM 1349 C CA . VAL A 1 183 ? 30.57200 11.38300 22.77900 1.000 15.43391 183 VAL A CA 1
ATOM 1350 C C . VAL A 1 183 ? 30.50700 12.76900 23.39700 1.000 14.80970 183 VAL A C 1
ATOM 1351 O O . VAL A 1 183 ? 30.68700 12.91300 24.61100 1.000 16.51397 183 VAL A O 1
ATOM 1355 N N . ALA A 1 184 ? 30.23000 13.79200 22.59100 1.000 14.54628 184 ALA A N 1
ATOM 1356 C CA . ALA A 1 184 ? 29.99100 15.12200 23.12900 1.000 15.25050 184 ALA A CA 1
ATOM 1357 C C . ALA A 1 184 ? 28.48900 15.34900 23.23800 1.000 15.00560 184 ALA A C 1
ATOM 1358 O O . ALA A 1 184 ? 27.73000 14.92100 22.37300 1.000 16.82621 184 ALA A O 1
ATOM 1360 N N . ILE A 1 185 ? 28.05900 16.05500 24.27800 1.000 14.88038 185 ILE A N 1
ATOM 1361 C CA . ILE A 1 185 ? 26.63400 16.27200 24.53500 1.000 15.34172 185 ILE A CA 1
ATOM 1362 C C . ILE A 1 185 ? 26.38200 17.77100 24.65600 1.000 15.49611 185 ILE A C 1
ATOM 1363 O O . ILE A 1 185 ? 26.85800 18.40000 25.61200 1.000 16.69157 185 ILE A O 1
ATOM 1376 N N . GLY A 1 187 ? 23.85200 20.68800 25.42000 1.000 15.36917 187 GLY A N 1
ATOM 1377 C CA . GLY A 1 187 ? 22.57100 20.80900 26.08400 1.000 15.62803 187 GLY A CA 1
ATOM 1378 C C . GLY A 1 187 ? 22.47300 22.01900 26.99300 1.000 15.76693 187 GLY A C 1
ATOM 1379 O O . GLY A 1 187 ? 23.34000 22.90200 26.99600 1.000 15.89976 187 GLY A O 1
ATOM 1380 N N . ASN A 1 188 ? 21.37500 22.05500 27.74700 1.000 16.39520 188 ASN A N 1
ATOM 1381 C CA . ASN A 1 188 ? 21.06000 23.10400 28.71200 1.000 16.31017 188 ASN A CA 1
ATOM 1382 C C . ASN A 1 188 ? 21.16900 22.51800 30.12100 1.000 16.85855 188 ASN A C 1
ATOM 1383 O O . ASN A 1 188 ? 21.98900 21.62200 30.35300 1.000 16.94470 188 ASN A O 1
ATOM 1388 N N . SER A 1 189 ? 20.34500 23.01200 31.05200 1.000 18.36280 189 SER A N 1
ATOM 1389 C CA . SER A 1 189 ? 20.50000 22.58200 32.44100 1.000 18.25180 189 SER A CA 1
ATOM 1390 C C . SER A 1 189 ? 20.14500 21.11400 3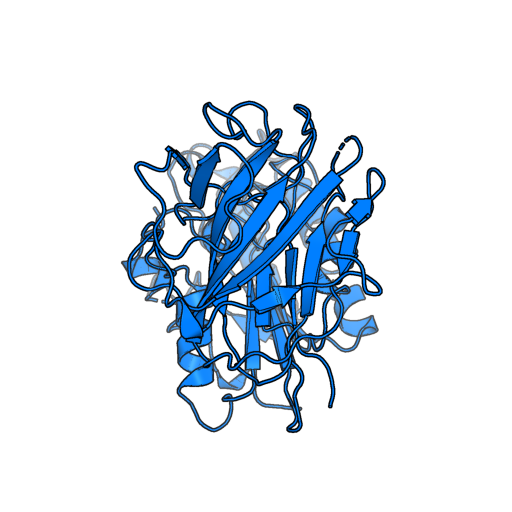2.65100 1.000 17.46067 189 SER A C 1
ATOM 1391 O O . SER A 1 189 ? 20.61700 20.51700 33.62500 1.000 17.88123 189 SER A O 1
ATOM 1394 N N . ILE A 1 190 ? 19.34100 20.52000 31.76800 1.000 18.02365 190 ILE A N 1
ATOM 1395 C CA . ILE A 1 190 ? 19.01700 19.09800 31.88500 1.000 17.58566 190 ILE A CA 1
ATOM 1396 C C . ILE A 1 190 ? 20.24900 18.25100 31.62500 1.000 17.33458 190 ILE A C 1
ATOM 1397 O O . ILE A 1 190 ? 20.37000 17.12400 32.12600 1.000 20.43961 190 ILE A O 1
ATOM 1402 N N . THR A 1 191 ? 21.19300 18.76800 30.85200 1.000 16.76225 191 THR A N 1
ATOM 1403 C CA . THR A 1 191 ? 22.44300 18.07900 30.59800 1.000 16.47378 191 THR A CA 1
ATOM 1404 C C . THR A 1 191 ? 23.51100 18.46500 31.61400 1.000 16.23772 191 THR A C 1
ATOM 1405 O O . THR A 1 191 ? 24.21900 17.59000 32.12100 1.000 16.79954 191 THR A O 1
ATOM 1409 N N . ASP A 1 192 ? 23.60300 19.76100 31.93100 1.000 18.42629 192 ASP A N 1
ATOM 1410 C CA . ASP A 1 192 ? 24.57000 20.30500 32.88300 1.000 21.23102 192 ASP A CA 1
ATOM 1411 C C . ASP A 1 192 ? 24.31800 19.79600 34.30700 1.000 20.63892 192 ASP A C 1
ATOM 1412 O O . ASP A 1 192 ? 25.23700 19.79800 35.13600 1.000 21.18189 192 ASP A O 1
ATOM 1417 N N . GLY A 1 193 ? 23.09300 19.38000 34.61600 1.000 18.77265 193 GLY A N 1
ATOM 1418 C CA . GLY A 1 193 ? 22.82300 18.67800 35.85400 1.000 19.16314 193 GLY A CA 1
ATOM 1419 C C . GLY A 1 193 ? 22.01700 19.41700 36.90200 1.000 18.45632 193 GLY A C 1
ATOM 1420 O O . GLY A 1 193 ? 22.19500 19.13900 38.09300 1.000 18.87744 193 GLY A O 1
ATOM 1421 N N . ARG A 1 194 ? 21.13600 20.34000 36.52000 1.000 18.57391 194 ARG A N 1
ATOM 1422 C CA . ARG A 1 194 ? 20.26700 20.95500 37.51400 1.000 19.61163 194 ARG A CA 1
ATOM 1423 C C . ARG A 1 194 ? 19.45900 19.86800 38.21200 1.000 20.18459 194 ARG A C 1
ATOM 1424 O O . ARG A 1 194 ? 18.84700 19.02200 37.56200 1.000 22.42685 194 ARG A O 1
ATOM 1432 N N . GLY A 1 195 ? 19.46600 19.88100 39.54500 1.000 20.80564 195 GLY A N 1
ATOM 1433 C CA . GLY A 1 195 ? 18.77300 18.86000 40.30000 1.000 21.74406 195 GLY A CA 1
ATOM 1434 C C . GLY A 1 195 ? 19.57100 17.59400 40.55100 1.000 21.05619 195 GLY A C 1
ATOM 1435 O O . GLY A 1 195 ? 19.09100 16.72400 41.29300 1.000 24.17007 195 GLY A O 1
ATOM 1436 N N . SER A 1 196 ? 20.74500 17.44400 39.94100 1.000 20.36661 196 SER A N 1
ATOM 1437 C CA . SER A 1 196 ? 21.63400 16.35400 40.33000 1.000 19.25219 196 SER A CA 1
ATOM 1438 C C . SER A 1 196 ? 22.20900 16.65300 41.71400 1.000 19.20128 196 SER A C 1
ATOM 1439 O O . SER A 1 196 ? 22.02200 17.74000 42.26600 1.000 20.93921 196 SER A O 1
ATOM 1442 N N . GLY A 1 197 ? 22.89400 15.66900 42.29900 1.000 19.39765 197 GLY A N 1
ATOM 1443 C CA . GLY A 1 197 ? 23.36800 15.79600 43.67300 1.000 19.55222 197 GLY A CA 1
ATOM 1444 C C . GLY A 1 197 ? 24.70800 16.50000 43.69800 1.000 18.88308 197 GLY A C 1
ATOM 1445 O O . GLY A 1 197 ? 25.65600 16.06600 43.04700 1.000 19.29549 197 GLY A O 1
ATOM 1446 N N . THR A 1 198 ? 24.79500 17.57500 44.48100 1.000 19.09878 198 THR A N 1
ATOM 1447 C CA . THR A 1 198 ? 26.07200 18.26400 44.59400 1.000 19.29897 198 THR A CA 1
ATOM 1448 C C . THR A 1 198 ? 27.13100 17.30600 45.12300 1.000 19.17895 198 THR A C 1
ATOM 1449 O O . THR A 1 198 ? 26.90000 16.57600 46.09200 1.000 20.57549 198 THR A O 1
ATOM 1453 N N . ASN A 1 199 ? 28.25500 17.25100 44.40900 1.000 18.39150 199 ASN A N 1
ATOM 1454 C CA . ASN A 1 199 ? 29.40200 16.39600 44.72200 1.000 19.42859 199 ASN A CA 1
ATOM 1455 C C . ASN A 1 199 ? 29.16900 14.92600 44.40400 1.000 20.72539 199 ASN A C 1
ATOM 1456 O O . ASN A 1 199 ? 30.08700 14.11300 44.60200 1.000 26.40410 199 ASN A O 1
ATOM 1461 N N . ARG A 1 200 ? 28.01400 14.63600 43.94700 1.000 19.92868 200 ARG A N 1
ATOM 1462 C CA A ARG A 1 200 ? 27.72400 13.27600 43.59100 0.460 20.12029 200 ARG A CA 1
ATOM 1463 C CA B ARG A 1 200 ? 27.72000 13.27500 43.59100 0.540 19.62947 200 ARG A CA 1
ATOM 1464 C C . ARG A 1 200 ? 28.11200 12.75600 42.11100 1.000 19.64671 200 ARG A C 1
ATOM 1465 O O . ARG A 1 200 ? 28.13100 11.51500 41.71900 1.000 21.29223 200 ARG A O 1
ATOM 1480 N N . GLN A 1 201 ? 28.40900 13.81400 41.28700 1.000 17.97811 201 GLN A N 1
ATOM 1481 C CA . GLN A 1 201 ? 28.77400 13.59200 39.88800 1.000 18.30414 201 GLN A CA 1
ATOM 1482 C C . GLN A 1 201 ? 27.78400 12.63800 39.21800 1.000 18.65164 201 GLN A C 1
ATOM 1483 O O . GLN A 1 201 ? 28.16100 11.62800 38.61800 1.000 19.93295 201 GLN A O 1
ATOM 1489 N N . ASN A 1 202 ? 26.49200 12.95500 39.35600 1.000 18.57466 202 ASN A N 1
ATOM 1490 C CA . ASN A 1 202 ? 25.41700 12.06400 38.93300 1.000 18.43148 202 ASN A CA 1
ATOM 1491 C C . ASN A 1 202 ? 24.43100 12.72500 37.95900 1.000 19.14986 202 ASN A C 1
ATOM 1492 O O . ASN A 1 202 ? 23.23900 12.41500 37.94900 1.000 19.40725 202 ASN A O 1
ATOM 1497 N N . ARG A 1 203 ? 24.95400 13.62100 37.12700 1.000 17.45540 203 ARG A N 1
ATOM 1498 C CA . ARG A 1 203 ? 24.21700 14.12600 35.97600 1.000 17.09754 203 ARG A CA 1
ATOM 1499 C C . ARG A 1 203 ? 23.92800 12.95500 35.04200 1.000 16.38267 203 ARG A C 1
ATOM 1500 O O . ARG A 1 203 ? 24.61700 11.93600 35.07200 1.000 17.20125 203 ARG A O 1
ATOM 1508 N N . TRP A 1 204 ? 22.90300 13.08200 34.19100 1.000 16.03767 204 TRP A N 1
ATOM 1509 C CA . TRP A 1 204 ? 22.61800 11.95400 33.30200 1.000 17.02006 204 TRP A CA 1
ATOM 1510 C C . TRP A 1 204 ? 23.80700 11.56900 32.42800 1.000 15.91376 204 TRP A C 1
ATOM 1511 O O . TRP A 1 204 ? 24.01200 10.36000 32.22100 1.000 16.73881 204 TRP A O 1
ATOM 1522 N N . PRO A 1 205 ? 24.63300 12.48800 31.92700 1.000 15.59764 205 PRO A N 1
ATOM 1523 C CA . PRO A 1 205 ? 25.80600 12.03100 31.15700 1.000 16.13055 205 PRO A CA 1
ATOM 1524 C C . PRO A 1 205 ? 26.79700 11.21700 31.97700 1.000 15.76729 205 PRO A C 1
ATOM 1525 O O . PRO A 1 205 ? 27.46800 10.34500 31.41500 1.000 15.69000 205 PRO A O 1
ATOM 1529 N N . ASP A 1 206 ? 26.89200 11.45700 33.28600 1.000 16.04741 206 ASP A N 1
ATOM 1530 C CA . ASP A 1 206 ? 27.77300 10.65900 34.14200 1.000 16.30930 206 ASP A CA 1
ATOM 1531 C C . ASP A 1 206 ? 27.25100 9.23600 34.27000 1.000 17.39792 206 ASP A C 1
ATOM 1532 O O . ASP A 1 206 ? 28.03100 8.27000 34.26400 1.000 17.63380 206 ASP A O 1
ATOM 1537 N N . ILE A 1 207 ? 25.93600 9.08800 34.43900 1.000 17.47911 207 ILE A N 1
ATOM 1538 C CA . ILE A 1 207 ? 25.33400 7.76100 34.53900 1.000 18.45491 207 ILE A CA 1
ATOM 1539 C C . ILE A 1 207 ? 25.55300 6.99000 33.24300 1.000 17.60468 207 ILE A C 1
ATOM 1540 O O . ILE A 1 207 ? 25.95700 5.82000 33.25100 1.000 18.38300 207 ILE A O 1
ATOM 1545 N N . PHE A 1 208 ? 25.29300 7.64000 32.11100 1.000 17.06627 208 PHE A N 1
ATOM 1546 C CA . PHE A 1 208 ? 25.55700 7.04400 30.80100 1.000 17.10461 208 PHE A CA 1
ATOM 1547 C C . PHE A 1 208 ? 27.03700 6.70300 30.64400 1.000 16.66989 208 PHE A C 1
ATOM 1548 O O . PHE A 1 208 ? 27.38700 5.59800 30.20000 1.000 16.91794 208 PHE A O 1
ATOM 1556 N N . SER A 1 209 ? 27.91600 7.62300 31.04300 1.000 16.39510 209 SER A N 1
ATOM 1557 C CA . SER A 1 209 ? 29.35300 7.38300 30.93900 1.000 16.09992 209 SER A CA 1
ATOM 1558 C C . SER A 1 209 ? 29.76700 6.14100 31.71800 1.000 17.04243 209 SER A C 1
ATOM 1559 O O . SER A 1 209 ? 30.56000 5.32800 31.22800 1.000 16.79739 209 SER A O 1
ATOM 1562 N N . GLN A 1 210 ? 29.23800 5.98100 32.93200 1.000 18.11791 210 GLN A N 1
ATOM 1563 C CA . GLN A 1 210 ? 29.57200 4.81600 33.74300 1.000 18.95141 210 GLN A CA 1
ATOM 1564 C C . GLN A 1 210 ? 29.13900 3.52400 33.06300 1.000 19.24034 210 GLN A C 1
ATOM 1565 O O . GLN A 1 210 ? 29.86000 2.52100 33.10500 1.000 19.69311 210 GLN A O 1
ATOM 1571 N N . ARG A 1 211 ? 27.97900 3.53400 32.40400 1.000 18.77835 211 ARG A N 1
ATOM 1572 C CA . ARG A 1 211 ? 27.51200 2.34100 31.70700 1.000 18.50858 211 ARG A CA 1
ATOM 1573 C C . ARG A 1 211 ? 28.43100 1.99000 30.54200 1.000 17.40212 211 ARG A C 1
ATOM 1574 O O . ARG A 1 211 ? 28.73400 0.81000 30.31900 1.000 20.00477 211 ARG A O 1
ATOM 1582 N N . LEU A 1 212 ? 28.90200 2.99100 29.79200 1.000 17.04437 212 LEU A N 1
ATOM 1583 C CA . LEU A 1 212 ? 29.85900 2.70300 28.72900 1.000 16.95473 212 LEU A CA 1
ATOM 1584 C C . LEU A 1 212 ? 31.10500 2.02700 29.29400 1.000 16.78624 212 LEU A C 1
ATOM 1585 O O . LEU A 1 212 ? 31.57900 1.01300 28.76200 1.000 17.23311 212 LEU A O 1
ATOM 1590 N N . LEU A 1 213 ? 31.63700 2.56400 30.39500 1.000 16.14171 213 LEU A N 1
ATOM 1591 C CA . LEU A 1 213 ? 32.90800 2.08600 30.91700 1.000 16.90853 213 LEU A CA 1
ATOM 1592 C C . LEU A 1 213 ? 32.79500 0.71200 31.54300 1.000 18.48466 213 LEU A C 1
ATOM 1593 O O . LEU A 1 213 ? 33.79900 0.00800 31.62800 1.000 19.87296 213 LEU A O 1
ATOM 1598 N N . ALA A 1 214 ? 31.60600 0.31500 31.97400 1.000 19.18388 214 ALA A N 1
ATOM 1599 C CA . ALA A 1 214 ? 31.40500 -0.98000 32.60100 1.000 19.83115 214 ALA A CA 1
ATOM 1600 C C . ALA A 1 214 ? 31.15400 -2.09100 31.59300 1.000 19.90815 214 ALA A C 1
ATOM 1601 O O . ALA A 1 214 ? 31.04800 -3.25500 31.99500 1.000 23.86882 214 ALA A O 1
ATOM 1603 N N . ASN A 1 215 ? 31.07900 -1.77400 30.29900 1.000 19.95614 215 ASN A N 1
ATOM 1604 C CA A ASN A 1 215 ? 30.75600 -2.74100 29.26200 0.610 21.21758 215 ASN A CA 1
ATOM 1605 C CA B ASN A 1 215 ? 30.78800 -2.78500 29.30400 0.390 21.72259 215 ASN A CA 1
ATOM 1606 C C . ASN A 1 215 ? 31.97100 -2.95900 28.36900 1.000 19.67550 215 ASN A C 1
ATOM 1607 O O . ASN A 1 215 ? 32.45800 -1.97700 27.78800 1.000 18.89747 215 ASN A O 1
ATOM 1616 N N . PRO A 1 216 ? 32.46400 -4.18800 28.19600 1.000 20.92848 216 PRO A N 1
ATOM 1617 C CA . PRO A 1 216 ? 33.69000 -4.38800 27.40800 1.000 20.20162 216 PRO A CA 1
ATOM 1618 C C . PRO A 1 216 ? 33.68400 -3.75800 26.02200 1.000 18.73789 216 PRO A C 1
ATOM 1619 O O . PRO A 1 216 ? 34.71200 -3.22100 25.60200 1.000 20.42811 216 PRO A O 1
ATOM 1623 N N . SER A 1 217 ? 32.56700 -3.79200 25.29300 1.000 18.52663 217 SER A N 1
ATOM 1624 C CA . SER A 1 217 ? 32.60100 -3.27300 23.93000 1.000 18.48652 217 SER A CA 1
ATOM 1625 C C . SER A 1 217 ? 32.62400 -1.75000 23.85900 1.000 20.02752 217 SER A C 1
ATOM 1626 O O . SER A 1 217 ? 32.83700 -1.20800 22.76800 1.000 22.15979 217 SER A O 1
ATOM 1629 N N . THR A 1 218 ? 32.42700 -1.05000 24.98100 1.000 17.35898 218 THR A N 1
ATOM 1630 C CA . THR A 1 218 ? 32.45200 0.41200 24.99300 1.000 16.89241 218 THR A CA 1
ATOM 1631 C C . THR A 1 218 ? 33.43400 0.96400 26.02900 1.000 16.18611 218 THR A C 1
ATOM 1632 O O . THR A 1 218 ? 33.31800 2.13100 26.43400 1.000 17.90554 218 THR A O 1
ATOM 1636 N N . ARG A 1 219 ? 34.41400 0.15600 26.42800 1.000 16.65037 219 ARG A N 1
ATOM 1637 C CA . ARG A 1 219 ? 35.36600 0.51200 27.48200 1.000 19.69544 219 ARG A CA 1
ATOM 1638 C C . ARG A 1 219 ? 36.16300 1.76500 27.15200 1.000 17.69999 219 ARG A C 1
ATOM 1639 O O . ARG A 1 219 ? 36.65200 2.44400 28.07200 1.000 18.26891 219 ARG A O 1
ATOM 1647 N N . ASN A 1 220 ? 36.36100 2.06000 25.86900 1.000 16.12970 220 ASN A N 1
ATOM 1648 C CA . ASN A 1 220 ? 37.21700 3.15700 25.44600 1.000 16.89610 220 ASN A CA 1
ATOM 1649 C C . ASN A 1 220 ? 36.43600 4.37300 24.97500 1.000 16.29907 220 ASN A C 1
ATOM 1650 O O . ASN A 1 220 ? 36.96600 5.17200 24.19600 1.000 17.74963 220 ASN A O 1
ATOM 1655 N N . ILE A 1 221 ? 35.20000 4.54200 25.43700 1.000 15.47065 221 ILE A N 1
ATOM 1656 C CA . ILE A 1 221 ? 34.35800 5.65300 24.99600 1.000 15.21674 221 ILE A CA 1
ATOM 1657 C C . ILE A 1 221 ? 34.19800 6.63000 26.14900 1.000 14.74493 221 ILE A C 1
ATOM 1658 O O . ILE A 1 221 ? 33.70700 6.26000 27.22200 1.000 16.59287 221 ILE A O 1
ATOM 1663 N N . SER A 1 222 ? 34.57900 7.88600 25.91200 1.000 14.32680 222 SER A N 1
ATOM 1664 C CA . SER A 1 222 ? 34.43300 8.93500 26.90800 1.000 14.67649 222 SER A CA 1
ATOM 1665 C C . SER A 1 222 ? 33.17100 9.74400 26.63300 1.000 14.25406 222 SER A C 1
ATOM 1666 O O . SER A 1 222 ? 32.57000 9.67600 25.55300 1.000 14.79628 222 SER A O 1
ATOM 1669 N N . VAL A 1 223 ? 32.76400 10.51100 27.63600 1.000 15.37668 223 VAL A N 1
ATOM 1670 C CA . VAL A 1 223 ? 31.57700 11.35900 27.54000 1.000 14.88157 223 VAL A CA 1
ATOM 1671 C C . VAL A 1 223 ? 31.93400 12.77200 27.96600 1.000 15.32095 223 VAL A C 1
ATOM 1672 O O . VAL A 1 223 ? 32.50400 12.97500 29.04600 1.000 16.85851 223 VAL A O 1
ATOM 1676 N N . LEU A 1 224 ? 31.60600 13.74400 27.11100 1.000 15.15552 224 LEU A N 1
ATOM 1677 C CA . LEU A 1 224 ? 31.93000 15.15300 27.32500 1.000 14.24189 224 LEU A CA 1
ATOM 1678 C C . LEU A 1 224 ? 30.64200 15.94000 27.54400 1.000 13.94611 224 LEU A C 1
ATOM 1679 O O . LEU A 1 224 ? 29.77300 15.99400 26.65600 1.000 14.98149 224 LEU A O 1
ATOM 1684 N N . ASN A 1 225 ? 30.51400 16.56300 28.70200 1.000 14.55665 225 ASN A N 1
ATOM 1685 C CA . ASN A 1 225 ? 29.30300 17.30400 29.06300 1.000 15.05838 225 ASN A CA 1
ATOM 1686 C C . ASN A 1 225 ? 29.46400 18.76000 28.65800 1.000 15.08346 225 ASN A C 1
ATOM 1687 O O . ASN A 1 225 ? 30.16100 19.53000 29.32600 1.000 15.61002 225 ASN A O 1
ATOM 1692 N N . LEU A 1 226 ? 28.80700 19.14600 27.55500 1.000 14.49525 226 LEU A N 1
ATOM 1693 C CA . LEU A 1 226 ? 28.78200 20.53000 27.10300 1.000 15.18644 226 LEU A CA 1
ATOM 1694 C C . LEU A 1 226 ? 27.42900 21.18500 27.37000 1.000 15.68149 226 LEU A C 1
ATOM 1695 O O . LEU A 1 226 ? 26.97100 22.03700 26.59900 1.000 16.62937 226 LEU A O 1
ATOM 1700 N N . GLY A 1 227 ? 26.77900 20.81600 28.46000 1.000 14.77139 227 GLY A N 1
ATOM 1701 C CA . GLY A 1 227 ? 25.57800 21.50900 28.86800 1.000 14.58189 227 GLY A CA 1
ATOM 1702 C C . GLY A 1 227 ? 25.88000 22.84400 29.52700 1.000 15.53757 227 GLY A C 1
ATOM 1703 O O . GLY A 1 227 ? 26.90100 23.02000 30.20900 1.000 16.23138 227 GLY A O 1
ATOM 1704 N N . ILE A 1 228 ? 24.97400 23.80300 29.33000 1.000 15.74747 228 ILE A N 1
ATOM 1705 C CA . ILE A 1 228 ? 25.00900 25.08700 30.03000 1.000 16.20401 228 ILE A CA 1
ATOM 1706 C C . ILE A 1 228 ? 23.59400 25.41600 30.49300 1.000 16.82991 228 ILE A C 1
ATOM 1707 O O . ILE A 1 228 ? 22.68300 25.52600 29.66500 1.000 17.56624 228 ILE A O 1
ATOM 1712 N N . GLY A 1 229 ? 23.41400 25.65100 31.79100 1.000 20.73162 229 GLY A N 1
ATOM 1713 C CA . GLY A 1 229 ? 22.08800 25.99600 32.28500 1.000 21.82372 229 GLY A CA 1
ATOM 1714 C C . GLY A 1 229 ? 21.54200 27.26300 31.64200 1.000 23.06332 229 GLY A C 1
ATOM 1715 O O . GLY A 1 229 ? 22.24900 28.26300 31.48600 1.000 24.10023 229 GLY A O 1
ATOM 1716 N N . GLY A 1 230 ? 20.26700 27.22000 31.25400 1.000 22.91301 230 GLY A N 1
ATOM 1717 C CA . GLY A 1 230 ? 19.61900 28.36300 30.63600 1.000 24.36650 230 GLY A CA 1
ATOM 1718 C C . GLY A 1 230 ? 19.94400 28.59400 29.17300 1.000 22.18102 230 GLY A C 1
ATOM 1719 O O . GLY A 1 230 ? 19.48400 29.58800 28.59600 1.000 22.60804 230 GLY A O 1
ATOM 1720 N N . ASN A 1 231 ? 20.69200 27.69000 28.54900 1.000 19.66392 231 ASN A N 1
ATOM 1721 C CA . ASN A 1 231 ? 21.21900 27.92500 27.21200 1.000 18.11817 231 ASN A CA 1
ATOM 1722 C C . ASN A 1 231 ? 20.12700 27.83200 26.14700 1.000 18.64983 231 ASN A C 1
ATOM 1723 O O . ASN A 1 231 ? 19.17200 27.04800 26.25400 1.000 19.09337 231 ASN A O 1
ATOM 1728 N N . CYS A 1 232 ? 20.30500 28.61700 25.08300 1.000 17.63738 232 CYS A N 1
ATOM 1729 C CA . CYS A 1 232 ? 19.47000 28.55800 23.89500 1.000 18.56580 232 CYS A CA 1
ATOM 1730 C C . CYS A 1 232 ? 20.33200 28.16600 22.71200 1.000 17.73527 232 CYS A C 1
ATOM 1731 O O . CYS A 1 232 ? 21.55100 28.36800 22.71400 1.000 18.33506 232 CYS A O 1
ATOM 1734 N N . VAL A 1 233 ? 19.67300 27.63100 21.68300 1.000 17.14352 233 VAL A N 1
ATOM 1735 C CA . VAL A 1 233 ? 20.37500 27.24000 20.47300 1.000 16.71956 233 VAL A CA 1
ATOM 1736 C C . VAL A 1 233 ? 20.63900 28.44500 19.59000 1.000 16.92736 233 VAL A C 1
ATOM 1737 O O . VAL A 1 233 ? 21.73700 28.59400 19.04100 1.000 18.65886 233 VAL A O 1
ATOM 1741 N N . VAL A 1 234 ? 19.64500 29.30600 19.42100 1.000 18.95523 234 VAL A N 1
ATOM 1742 C CA . VAL A 1 234 ? 19.65400 30.30200 18.35100 1.000 20.85807 234 VAL A CA 1
ATOM 1743 C C . VAL A 1 234 ? 19.99700 31.70000 18.85600 1.000 20.38699 234 VAL A C 1
ATOM 1744 O O . VAL A 1 234 ? 20.78900 32.41200 18.24100 1.000 19.99966 234 VAL A O 1
ATOM 1748 N N . ARG A 1 235 ? 19.37900 32.13200 19.94700 1.000 20.59416 235 ARG A N 1
ATOM 1749 C CA . ARG A 1 235 ? 19.51600 33.51600 20.36400 1.000 20.76842 235 ARG A CA 1
ATOM 1750 C C . ARG A 1 235 ? 19.01700 33.63600 21.79200 1.000 22.14991 235 ARG A C 1
ATOM 1751 O O . ARG A 1 235 ? 18.12700 32.89300 22.21100 1.000 23.21661 235 ARG A O 1
ATOM 1759 N N . GLY A 1 236 ? 19.59500 34.58700 22.53000 1.000 22.18565 236 GLY A N 1
ATOM 1760 C CA . GLY A 1 236 ? 19.16700 34.79600 23.89900 1.000 23.48660 236 GLY A CA 1
ATOM 1761 C C . GLY A 1 236 ? 19.66500 33.71900 24.85500 1.000 23.90182 236 GLY A C 1
ATOM 1762 O O . GLY A 1 236 ? 20.62600 33.00000 24.59600 1.000 23.21606 236 GLY A O 1
ATOM 1763 N N . GLY A 1 237 ? 18.99000 33.62500 25.99200 1.000 26.10990 237 GLY A N 1
ATOM 1764 C CA . GLY A 1 237 ? 19.36600 32.64500 26.99400 1.000 25.98219 237 GLY A CA 1
ATOM 1765 C C . GLY A 1 237 ? 20.61800 33.03200 27.76700 1.000 28.66909 237 GLY A C 1
ATOM 1766 O O . GLY A 1 237 ? 21.12400 34.15600 27.68700 1.000 31.86218 237 GLY A O 1
ATOM 1767 N N . LEU A 1 238 ? 21.13200 32.05600 28.51400 1.000 25.84620 238 LEU A N 1
ATOM 1768 C CA . LEU A 1 238 ? 22.31300 32.21200 29.35300 1.000 24.14050 238 LEU A CA 1
ATOM 1769 C C . LEU A 1 238 ? 23.49400 31.46500 28.74600 1.000 21.79531 238 LEU A C 1
ATOM 1770 O O . LEU A 1 238 ? 23.35900 30.32000 28.29600 1.000 21.77273 238 LEU A O 1
ATOM 1775 N N . GLY A 1 239 ? 24.66000 32.10800 28.76400 1.000 23.64197 239 GLY A N 1
ATOM 1776 C CA . GLY A 1 239 ? 25.85600 31.55200 28.17800 1.000 21.64388 239 GLY A CA 1
ATOM 1777 C C . GLY A 1 239 ? 25.82700 31.69900 26.66900 1.000 19.97748 239 GLY A C 1
ATOM 1778 O O . GLY A 1 239 ? 24.80800 32.07900 26.08800 1.000 21.50907 239 GLY A O 1
ATOM 1779 N N . PRO A 1 240 ? 26.94000 31.41000 26.00200 1.000 18.46958 240 PRO A N 1
ATOM 1780 C CA . PRO A 1 240 ? 26.95000 31.49300 24.53200 1.000 19.06117 240 PRO A CA 1
ATOM 1781 C C . PRO A 1 240 ? 25.96300 30.49900 23.94300 1.000 17.69130 240 PRO A C 1
ATOM 1782 O O . PRO A 1 240 ? 25.80100 29.39300 24.45400 1.000 17.83712 240 PRO A O 1
ATOM 1786 N N . THR A 1 241 ? 25.29700 30.89700 22.85600 1.000 17.44497 241 THR A N 1
ATOM 1787 C CA . THR A 1 241 ? 24.31200 29.99100 22.26300 1.000 17.61212 241 THR A CA 1
ATOM 1788 C C . THR A 1 241 ? 24.97900 28.73700 21.72300 1.000 16.67276 241 THR A C 1
ATOM 1789 O O . THR A 1 241 ? 26.17500 28.71300 21.42200 1.000 16.88008 241 THR A O 1
ATOM 1793 N N . ALA A 1 242 ? 24.16600 27.69100 21.52700 1.000 15.88875 242 ALA A N 1
ATOM 1794 C CA . ALA A 1 242 ? 24.72000 26.46300 20.98500 1.000 16.58050 242 ALA A CA 1
ATOM 1795 C C . ALA A 1 242 ? 25.38900 26.70200 19.64000 1.000 15.72087 242 ALA A C 1
ATOM 1796 O O . ALA A 1 242 ? 26.48000 26.18100 19.37700 1.000 16.89276 242 ALA A O 1
ATOM 1798 N N . LEU A 1 243 ? 24.74200 27.45700 18.75200 1.000 16.11126 243 LEU A N 1
ATOM 1799 C CA . LEU A 1 243 ? 25.37700 27.72800 17.46300 1.000 17.00762 243 LEU A CA 1
ATOM 1800 C C . LEU A 1 243 ? 26.70500 28.45700 17.63500 1.000 17.01384 243 LEU A C 1
ATOM 1801 O O . LEU A 1 243 ? 27.67400 28.16100 16.92500 1.000 19.32536 243 LEU A O 1
ATOM 1806 N N . ASP A 1 244 ? 26.75300 29.45400 18.52600 1.000 18.11080 244 ASP A N 1
ATOM 1807 C CA . ASP A 1 244 ? 27.97900 30.23900 18.68800 1.000 18.28357 244 ASP A CA 1
ATOM 1808 C C . ASP A 1 244 ? 29.11300 29.45700 19.32900 1.000 18.70643 244 ASP A C 1
ATOM 1809 O O . ASP A 1 244 ? 30.27600 29.70000 18.99200 1.000 22.15671 244 ASP A O 1
ATOM 1814 N N . ARG A 1 245 ? 28.80700 28.51900 20.21700 1.000 16.90632 245 ARG A N 1
ATOM 1815 C CA . ARG A 1 245 ? 29.84800 27.76100 20.89300 1.000 17.64997 245 ARG A CA 1
ATOM 1816 C C . ARG A 1 245 ? 30.11300 26.41000 20.25300 1.000 17.16981 245 ARG A C 1
ATOM 1817 O O . ARG A 1 245 ? 30.95100 25.66200 20.75700 1.000 18.01500 245 ARG A O 1
ATOM 1825 N N . PHE A 1 246 ? 29.46600 26.09800 19.12500 1.000 17.43979 246 PHE A N 1
ATOM 1826 C CA . PHE A 1 246 ? 29.59400 24.77400 18.52000 1.000 16.42673 246 PHE A CA 1
ATOM 1827 C C . PHE A 1 246 ? 31.04600 24.43600 18.17500 1.000 17.04703 246 PHE A C 1
ATOM 1828 O O . PHE A 1 246 ? 31.55200 23.38200 18.57400 1.000 17.57114 246 PHE A O 1
ATOM 1836 N N . ASP A 1 247 ? 31.71900 25.30100 17.41200 1.000 18.58262 247 ASP A N 1
ATOM 1837 C CA . ASP A 1 247 ? 33.10700 25.02500 17.03800 1.000 19.27740 247 ASP A CA 1
ATOM 1838 C C . ASP A 1 247 ? 33.99800 24.93400 18.27000 1.000 18.34937 247 ASP A C 1
ATOM 1839 O O . ASP A 1 247 ? 34.78400 23.99100 18.40800 1.000 20.72307 247 ASP A O 1
ATOM 1844 N N . TYR A 1 248 ? 33.84700 25.88600 19.19000 1.000 18.20051 248 TYR A N 1
ATOM 1845 C CA . TYR A 1 248 ? 34.72800 25.95700 20.34800 1.000 17.62711 248 TYR A CA 1
ATOM 1846 C C . TYR A 1 248 ? 34.51400 24.79100 21.30500 1.000 17.15396 248 TYR A C 1
ATOM 1847 O O . TYR A 1 248 ? 35.46500 24.35700 21.96600 1.000 18.46075 248 TYR A O 1
ATOM 1856 N N . ASN A 1 249 ? 33.29100 24.27900 21.43000 1.000 17.19227 249 ASN A N 1
ATOM 1857 C CA . ASN A 1 249 ? 32.99800 23.22400 22.39200 1.000 16.94650 249 ASN A CA 1
ATOM 1858 C C . ASN A 1 249 ? 33.04100 21.82400 21.78800 1.000 17.57685 249 ASN A C 1
ATOM 1859 O O . ASN A 1 249 ? 33.44400 20.87800 22.47800 1.000 21.74644 249 ASN A O 1
ATOM 1864 N N . ILE A 1 250 ? 32.52200 21.65300 20.57400 1.000 16.48916 250 ILE A N 1
ATOM 1865 C CA . ILE A 1 250 ? 32.29700 20.33300 19.97200 1.000 17.49084 250 ILE A CA 1
ATOM 1866 C C . ILE A 1 250 ? 33.41600 19.93000 19.02300 1.000 19.39039 250 ILE A C 1
ATOM 1867 O O . ILE A 1 250 ? 33.77700 18.75500 18.95900 1.000 23.79887 250 ILE A O 1
ATOM 1872 N N . LEU A 1 251 ? 33.92400 20.86300 18.22400 1.000 17.66864 251 LEU A N 1
ATOM 1873 C CA . LEU A 1 251 ? 34.91300 20.53600 17.20700 1.000 20.05132 251 LEU A CA 1
ATOM 1874 C C . LEU A 1 251 ? 36.33900 20.77200 17.66700 1.000 21.83718 251 LEU A C 1
ATOM 1875 O O . LEU A 1 251 ? 37.27200 20.54500 16.89500 1.000 26.76240 251 LEU A O 1
ATOM 1880 N N . ASN A 1 252 ? 36.51500 21.22100 18.90100 1.000 18.85754 252 ASN A N 1
ATOM 1881 C CA . ASN A 1 252 ? 37.78300 21.66100 19.46200 1.000 18.66392 252 ASN A CA 1
ATOM 1882 C C . ASN A 1 252 ? 38.32400 20.66400 20.47900 1.000 18.56397 252 ASN A C 1
ATOM 1883 O O . ASN A 1 252 ? 39.27300 20.99100 21.20000 1.000 19.52895 252 ASN A O 1
ATOM 1888 N N . GLN A 1 253 ? 37.74800 19.47200 20.57700 1.000 17.90731 253 GLN A N 1
ATOM 1889 C CA . GLN A 1 253 ? 38.20100 18.44200 21.51200 1.000 18.03515 253 GLN A CA 1
ATOM 1890 C C . GLN A 1 253 ? 38.99300 17.37900 20.76100 1.000 19.72306 253 GLN A C 1
ATOM 1891 O O . GLN A 1 253 ? 39.25600 17.49700 19.55900 1.000 21.26867 253 GLN A O 1
ATOM 1897 N N . GLN A 1 254 ? 39.36800 16.31300 21.46200 1.000 16.86561 254 GLN A N 1
ATOM 1898 C CA . GLN A 1 254 ? 40.16500 15.23600 20.88400 1.000 17.10281 254 GLN A CA 1
ATOM 1899 C C . GLN A 1 254 ? 39.33900 13.95400 20.86400 1.000 17.75552 254 GLN A C 1
ATOM 1900 O O . GLN A 1 254 ? 38.86500 13.48300 21.90400 1.000 17.39934 254 GLN A O 1
ATOM 1906 N N . GLY A 1 255 ? 39.13900 13.40000 19.66700 1.000 18.30258 255 GLY A N 1
ATOM 1907 C CA . GLY A 1 255 ? 38.52500 12.09500 19.54300 1.000 18.96774 255 GLY A CA 1
ATOM 1908 C C . GLY A 1 255 ? 37.01200 12.05400 19.43500 1.000 18.03403 255 GLY A C 1
ATOM 1909 O O . GLY A 1 255 ? 36.44900 10.96400 19.53800 1.000 18.17832 255 GLY A O 1
ATOM 1910 N N . VAL A 1 256 ? 36.34300 13.18800 19.21900 1.000 16.98274 256 VAL A N 1
ATOM 1911 C CA . VAL A 1 256 ? 34.88300 13.18000 19.15800 1.000 16.70789 256 VAL A CA 1
ATOM 1912 C C . VAL A 1 256 ? 34.40700 12.42900 17.92100 1.000 17.08664 256 VAL A C 1
ATOM 1913 O O . VAL A 1 256 ? 34.83400 12.71800 16.79300 1.000 18.84727 256 VAL A O 1
ATOM 1917 N N . LYS A 1 257 ? 33.53200 11.47800 18.13000 1.000 15.72646 257 LYS A N 1
ATOM 1918 C CA . LYS A 1 257 ? 32.92100 10.69700 17.06700 1.000 17.83859 257 LYS A CA 1
ATOM 1919 C C . LYS A 1 257 ? 31.38100 10.80500 17.02300 1.000 16.48158 257 LYS A C 1
ATOM 1920 O O . LYS A 1 257 ? 30.79000 10.55400 16.01000 1.000 18.22492 257 LYS A O 1
ATOM 1926 N N . TRP A 1 258 ? 30.76800 11.17800 18.14600 1.000 16.38338 258 TRP A N 1
ATOM 1927 C CA . TRP A 1 258 ? 29.32100 11.31500 18.21800 1.000 16.57241 258 TRP A CA 1
ATOM 1928 C C . TRP A 1 258 ? 28.98100 12.58100 18.98100 1.000 15.42570 258 TRP A C 1
ATOM 1929 O O . TRP A 1 258 ? 29.70100 12.99300 19.89900 1.000 16.55963 258 TRP A O 1
ATOM 1940 N N . LEU A 1 259 ? 27.85700 13.18000 18.60100 1.000 15.84320 259 LEU A N 1
ATOM 1941 C CA . LEU A 1 259 ? 27.28700 14.35300 19.24700 1.000 15.12768 259 LEU A CA 1
ATOM 1942 C C . LEU A 1 259 ? 25.84000 14.02600 19.57600 1.000 15.43404 259 LEU A C 1
ATOM 1943 O O . LEU A 1 259 ? 25.08600 13.62700 18.68700 1.000 16.96007 259 LEU A O 1
ATOM 1948 N N . ILE A 1 260 ? 25.44100 14.19900 20.82800 1.000 14.80661 260 ILE A N 1
ATOM 1949 C CA . ILE A 1 260 ? 24.03300 14.19700 21.21900 1.000 14.20673 260 ILE A CA 1
ATOM 1950 C C . ILE A 1 260 ? 23.59300 15.64000 21.39300 1.000 15.00439 260 ILE A C 1
ATOM 1951 O O . ILE A 1 260 ? 24.25400 16.41100 22.10700 1.000 15.63303 260 ILE A O 1
ATOM 1956 N N . ILE A 1 261 ? 22.47700 16.00800 20.76800 1.000 14.91716 261 ILE A N 1
ATOM 1957 C CA . ILE A 1 261 ? 21.89800 17.33600 20.94000 1.000 15.34168 261 ILE A CA 1
ATOM 1958 C C . ILE A 1 261 ? 20.62100 17.20200 21.74800 1.000 15.49328 261 ILE A C 1
ATOM 1959 O O . ILE A 1 261 ? 19.66800 16.54800 21.30800 1.000 16.25934 261 ILE A O 1
ATOM 1964 N N . LEU A 1 262 ? 20.59300 17.83200 22.91800 1.000 15.73264 262 LEU A N 1
ATOM 1965 C CA . LEU A 1 262 ? 19.40400 17.91100 23.76700 1.000 15.40023 262 LEU A CA 1
ATOM 1966 C C . LEU A 1 262 ? 19.25900 19.38100 24.14300 1.000 15.71862 262 LEU A C 1
ATOM 1967 O O . LEU A 1 262 ? 19.69300 19.82600 25.20800 1.000 16.76048 262 LEU A O 1
ATOM 1972 N N . GLU A 1 263 ? 18.67900 20.15700 23.24100 1.000 15.95892 263 GLU A N 1
ATOM 1973 C CA . GLU A 1 263 ? 18.61500 21.58900 23.47900 1.000 16.45826 263 GLU A CA 1
ATOM 1974 C C . GLU A 1 263 ? 17.56800 22.20700 22.57200 1.000 17.61724 263 GLU A C 1
ATOM 1975 O O . GLU A 1 263 ? 17.31500 21.71500 21.47100 1.000 18.94065 263 GLU A O 1
ATOM 1981 N N . GLY A 1 264 ? 16.96300 23.29100 23.04300 1.000 18.28569 264 GLY A N 1
ATOM 1982 C CA . GLY A 1 264 ? 15.97600 23.99400 22.24900 1.000 18.42764 264 GLY A CA 1
ATOM 1983 C C . GLY A 1 264 ? 14.77300 24.44200 23.04400 1.000 18.85428 264 GLY A C 1
ATOM 1984 O O . GLY A 1 264 ? 14.07100 25.36200 22.62400 1.000 20.90051 264 GLY A O 1
ATOM 1985 N N . VAL A 1 265 ? 14.51900 23.81400 24.19700 1.000 19.59848 265 VAL A N 1
ATOM 1986 C CA . VAL A 1 265 ? 13.33800 24.15500 24.98500 1.000 22.66453 265 VAL A CA 1
ATOM 1987 C C . VAL A 1 265 ? 13.34400 25.63400 25.34300 1.000 22.55046 265 VAL A C 1
ATOM 1988 O O . VAL A 1 265 ? 12.31200 26.31200 25.26300 1.000 24.76887 265 VAL A O 1
ATOM 1992 N N . ASN A 1 266 ? 14.51100 26.16600 25.72000 1.000 21.29822 266 ASN A N 1
ATOM 1993 C CA . ASN A 1 266 ? 14.56800 27.56200 26.13900 1.000 21.77915 266 ASN A CA 1
ATOM 1994 C C . ASN A 1 266 ? 14.34700 28.51800 24.97300 1.000 21.44317 266 ASN A C 1
ATOM 1995 O O . ASN A 1 266 ? 13.91200 29.65600 25.18700 1.000 24.96728 266 ASN A O 1
ATOM 2000 N N . ASP A 1 267 ? 14.65700 28.09600 23.74300 1.000 20.97704 267 ASP A N 1
ATOM 2001 C CA . ASP A 1 267 ? 14.31800 28.92500 22.58800 1.000 20.86071 267 ASP A CA 1
ATOM 2002 C C . ASP A 1 267 ? 12.82400 29.18500 22.53000 1.000 23.60043 267 ASP A C 1
ATOM 2003 O O . ASP A 1 267 ? 12.39000 30.28900 22.18400 1.000 25.40453 267 ASP A O 1
ATOM 2008 N N . LEU A 1 268 ? 12.02400 28.18000 22.87000 1.000 22.92387 268 LEU A N 1
ATOM 2009 C CA A LEU A 1 268 ? 10.57700 28.34000 22.87400 0.600 24.05535 268 LEU A CA 1
ATOM 2010 C CA B LEU A 1 268 ? 10.57500 28.33000 22.87800 0.400 24.84274 268 LEU A CA 1
ATOM 2011 C C . LEU A 1 268 ? 10.05400 28.87500 24.19800 1.000 25.93375 268 LEU A C 1
ATOM 2012 O O . LEU A 1 268 ? 9.03500 29.57300 24.21400 1.000 27.69240 268 LEU A O 1
ATOM 2021 N N . GLY A 1 269 ? 10.73800 28.58000 25.30500 1.000 25.83979 269 GLY A N 1
ATOM 2022 C CA . GLY A 1 269 ? 10.23700 28.98600 26.60700 1.000 28.90327 269 GLY A CA 1
ATOM 2023 C C . GLY A 1 269 ? 10.16200 30.48600 26.79900 1.000 31.27693 269 GLY A C 1
ATOM 2024 O O . GLY A 1 269 ? 9.35700 30.97100 27.59600 1.000 34.63440 269 GLY A O 1
ATOM 2025 N N . GLY A 1 270 ? 10.98900 31.24000 26.08300 1.000 30.43919 270 GLY A N 1
ATOM 2026 C CA . GLY A 1 270 ? 10.92500 32.67900 26.19700 1.000 33.71301 270 GLY A CA 1
ATOM 2027 C C . GLY A 1 270 ? 9.96700 33.38400 25.26200 1.000 34.78171 270 GLY A C 1
ATOM 2028 O O . GLY A 1 270 ? 9.89200 34.61400 25.29700 1.000 36.40374 270 GLY A O 1
ATOM 2029 N N . THR A 1 271 ? 9.22000 32.66500 24.42600 1.000 29.91859 271 THR A N 1
ATOM 2030 C CA . THR A 1 271 ? 8.34400 33.33100 23.47100 1.000 28.92462 271 THR A CA 1
ATOM 2031 C C . THR A 1 271 ? 7.04000 33.76200 24.13800 1.000 32.01874 271 THR A C 1
ATOM 2032 O O . THR A 1 271 ? 6.52100 33.07900 25.02500 1.000 35.23005 271 THR A O 1
ATOM 2036 N N . ARG A 1 272 ? 6.64000 34.93100 23.72900 1.000 33.38830 272 ARG A N 1
ATOM 2037 C CA A ARG A 1 272 ? 5.43900 35.54100 24.26900 0.480 34.73994 272 ARG A CA 1
ATOM 2038 C CA B ARG A 1 272 ? 5.43600 35.52100 24.28500 0.520 35.45861 272 ARG A CA 1
ATOM 2039 C C . ARG A 1 272 ? 4.04700 35.55000 23.48600 1.000 35.32252 272 ARG A C 1
ATOM 2040 O O . ARG A 1 272 ? 2.86500 35.90800 23.89200 1.000 38.42734 272 ARG A O 1
ATOM 2055 N N . ASP A 1 273 ? 4.15400 35.11500 22.23700 1.000 34.38209 273 ASP A N 1
ATOM 2056 C CA . ASP A 1 273 ? 2.96000 35.04000 21.40500 1.000 35.21620 273 ASP A CA 1
ATOM 2057 C C . ASP A 1 273 ? 3.13000 33.90200 20.41100 1.000 34.04833 273 ASP A C 1
ATOM 2058 O O . ASP A 1 273 ? 4.25600 33.45700 20.15900 1.000 30.41157 273 ASP A O 1
ATOM 2063 N N . PRO A 1 274 ? 2.03100 33.40100 19.83000 1.000 35.55155 274 PRO A N 1
ATOM 2064 C CA . PRO A 1 274 ? 2.15200 32.24800 18.92100 1.000 33.62576 274 PRO A CA 1
ATOM 2065 C C . PRO A 1 274 ? 2.99600 32.52100 17.68900 1.000 33.02457 274 PRO A C 1
ATOM 2066 O O . PRO A 1 274 ? 3.67700 31.60900 17.20500 1.000 31.99581 274 PRO A O 1
ATOM 2070 N N . ASP A 1 275 ? 2.96100 33.74700 17.15600 1.000 33.76501 275 ASP A N 1
ATOM 2071 C CA . ASP A 1 275 ? 3.75000 34.04600 15.96600 1.000 35.49674 275 ASP A CA 1
ATOM 2072 C C . ASP A 1 275 ? 5.23800 33.93800 16.26000 1.000 31.91243 275 ASP A C 1
ATOM 2073 O O . ASP A 1 275 ? 5.99900 33.37200 15.46600 1.000 31.74968 275 ASP A O 1
ATOM 2078 N N . ASP A 1 276 ? 5.66800 34.47100 17.40800 1.000 31.16741 276 ASP A N 1
ATOM 2079 C CA . ASP A 1 276 ? 7.07800 34.35300 17.77200 1.000 30.75266 276 ASP A CA 1
ATOM 2080 C C . ASP A 1 276 ? 7.46200 32.91600 18.08200 1.000 27.08930 276 ASP A C 1
ATOM 2081 O O . ASP A 1 276 ? 8.58100 32.49500 17.77900 1.000 27.43215 276 ASP A O 1
ATOM 2086 N N . ALA A 1 277 ? 6.56100 32.15700 18.70800 1.000 27.25798 277 ALA A N 1
ATOM 2087 C CA . ALA A 1 277 ? 6.83000 30.74800 18.95800 1.000 25.83365 277 ALA A CA 1
ATOM 2088 C C . ALA A 1 277 ? 7.05200 29.99600 17.65300 1.000 26.30324 277 ALA A C 1
ATOM 2089 O O . ALA A 1 277 ? 7.96400 29.16700 17.55100 1.000 25.96593 277 ALA A O 1
ATOM 2091 N N . SER A 1 278 ? 6.23800 30.29300 16.63200 1.000 27.95692 278 SER A N 1
ATOM 2092 C CA A SER A 1 278 ? 6.42800 29.65100 15.33600 0.590 28.84497 278 SER A CA 1
ATOM 2093 C CA B SER A 1 278 ? 6.43000 29.64800 15.33800 0.410 29.03788 278 SER A CA 1
ATOM 2094 C C . SER A 1 278 ? 7.75900 30.05400 14.71200 1.000 27.55503 278 SER A C 1
ATOM 2095 O O . SER A 1 278 ? 8.46800 29.21600 14.14500 1.000 27.32889 278 SER A O 1
ATOM 2100 N N . LYS A 1 279 ? 8.10900 31.33800 14.80400 1.000 26.47022 279 LYS A N 1
ATOM 2101 C CA . LYS A 1 279 ? 9.37100 31.80100 14.23300 1.000 25.99632 279 LYS A CA 1
ATOM 2102 C C . LYS A 1 279 ? 10.56500 31.15400 14.92500 1.000 23.46533 279 LYS A C 1
ATOM 2103 O O . LYS A 1 279 ? 11.50900 30.70600 14.26100 1.000 24.53656 279 LYS A O 1
ATOM 2109 N N . ARG A 1 280 ? 10.53400 31.07000 16.25800 1.000 24.26563 280 ARG A N 1
ATOM 2110 C CA . ARG A 1 280 ? 11.64000 30.43800 16.97400 1.000 22.54497 280 ARG A CA 1
ATOM 2111 C C . ARG A 1 280 ? 11.71300 28.94000 16.69200 1.000 22.23727 280 ARG A C 1
ATOM 2112 O O . ARG A 1 280 ? 12.80200 28.36300 16.69400 1.000 22.29376 280 ARG A O 1
ATOM 2120 N N . THR A 1 281 ? 10.57300 28.29500 16.43600 1.000 23.74451 281 THR A N 1
ATOM 2121 C CA . THR A 1 281 ? 10.58300 26.88100 16.07900 1.000 24.86742 281 THR A CA 1
ATOM 2122 C C . THR A 1 281 ? 11.25900 26.66800 14.73200 1.000 22.99023 281 THR A C 1
ATOM 2123 O O . THR A 1 281 ? 12.08600 25.76500 14.57800 1.000 22.92326 281 THR A O 1
ATOM 2127 N N . GLU A 1 282 ? 10.91700 27.49500 13.73900 1.000 23.82311 282 GLU A N 1
ATOM 2128 C CA . GLU A 1 282 ? 11.57700 27.38300 12.44100 1.000 24.70945 282 GLU A CA 1
ATOM 2129 C C . GLU A 1 282 ? 13.07300 27.63500 12.55200 1.000 23.59615 282 GLU A C 1
ATOM 2130 O O . GLU A 1 282 ? 13.87400 26.91700 11.94500 1.000 23.10966 282 GLU A O 1
ATOM 2136 N N . GLU A 1 283 ? 13.46700 28.64900 13.32400 1.000 22.80285 283 GLU A N 1
ATOM 2137 C CA . GLU A 1 283 ? 14.89100 28.95900 13.46400 1.000 22.78353 283 GLU A CA 1
ATOM 2138 C C . GLU A 1 283 ? 15.63600 27.84100 14.17200 1.000 19.43140 283 GLU A C 1
ATOM 2139 O O . GLU A 1 283 ? 16.79500 27.55700 13.84300 1.000 20.06000 283 GLU A O 1
ATOM 2145 N N . LEU A 1 284 ? 14.98400 27.19300 15.13900 1.000 20.15088 284 LEU A N 1
ATOM 2146 C CA . LEU A 1 284 ? 15.61400 26.08800 15.85000 1.000 18.74736 284 LEU A CA 1
ATOM 2147 C C . LEU A 1 284 ? 15.83400 24.90200 14.92700 1.000 19.65965 284 LEU A C 1
ATOM 2148 O O . LEU A 1 284 ? 16.90300 24.28100 14.94400 1.000 19.53938 284 LEU A O 1
ATOM 2153 N N . ILE A 1 285 ? 14.83300 24.57000 14.11400 1.000 19.41706 285 ILE A N 1
ATOM 2154 C CA . ILE A 1 285 ? 14.97600 23.46200 13.17800 1.000 21.17758 285 ILE A CA 1
ATOM 2155 C C . ILE A 1 285 ? 16.06900 23.75800 12.15500 1.000 20.36733 285 ILE A C 1
ATOM 2156 O O . ILE A 1 285 ? 16.87600 22.88400 11.81700 1.000 22.26264 285 ILE A O 1
ATOM 2161 N N . ALA A 1 286 ? 16.15100 25.00700 11.68700 1.000 20.14833 286 ALA A N 1
ATOM 2162 C CA . ALA A 1 286 ? 17.25600 25.38600 10.80700 1.000 20.91070 286 ALA A CA 1
ATOM 2163 C C . ALA A 1 286 ? 18.59900 25.23200 11.50900 1.000 20.67251 286 ALA A C 1
ATOM 2164 O O . ALA A 1 286 ? 19.58100 24.78300 10.90200 1.000 21.47081 286 ALA A O 1
ATOM 2166 N N . ALA A 1 287 ? 18.66600 25.61500 12.78600 1.000 19.24206 287 ALA A N 1
ATOM 2167 C CA . ALA A 1 287 ? 19.91500 25.50600 13.52900 1.000 18.75366 287 ALA A CA 1
ATOM 2168 C C . ALA A 1 287 ? 20.32400 24.05300 13.72700 1.000 19.20453 287 ALA A C 1
ATOM 2169 O O . ALA A 1 287 ? 21.51400 23.72200 13.63700 1.000 18.52978 287 ALA A O 1
ATOM 2171 N N . TYR A 1 288 ? 19.35700 23.16400 13.97700 1.000 18.18309 288 TYR A N 1
ATOM 2172 C CA . TYR A 1 288 ? 19.70200 21.74900 14.06200 1.000 18.26372 288 TYR A CA 1
ATOM 2173 C C . TYR A 1 288 ? 20.39800 21.28700 12.78900 1.000 18.30580 288 TYR A C 1
ATOM 2174 O O . TYR A 1 288 ? 21.40100 20.56300 12.84400 1.000 18.06295 288 TYR A O 1
ATOM 2183 N N . GLN A 1 289 ? 19.87600 21.69100 11.62600 1.000 18.78370 289 GLN A N 1
ATOM 2184 C CA . GLN A 1 289 ? 20.50300 21.27400 10.37600 1.000 20.18152 289 GLN A CA 1
ATOM 2185 C C . GLN A 1 289 ? 21.90900 21.84400 10.22000 1.000 18.83331 289 GLN A C 1
ATOM 2186 O O . GLN A 1 289 ? 22.80100 21.15300 9.70800 1.000 19.72015 289 GLN A O 1
ATOM 2192 N N . VAL A 1 290 ? 22.13300 23.09700 10.63700 1.000 19.49807 290 VAL A N 1
ATOM 2193 C CA . VAL A 1 290 ? 23.47700 23.66600 10.56400 1.000 19.60051 290 VAL A CA 1
ATOM 2194 C C . VAL A 1 290 ? 24.44500 22.85400 11.40500 1.000 18.34471 290 VAL A C 1
ATOM 2195 O O . VAL A 1 290 ? 25.55300 22.53700 10.96500 1.000 20.14563 290 VAL A O 1
ATOM 2207 N N . ILE A 1 292 ? 24.04900 19.60900 12.45800 1.000 17.16566 292 ILE A N 1
ATOM 2208 C CA . ILE A 1 292 ? 24.21400 18.27600 11.87300 1.000 17.96457 292 ILE A CA 1
ATOM 2209 C C . ILE A 1 292 ? 25.21600 18.33500 10.72300 1.000 17.82170 292 ILE A C 1
ATOM 2210 O O . ILE A 1 292 ? 26.12100 17.50000 10.62500 1.000 19.28080 292 ILE A O 1
ATOM 2215 N N . ASP A 1 293 ? 25.08500 19.34000 9.84900 1.000 18.71782 293 ASP A N 1
ATOM 2216 C CA . ASP A 1 293 ? 25.98500 19.43100 8.69900 1.000 20.16925 293 ASP A CA 1
ATOM 2217 C C . ASP A 1 293 ? 27.42600 19.68000 9.13600 1.000 19.85539 293 ASP A C 1
ATOM 2218 O O . ASP A 1 293 ? 28.36300 19.10400 8.55900 1.000 19.87697 293 ASP A O 1
ATOM 2223 N N . LYS A 1 294 ? 27.63000 20.55600 10.13000 1.000 18.99946 294 LYS A N 1
ATOM 2224 C CA . LYS A 1 294 ? 28.97800 20.81400 10.62700 1.000 19.28968 294 LYS A CA 1
ATOM 2225 C C . LYS A 1 294 ? 29.56700 19.55600 11.24400 1.000 19.33626 294 LYS A C 1
ATOM 2226 O O . LYS A 1 294 ? 30.73600 19.22500 11.01300 1.000 20.40371 294 LYS A O 1
ATOM 2232 N N . ALA A 1 295 ? 28.78000 18.84700 12.05100 1.000 17.43530 295 ALA A N 1
ATOM 2233 C CA . ALA A 1 295 ? 29.28500 17.61400 12.63700 1.000 17.98863 295 ALA A CA 1
ATOM 2234 C C . ALA A 1 295 ? 29.65500 16.60700 11.55200 1.000 17.59513 295 ALA A C 1
ATOM 2235 O O . ALA A 1 295 ? 30.73700 16.01000 11.58800 1.000 18.16133 295 ALA A O 1
ATOM 2237 N N . HIS A 1 296 ? 28.78100 16.41900 10.56500 1.000 18.01831 296 HIS A N 1
ATOM 2238 C CA . HIS A 1 296 ? 29.07600 15.46900 9.49300 1.000 18.96219 296 HIS A CA 1
ATOM 2239 C C . HIS A 1 296 ? 30.33900 15.85500 8.74700 1.000 19.26299 296 HIS A C 1
ATOM 2240 O O . HIS A 1 296 ? 31.12500 14.98400 8.34700 1.000 20.61116 296 HIS A O 1
ATOM 2247 N N . ALA A 1 297 ? 30.53800 17.15500 8.50600 1.000 19.78847 297 ALA A N 1
ATOM 2248 C CA . ALA A 1 297 ? 31.73800 17.59300 7.79900 1.000 19.90179 297 ALA A CA 1
ATOM 2249 C C . ALA A 1 297 ? 32.99700 17.21200 8.55400 1.000 19.87077 297 ALA A C 1
ATOM 2250 O O . ALA A 1 297 ? 34.06500 17.08800 7.94100 1.000 21.49141 297 ALA A O 1
ATOM 2252 N N . ASN A 1 298 ? 32.89400 17.04200 9.87600 1.000 20.28757 298 ASN A N 1
ATOM 2253 C CA . ASN A 1 298 ? 34.02300 16.69300 10.71900 1.000 21.21069 298 ASN A CA 1
ATOM 2254 C C . ASN A 1 298 ? 33.99900 15.22500 11.14100 1.000 21.50188 298 ASN A C 1
ATOM 2255 O O . ASN A 1 298 ? 34.70600 14.84600 12.08200 1.000 23.90314 298 ASN A O 1
ATOM 2260 N N . GLY A 1 299 ? 33.20900 14.39500 10.46400 1.000 21.51542 299 GLY A N 1
ATOM 2261 C CA . GLY A 1 299 ? 33.21700 12.96400 10.70600 1.000 21.47147 299 GLY A CA 1
ATOM 2262 C C . GLY A 1 299 ? 32.50700 12.54000 11.96800 1.000 19.69007 299 GLY A C 1
ATOM 2263 O O . GLY A 1 299 ? 32.83700 11.49600 12.53800 1.000 22.77993 299 GLY A O 1
ATOM 2264 N N . ILE A 1 300 ? 31.53000 13.32200 12.41800 1.000 18.49163 300 ILE A N 1
ATOM 2265 C CA . ILE A 1 300 ? 30.85200 13.11000 13.69200 1.000 18.20159 300 ILE A CA 1
ATOM 2266 C C . ILE A 1 300 ? 29.39300 12.78900 13.38800 1.000 18.73844 300 ILE A C 1
ATOM 2267 O O . ILE A 1 300 ? 28.74200 13.52100 12.63300 1.000 20.53316 300 ILE A O 1
ATOM 2272 N N . LYS A 1 301 ? 28.88400 11.69900 13.95700 1.000 17.99623 301 LYS A N 1
ATOM 2273 C CA . LYS A 1 301 ? 27.46100 11.37700 13.84500 1.000 18.43128 301 LYS A CA 1
ATOM 2274 C C . LYS A 1 301 ? 26.67800 12.15300 14.88600 1.000 17.48154 301 LYS A C 1
ATOM 2275 O O . LYS A 1 301 ? 27.19300 12.43700 15.96900 1.000 18.92977 301 LYS A O 1
ATOM 2281 N N . VAL A 1 302 ? 25.43500 12.50300 14.55700 1.000 17.16366 302 VAL A N 1
ATOM 2282 C CA . VAL A 1 302 ? 24.61100 13.33500 15.42700 1.000 17.40860 302 VAL A CA 1
ATOM 2283 C C . VAL A 1 302 ? 23.33800 12.59900 15.80300 1.000 16.75100 302 VAL A C 1
ATOM 2284 O O . VAL A 1 302 ? 22.55300 12.20300 14.92500 1.000 18.01607 302 VAL A O 1
ATOM 2288 N N . TYR A 1 303 ? 23.09800 12.49000 17.09600 1.000 16.45590 303 TYR A N 1
ATOM 2289 C CA . TYR A 1 303 ? 21.91900 11.85100 17.64700 1.000 16.05850 303 TYR A CA 1
ATOM 2290 C C . TYR A 1 303 ? 21.06000 12.93000 18.28200 1.000 15.48703 303 TYR A C 1
ATOM 2291 O O . TYR A 1 303 ? 21.53300 13.69200 19.13000 1.000 17.35884 303 TYR A O 1
ATOM 2300 N N . GLY A 1 304 ? 19.81300 13.03100 17.83400 1.000 16.36076 304 GLY A N 1
ATOM 2301 C CA . GLY A 1 304 ? 18.90300 14.02700 18.36500 1.000 16.82523 304 GLY A CA 1
ATOM 2302 C C . GLY A 1 304 ? 18.09600 13.45700 19.50900 1.000 17.38870 304 GLY A C 1
ATOM 2303 O O . GLY A 1 304 ? 17.55900 12.35100 19.40900 1.000 20.04184 304 GLY A O 1
ATOM 2304 N N . ALA A 1 305 ? 18.00800 14.21000 20.59600 1.000 17.18599 305 ALA A N 1
ATOM 2305 C CA . ALA A 1 305 ? 17.28200 13.77700 21.78300 1.000 17.72061 305 ALA A CA 1
ATOM 2306 C C . ALA A 1 305 ? 16.02900 14.62400 21.96900 1.000 19.37397 305 ALA A C 1
ATOM 2307 O O . ALA A 1 305 ? 16.08600 15.85800 21.89800 1.000 20.95519 305 ALA A O 1
ATOM 2309 N N . THR A 1 306 ? 14.90000 13.96100 22.19700 1.000 19.92002 306 THR A N 1
ATOM 2310 C CA . THR A 1 306 ? 13.65500 14.62300 22.55000 1.000 20.29251 306 THR A CA 1
ATOM 2311 C C . THR A 1 306 ? 13.59200 14.82600 24.06100 1.000 20.99121 306 THR A C 1
ATOM 2312 O O . THR A 1 306 ? 14.35500 14.23300 24.82700 1.000 22.74146 306 THR A O 1
ATOM 2316 N N . ILE A 1 307 ? 12.66400 15.67500 24.49500 1.000 21.84601 307 ILE A N 1
ATOM 2317 C CA . ILE A 1 307 ? 12.46800 15.93600 25.91500 1.000 23.21413 307 ILE A CA 1
ATOM 2318 C C . ILE A 1 307 ? 11.08700 16.53300 26.08400 1.000 24.51125 307 ILE A C 1
ATOM 2319 O O . ILE A 1 307 ? 10.53600 17.12400 25.15200 1.000 25.04819 307 ILE A O 1
ATOM 2324 N N . LEU A 1 308 ? 10.51700 16.35400 27.27500 1.000 29.15018 308 LEU A N 1
ATOM 2325 C CA . LEU A 1 308 ? 9.37900 17.18900 27.61800 1.000 33.03178 308 LEU A CA 1
ATOM 2326 C C . LEU A 1 308 ? 9.82600 18.30300 28.55400 1.000 31.85930 308 LEU A C 1
ATOM 2327 O O . LEU A 1 308 ? 10.57400 18.04900 29.50400 1.000 32.36036 308 LEU A O 1
ATOM 2332 N N . PRO A 1 309 ? 9.39100 19.53700 28.29800 1.000 29.10451 309 PRO A N 1
ATOM 2333 C CA . PRO A 1 309 ? 9.78900 20.65700 29.16100 1.000 28.65333 309 PRO A CA 1
ATOM 2334 C C . PRO A 1 309 ? 9.41400 20.43200 30.61900 1.000 30.84608 309 PRO A C 1
ATOM 2335 O O . PRO A 1 309 ? 8.36500 19.86800 30.93600 1.000 29.48167 309 PRO A O 1
ATOM 2339 N N . PHE A 1 310 ? 10.29400 20.88900 31.50300 1.000 37.03844 310 PHE A N 1
ATOM 2340 C CA . PHE A 1 310 ? 10.12000 20.80200 32.94200 1.000 42.59313 310 PHE A CA 1
ATOM 2341 C C . PHE A 1 310 ? 9.55400 22.11400 33.46300 1.000 43.23084 310 PHE A C 1
ATOM 2342 O O . PHE A 1 310 ? 9.65600 23.16100 32.81900 1.000 41.48782 310 PHE A O 1
ATOM 2350 N N . GLY A 1 311 ? 8.96000 22.04800 34.65100 1.000 46.84746 311 GLY A N 1
ATOM 2351 C CA . GLY A 1 311 ? 8.40500 23.21900 35.29200 1.000 48.39081 311 GLY A CA 1
ATOM 2352 C C . GLY A 1 311 ? 7.01600 23.55700 34.78200 1.000 53.60599 311 GLY A C 1
ATOM 2353 O O . GLY A 1 311 ? 6.48900 22.95200 33.84700 1.000 54.27682 311 GLY A O 1
ATOM 2354 N N . LYS A 1 312 ? 6.40900 24.55300 35.42500 1.000 54.40556 312 LYS A N 1
ATOM 2355 C CA . LYS A 1 312 ? 5.07500 25.00600 35.05500 1.000 56.07532 312 LYS A CA 1
ATOM 2356 C C . LYS A 1 312 ? 5.08100 26.24600 34.17300 1.000 56.53373 312 LYS A C 1
ATOM 2357 O O . LYS A 1 312 ? 4.15200 26.42900 33.37900 1.000 55.97741 312 LYS A O 1
ATOM 2363 N N . SER A 1 313 ? 6.10800 27.09300 34.29000 1.000 55.65145 313 SER A N 1
ATOM 2364 C CA . SER A 1 313 ? 6.12500 28.35800 33.56300 1.000 54.88457 313 SER A CA 1
ATOM 2365 C C . SER A 1 313 ? 6.08700 28.15400 32.05300 1.000 49.93507 313 SER A C 1
ATOM 2366 O O . SER A 1 313 ? 5.55800 29.00400 31.32600 1.000 50.86739 313 SER A O 1
ATOM 2369 N N . PHE A 1 314 ? 6.63600 27.04200 31.56100 1.000 45.64140 314 PHE A N 1
ATOM 2370 C CA . PHE A 1 314 ? 6.59400 26.77100 30.12800 1.000 40.74156 314 PHE A CA 1
ATOM 2371 C C . PHE A 1 314 ? 5.16400 26.54800 29.64800 1.000 41.23306 314 PHE A C 1
ATOM 2372 O O . PHE A 1 314 ? 4.80800 26.94600 28.53200 1.000 40.08124 314 PHE A O 1
ATOM 2380 N N . TYR A 1 315 ? 4.33400 25.90900 30.47000 1.000 42.05427 315 TYR A N 1
ATOM 2381 C CA . TYR A 1 315 ? 3.00200 25.47900 30.05900 1.000 43.80786 315 TYR A CA 1
ATOM 2382 C C . TYR A 1 315 ? 1.91000 26.51300 30.29800 1.000 45.76442 315 TYR A C 1
ATOM 2383 O O . TYR A 1 315 ? 0.76700 26.28600 29.88500 1.000 46.92283 315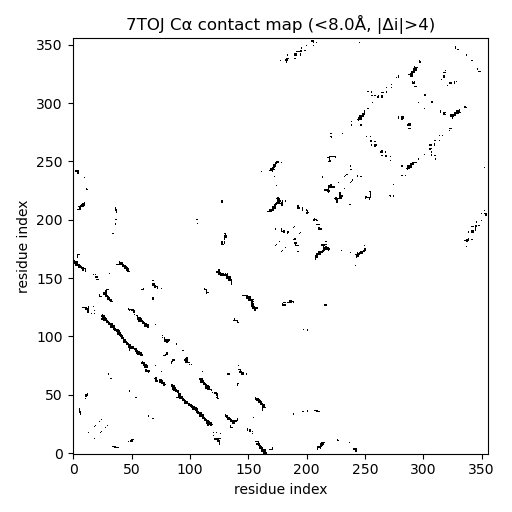 TYR A O 1
ATOM 2392 N N . GLU A 1 316 ? 2.21700 27.63500 30.94700 1.000 47.90805 316 GLU A N 1
ATOM 2393 C CA . GLU A 1 316 ? 1.17100 28.61500 31.21700 1.000 50.22830 316 GLU A CA 1
ATOM 2394 C C . GLU A 1 316 ? 0.69100 29.34100 29.96400 1.000 50.22069 316 GLU A C 1
ATOM 2395 O O . GLU A 1 316 ? -0.36400 29.98400 30.00800 1.000 51.10983 316 GLU A O 1
ATOM 2401 N N . LYS A 1 317 ? 1.42100 29.24800 28.85700 1.000 49.27534 317 LYS A N 1
ATOM 2402 C CA . LYS A 1 317 ? 0.94800 29.74300 27.56500 1.000 50.19291 317 LYS A CA 1
ATOM 2403 C C . LYS A 1 317 ? 0.90200 28.55300 26.61400 1.000 46.85948 317 LYS A C 1
ATOM 2404 O O . LYS A 1 317 ? 1.95800 27.96400 26.31000 1.000 46.46465 317 LYS A O 1
ATOM 2410 N N . PRO A 1 318 ? -0.28200 28.14500 26.14700 1.000 44.16691 318 PRO A N 1
ATOM 2411 C CA . PRO A 1 318 ? -0.39900 26.84100 25.46900 1.000 43.71901 318 PRO A CA 1
ATOM 2412 C C . PRO A 1 318 ? 0.33000 26.73600 24.13900 1.000 42.53664 318 PRO A C 1
ATOM 2413 O O . PRO A 1 318 ? 0.67600 25.61800 23.73500 1.000 41.45875 318 PRO A O 1
ATOM 2417 N N . PHE A 1 319 ? 0.56300 27.84500 23.43100 1.000 40.59253 319 PHE A N 1
ATOM 2418 C CA . PHE A 1 319 ? 1.20000 27.74900 22.12000 1.000 39.66504 319 PHE A CA 1
ATOM 2419 C C . PHE A 1 319 ? 2.61600 27.19200 22.21000 1.000 36.91389 319 PHE A C 1
ATOM 2420 O O . PHE A 1 319 ? 3.13600 26.67000 21.21600 1.000 36.68757 319 PHE A O 1
ATOM 2428 N N . ARG A 1 320 ? 3.24700 27.28400 23.38000 1.000 33.22252 320 ARG A N 1
ATOM 2429 C CA . ARG A 1 320 ? 4.62100 26.81400 23.52300 1.000 32.75026 320 ARG A CA 1
ATOM 2430 C C . ARG A 1 320 ? 4.70600 25.29800 23.40200 1.000 32.59471 320 ARG A C 1
ATOM 2431 O O . ARG A 1 320 ? 5.52200 24.77400 22.63700 1.000 30.91534 320 ARG A O 1
ATOM 2439 N N . ILE A 1 321 ? 3.86900 24.57000 24.14400 1.000 32.95341 321 ILE A N 1
ATOM 2440 C CA . ILE A 1 321 ? 3.93800 23.11400 24.06000 1.000 34.57159 321 ILE A CA 1
ATOM 2441 C C . ILE A 1 321 ? 3.44800 22.61600 22.70600 1.000 34.80271 321 ILE A C 1
ATOM 2442 O O . ILE A 1 321 ? 3.93300 21.59400 22.20600 1.000 33.30166 321 ILE A O 1
ATOM 2447 N N . GLU A 1 322 ? 2.51200 23.32900 22.06800 1.000 35.66424 322 GLU A N 1
ATOM 2448 C CA . GLU A 1 322 ? 2.08900 22.89200 20.74300 1.000 37.18860 322 GLU A CA 1
ATOM 2449 C C . GLU A 1 322 ? 3.24400 23.01400 19.75500 1.000 33.00320 322 GLU A C 1
ATOM 2450 O O . GLU A 1 322 ? 3.45400 22.12700 18.92100 1.000 33.19815 322 GLU A O 1
ATOM 2456 N N . GLU A 1 323 ? 4.03200 24.09100 19.86100 1.000 29.08455 323 GLU A N 1
ATOM 2457 C CA . GLU A 1 323 ? 5.21500 24.20600 19.01300 1.000 28.91324 323 GLU A CA 1
ATOM 2458 C C . GLU A 1 323 ? 6.29700 23.21100 19.42400 1.000 26.44307 323 GLU A C 1
ATOM 2459 O O . GLU A 1 323 ? 6.96900 22.63100 18.56300 1.000 26.39872 323 GLU A O 1
ATOM 2465 N N . TRP A 1 324 ? 6.47600 22.98300 20.72800 1.000 27.60872 324 TRP A N 1
ATOM 2466 C CA . TRP A 1 324 ? 7.51000 22.03200 21.13500 1.000 27.76234 324 TRP A CA 1
ATOM 2467 C C . TRP A 1 324 ? 7.20100 20.61000 20.66800 1.000 26.30327 324 TRP A C 1
ATOM 2468 O O . TRP A 1 324 ? 8.12400 19.85600 20.33400 1.000 25.84683 324 TRP A O 1
ATOM 2479 N N . LYS A 1 325 ? 5.92400 20.22600 20.62600 1.000 27.56833 325 LYS A N 1
ATOM 2480 C CA . LYS A 1 325 ? 5.57100 18.92500 20.06300 1.000 29.68031 325 LYS A CA 1
ATOM 2481 C C . LYS A 1 325 ? 6.00500 18.81900 18.60700 1.000 30.52438 325 LYS A C 1
ATOM 2482 O O . LYS A 1 325 ? 6.43000 17.74800 18.15900 1.000 31.11483 325 LYS A O 1
ATOM 2488 N N . LYS A 1 326 ? 5.91900 19.92400 17.85800 1.000 29.24003 326 LYS A N 1
ATOM 2489 C CA . LYS A 1 326 ? 6.38900 19.92500 16.47400 1.000 30.22138 326 LYS A CA 1
ATOM 2490 C C . LYS A 1 326 ? 7.89400 19.70100 16.40400 1.000 25.52150 326 LYS A C 1
ATOM 2491 O O . LYS A 1 326 ? 8.38400 19.00500 15.50600 1.000 27.68404 326 LYS A O 1
ATOM 2497 N N . VAL A 1 327 ? 8.64600 20.28100 17.34300 1.000 25.55221 327 VAL A N 1
ATOM 2498 C CA . VAL A 1 327 ? 10.09500 20.08100 17.35300 1.000 23.05367 327 VAL A CA 1
ATOM 2499 C C . VAL A 1 327 ? 10.43200 18.62200 17.64500 1.000 24.17958 327 VAL A C 1
ATOM 2500 O O . VAL A 1 327 ? 11.26000 18.00600 16.96000 1.000 23.32813 327 VAL A O 1
ATOM 2504 N N . ASN A 1 328 ? 9.80700 18.04900 18.67900 1.000 23.31574 328 ASN A N 1
ATOM 2505 C CA . ASN A 1 328 ? 10.03900 16.64000 18.98000 1.000 24.73633 328 ASN A CA 1
ATOM 2506 C C . ASN A 1 328 ? 9.68700 15.76400 17.78000 1.000 25.01723 328 ASN A C 1
ATOM 2507 O O . ASN A 1 328 ? 10.38400 14.78400 17.49100 1.000 26.37950 328 ASN A O 1
ATOM 2512 N N . ASP A 1 329 ? 8.60900 16.10600 17.06800 1.000 27.00607 329 ASP A N 1
ATOM 2513 C CA . ASP A 1 329 ? 8.22700 15.32600 15.89400 1.000 27.44028 329 ASP A CA 1
ATOM 2514 C C . ASP A 1 329 ? 9.26300 15.45100 14.78200 1.000 25.25433 329 ASP A C 1
ATOM 2515 O O . ASP A 1 329 ? 9.55300 14.46700 14.08600 1.000 26.28138 329 ASP A O 1
ATOM 2520 N N . TRP A 1 330 ? 9.81800 16.65500 14.58700 1.000 24.84478 330 TRP A N 1
ATOM 2521 C CA . TRP A 1 330 ? 10.87200 16.83000 13.59200 1.000 23.76185 330 TRP A CA 1
ATOM 2522 C C . TRP A 1 330 ? 12.11100 16.02700 13.97100 1.000 22.21018 330 TRP A C 1
ATOM 2523 O O . TRP A 1 330 ? 12.72500 15.37500 13.12000 1.000 23.10674 330 TRP A O 1
ATOM 2534 N N . ILE A 1 331 ? 12.50100 16.06500 15.24600 1.000 21.71559 331 ILE A N 1
ATOM 2535 C CA . ILE A 1 331 ? 13.63600 15.25600 15.68900 1.000 20.81780 331 ILE A CA 1
ATOM 2536 C C . ILE A 1 331 ? 13.39300 13.79000 15.34800 1.000 22.23785 331 ILE A C 1
ATOM 2537 O O . ILE A 1 331 ? 14.25600 13.11200 14.78000 1.000 23.38902 331 ILE A O 1
ATOM 2542 N N . ARG A 1 332 ? 12.18800 13.29900 15.64100 1.000 23.80862 332 ARG A N 1
ATOM 2543 C CA . ARG A 1 332 ? 11.88100 11.88500 15.44200 1.000 26.45229 332 ARG A CA 1
ATOM 2544 C C . ARG A 1 332 ? 11.81500 11.51200 13.97000 1.000 27.09008 332 ARG A C 1
ATOM 2545 O O . ARG A 1 332 ? 12.27600 10.43000 13.58000 1.000 29.58326 332 ARG A O 1
ATOM 2553 N N . ASN A 1 333 ? 11.18700 12.35100 13.14500 1.000 27.12398 333 ASN A N 1
ATOM 2554 C CA . ASN A 1 333 ? 10.71300 11.89800 11.84600 1.000 28.40560 333 ASN A CA 1
ATOM 2555 C C . ASN A 1 333 ? 11.34100 12.58900 10.64500 1.000 29.39566 333 ASN A C 1
ATOM 2556 O O . ASN A 1 333 ? 11.07300 12.16900 9.51000 1.000 31.12296 333 ASN A O 1
ATOM 2561 N N . SER A 1 334 ? 12.15200 13.62800 10.83900 1.000 28.13048 334 SER A N 1
ATOM 2562 C CA . SER A 1 334 ? 12.70700 14.31800 9.68100 1.000 27.01793 334 SER A CA 1
ATOM 2563 C C . SER A 1 334 ? 13.74900 13.48000 8.95300 1.000 29.11958 334 SER A C 1
ATOM 2564 O O . SER A 1 334 ? 14.04200 13.76100 7.78700 1.000 30.91931 334 SER A O 1
ATOM 2567 N N . GLY A 1 335 ? 14.33400 12.48700 9.62000 1.000 28.00171 335 GLY A N 1
ATOM 2568 C CA . GLY A 1 335 ? 15.43300 11.73200 9.05000 1.000 29.02110 335 GLY A CA 1
ATOM 2569 C C . GLY A 1 335 ? 16.74700 12.47700 8.96300 1.000 26.90297 335 GLY A C 1
ATOM 2570 O O . GLY A 1 335 ? 17.68400 11.96800 8.33700 1.000 28.82608 335 GLY A O 1
ATOM 2571 N N . LYS A 1 336 ? 16.85400 13.66500 9.56800 1.000 23.90073 336 LYS A N 1
ATOM 2572 C CA . LYS A 1 336 ? 18.08500 14.44200 9.45500 1.000 23.86105 336 LYS A CA 1
ATOM 2573 C C . LYS A 1 336 ? 19.12600 14.02600 10.48700 1.000 22.60418 336 LYS A C 1
ATOM 2574 O O . LYS A 1 336 ? 20.32900 14.12500 10.22000 1.000 22.56335 336 LYS A O 1
ATOM 2580 N N . PHE A 1 337 ? 18.69500 13.60100 11.66900 1.000 21.33471 337 PHE A N 1
ATOM 2581 C CA . PHE A 1 337 ? 19.63200 13.06900 12.64400 1.000 20.05599 337 PHE A CA 1
ATOM 2582 C C . PHE A 1 337 ? 20.02200 11.65100 12.25300 1.000 21.12221 337 PHE A C 1
ATOM 2583 O O . PHE A 1 337 ? 19.26000 10.92700 11.60400 1.000 23.09186 337 PHE A O 1
ATOM 2591 N N . ASP A 1 338 ? 21.22800 11.24900 12.66200 1.000 19.97805 338 ASP A N 1
ATOM 2592 C CA . ASP A 1 338 ? 21.66700 9.89100 12.36400 1.000 20.98159 338 ASP A CA 1
ATOM 2593 C C . ASP A 1 338 ? 20.96200 8.86100 13.22600 1.000 21.11335 338 ASP A C 1
ATOM 2594 O O . ASP A 1 338 ? 20.89000 7.69900 12.82600 1.000 26.71387 338 ASP A O 1
ATOM 2599 N N . ALA A 1 339 ? 20.43900 9.26100 14.37800 1.000 20.05337 339 ALA A N 1
ATOM 2600 C CA . ALA A 1 339 ? 19.60000 8.41800 15.22100 1.000 20.83771 339 ALA A CA 1
ATOM 2601 C C . ALA A 1 339 ? 18.91500 9.33400 16.22300 1.000 19.28578 339 ALA A C 1
ATOM 2602 O O . ALA A 1 339 ? 19.28600 10.50300 16.37000 1.000 19.13204 339 ALA A O 1
ATOM 2604 N N . VAL A 1 340 ? 17.92000 8.79100 16.91900 1.000 20.91694 340 VAL A N 1
ATOM 2605 C CA . VAL A 1 340 ? 17.12100 9.55200 17.87100 1.000 21.08263 340 VAL A CA 1
ATOM 2606 C C . VAL A 1 340 ? 17.17200 8.85600 19.22200 1.000 21.85608 340 VAL A C 1
ATOM 2607 O O . VAL A 1 340 ? 17.02600 7.63100 19.30000 1.000 23.71961 340 VAL A O 1
ATOM 2611 N N . ILE A 1 341 ? 17.36500 9.63600 20.27900 1.000 19.70418 341 ILE A N 1
ATOM 2612 C CA . ILE A 1 341 ? 17.26500 9.16200 21.65800 1.000 20.68951 341 ILE A CA 1
ATOM 2613 C C . ILE A 1 341 ? 15.97300 9.75600 22.21400 1.000 20.70395 341 ILE A C 1
ATOM 2614 O O . ILE A 1 341 ? 15.90600 10.95300 22.52600 1.000 21.20544 341 ILE A O 1
ATOM 2619 N N . ASP A 1 342 ? 14.92400 8.94000 22.30000 1.000 21.12704 342 ASP A N 1
ATOM 2620 C CA . ASP A 1 342 ? 13.57200 9.46000 22.53500 1.000 20.85353 342 ASP A CA 1
ATOM 2621 C C . ASP A 1 342 ? 13.24100 9.48400 24.03200 1.000 22.69406 342 ASP A C 1
ATOM 2622 O O . ASP A 1 342 ? 12.39400 8.74600 24.53300 1.000 24.00500 342 ASP A O 1
ATOM 2627 N N . PHE A 1 343 ? 13.91600 10.39700 24.74400 1.000 21.18083 343 PHE A N 1
ATOM 2628 C CA . PHE A 1 343 ? 13.65600 10.56100 26.17300 1.000 23.00611 343 PHE A CA 1
ATOM 2629 C C . PHE A 1 343 ? 12.19500 10.89900 26.43300 1.000 24.42395 343 PHE A C 1
ATOM 2630 O O . PHE A 1 343 ? 11.60700 10.43600 27.41900 1.000 26.89279 343 PHE A O 1
ATOM 2638 N N . ALA A 1 344 ? 11.60500 11.74500 25.58200 1.000 22.76075 344 ALA A N 1
ATOM 2639 C CA . ALA A 1 344 ? 10.23700 12.20200 25.81500 1.000 25.58116 344 ALA A CA 1
ATOM 2640 C C . ALA A 1 344 ? 9.25900 11.03700 25.81400 1.000 28.49808 344 ALA A C 1
ATOM 2641 O O . ALA A 1 344 ? 8.39200 10.94200 26.69000 1.000 31.03054 344 ALA A O 1
ATOM 2643 N N . LYS A 1 345 ? 9.39400 10.12900 24.84800 1.000 27.29491 345 LYS A N 1
ATOM 2644 C CA . LYS A 1 345 ? 8.52800 8.95600 24.81300 1.000 33.15991 345 LYS A CA 1
ATOM 2645 C C . LYS A 1 345 ? 8.78400 8.05100 26.01200 1.000 35.88088 345 LYS A C 1
ATOM 2646 O O . LYS A 1 345 ? 7.84700 7.47400 26.57400 1.000 37.28712 345 LYS A O 1
ATOM 2652 N N . HIS A 1 346 ? 10.05000 7.92100 26.41900 1.000 37.56637 346 HIS A N 1
ATOM 2653 C CA . HIS A 1 346 ? 10.38100 7.10400 27.58300 1.000 40.43837 346 HIS A CA 1
ATOM 2654 C C . HIS A 1 346 ? 9.80200 7.70300 28.86200 1.000 42.70293 346 HIS A C 1
ATOM 2655 O O . HIS A 1 346 ? 9.38100 6.96700 29.76300 1.000 45.50340 346 HIS A O 1
ATOM 2670 N N . GLN A 1 348 ? 7.00800 9.54200 29.10000 1.000 61.27556 348 GLN A N 1
ATOM 2671 C CA . GLN A 1 348 ? 5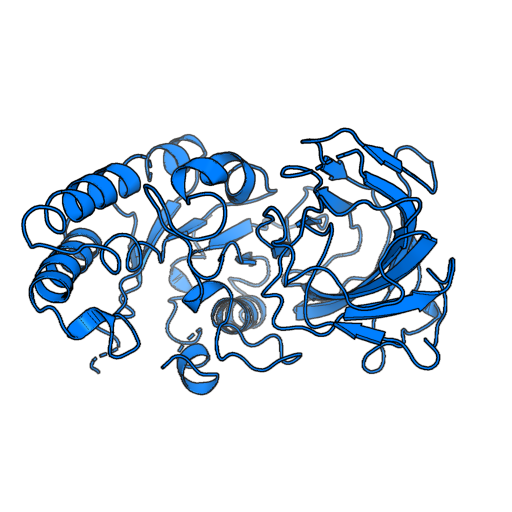.57800 9.26900 29.06600 1.000 64.84610 348 GLN A CA 1
ATOM 2672 C C . GLN A 1 348 ? 5.24900 7.80200 29.31100 1.000 69.55141 348 GLN A C 1
ATOM 2673 O O . GLN A 1 348 ? 4.07000 7.47100 29.47100 1.000 71.40529 348 GLN A O 1
ATOM 2679 N N . SER A 1 349 ? 6.24800 6.92400 29.34400 1.000 71.43340 349 SER A N 1
ATOM 2680 C CA . SER A 1 349 ? 6.02600 5.51800 29.66300 1.000 73.40526 349 SER A CA 1
ATOM 2681 C C . SER A 1 349 ? 5.85000 5.34000 31.16800 1.000 75.40319 349 SER A C 1
ATOM 2682 O O . SER A 1 349 ? 6.26800 6.19100 31.95600 1.000 75.74788 349 SER A O 1
ATOM 2685 N N . HIS A 1 366 ? 10.10600 18.34300 37.39500 1.000 62.37762 366 HIS A N 1
ATOM 2686 C CA . HIS A 1 366 ? 11.37600 18.87500 37.87800 1.000 59.18573 366 HIS A CA 1
ATOM 2687 C C . HIS A 1 366 ? 12.47400 17.82000 37.78300 1.000 50.17140 366 HIS A C 1
ATOM 2688 O O . HIS A 1 366 ? 12.27500 16.67700 38.19000 1.000 49.70474 366 HIS A O 1
ATOM 2695 N N . PRO A 1 367 ? 13.63300 18.20100 37.24500 1.000 39.85280 367 PRO A N 1
ATOM 2696 C CA . PRO A 1 367 ? 14.74200 17.24500 37.14600 1.000 32.25363 367 PRO A CA 1
ATOM 2697 C C . PRO A 1 367 ? 15.30000 16.91600 38.52000 1.000 30.04522 367 PRO A C 1
ATOM 2698 O O . PRO A 1 367 ? 15.36200 17.77000 39.41000 1.000 32.48572 367 PRO A O 1
ATOM 2702 N N . ASN A 1 368 ? 15.69500 15.65700 38.69100 1.000 27.35290 368 ASN A N 1
ATOM 2703 C CA . ASN A 1 368 ? 16.24200 15.19100 39.95500 1.000 27.24448 368 ASN A CA 1
ATOM 2704 C C . ASN A 1 368 ? 17.15400 13.99800 39.71100 1.000 25.20541 368 ASN A C 1
ATOM 2705 O O . ASN A 1 368 ? 17.29600 13.50900 38.58700 1.000 25.27468 368 ASN A O 1
ATOM 2710 N N . GLU A 1 369 ? 17.77100 13.52500 40.79300 1.000 25.70601 369 GLU A N 1
ATOM 2711 C CA . GLU A 1 369 ? 18.77600 12.48000 40.66000 1.000 25.89427 369 GLU A CA 1
ATOM 2712 C C . GLU A 1 369 ? 18.16400 11.18300 40.14000 1.000 26.40122 369 GLU A C 1
ATOM 2713 O O . GLU A 1 369 ? 18.77100 10.49300 39.31200 1.000 25.31085 369 GLU A O 1
ATOM 2719 N N . ALA A 1 370 ? 16.95100 10.84700 40.59300 1.000 27.42474 370 ALA A N 1
ATOM 2720 C CA . ALA A 1 370 ? 16.29000 9.64500 40.09300 1.000 28.72019 370 ALA A CA 1
ATOM 2721 C C . ALA A 1 370 ? 15.97400 9.75800 38.60500 1.000 28.10332 370 ALA A C 1
ATOM 2722 O O . ALA A 1 370 ? 16.12600 8.78600 37.85500 1.000 29.01631 370 ALA A O 1
ATOM 2724 N N . GLY A 1 371 ? 15.53000 10.93600 38.15800 1.000 26.82842 371 GLY A N 1
ATOM 2725 C CA . GLY A 1 371 ? 15.24300 11.11200 36.74300 1.000 24.67643 371 GLY A CA 1
ATOM 2726 C C . GLY A 1 371 ? 16.48900 11.02200 35.88300 1.000 23.89129 371 GLY A C 1
ATOM 2727 O O . GLY A 1 371 ? 16.45300 10.48400 34.77300 1.000 23.24672 371 GLY A O 1
ATOM 2728 N N . TYR A 1 372 ? 17.61500 11.53200 36.39000 1.000 23.68164 372 TYR A N 1
ATOM 2729 C CA . TYR A 1 372 ? 18.87200 11.43100 35.65700 1.000 22.40493 372 TYR A CA 1
ATOM 2730 C C . TYR A 1 372 ? 19.40500 10.00400 35.63700 1.000 22.03714 372 TYR A C 1
ATOM 2731 O O . TYR A 1 372 ? 20.02300 9.59300 34.64700 1.000 22.09009 372 TYR A O 1
ATOM 2740 N N . ARG A 1 373 ? 19.11700 9.23500 36.65600 1.000 23.64958 373 ARG A N 1
ATOM 2741 C CA . ARG A 1 373 ? 19.47000 7.84100 36.64100 1.000 26.65901 373 ARG A CA 1
ATOM 2742 C C . ARG A 1 373 ? 18.68300 7.15200 35.54000 1.000 25.68418 373 ARG A C 1
ATOM 2743 O O . ARG A 1 373 ? 19.23400 6.41600 34.78300 1.000 24.66153 373 ARG A O 1
ATOM 2751 N N . ARG A 1 374 ? 17.39000 7.44900 35.45700 1.000 25.08336 374 ARG A N 1
ATOM 2752 C CA . ARG A 1 374 ? 16.53900 6.86600 34.42800 1.000 27.08567 374 ARG A CA 1
ATOM 2753 C C . ARG A 1 374 ? 17.05500 7.23700 33.04000 1.000 24.17173 374 ARG A C 1
ATOM 2754 O O . ARG A 1 374 ? 17.26000 6.36700 32.19200 1.000 25.71363 374 ARG A O 1
ATOM 2770 N N . GLY A 1 376 ? 20.02000 8.34400 32.10900 1.000 19.95335 376 GLY A N 1
ATOM 2771 C CA . GLY A 1 376 ? 21.33100 7.77600 31.83500 1.000 22.36623 376 GLY A CA 1
ATOM 2772 C C . GLY A 1 376 ? 21.27000 6.30400 31.48500 1.000 21.74851 376 GLY A C 1
ATOM 2773 O O . GLY A 1 376 ? 22.04800 5.82400 30.65800 1.000 22.52045 376 GLY A O 1
ATOM 2774 N N . GLU A 1 377 ? 20.34800 5.56400 32.11300 1.000 22.73968 377 GLU A N 1
ATOM 2775 C CA . GLU A 1 377 ? 20.19600 4.13800 31.83200 1.000 22.33573 377 GLU A CA 1
ATOM 2776 C C . GLU A 1 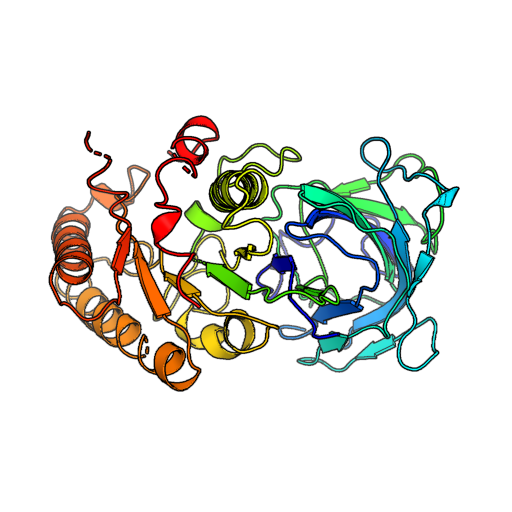377 ? 19.48100 3.87500 30.51800 1.000 22.77149 377 GLU A C 1
ATOM 2777 O O . GLU A 1 377 ? 19.61600 2.77900 29.96000 1.000 24.99398 377 GLU A O 1
ATOM 2783 N N . PHE A 1 378 ? 18.73600 4.85600 30.01300 1.000 22.82590 378 PHE A N 1
ATOM 2784 C CA . PHE A 1 378 ? 17.96100 4.68700 28.79000 1.000 23.45785 378 PHE A CA 1
ATOM 2785 C C . PHE A 1 378 ? 18.81700 4.76800 27.53000 1.000 24.32008 378 PHE A C 1
ATOM 2786 O O . PHE A 1 378 ? 18.46100 4.16400 26.51400 1.000 26.02719 378 PHE A O 1
ATOM 2794 N N . VAL A 1 379 ? 19.92000 5.52400 27.55700 1.000 23.15061 379 VAL A N 1
ATOM 2795 C CA . VAL A 1 379 ? 20.72100 5.70900 26.34800 1.000 22.55762 379 VAL A CA 1
ATOM 2796 C C . VAL A 1 379 ? 21.22600 4.37100 25.82300 1.000 23.19392 379 VAL A C 1
ATOM 2797 O O . VAL A 1 379 ? 21.86200 3.59600 26.54800 1.000 25.88895 379 VAL A O 1
ATOM 2801 N N . ASP A 1 380 ? 20.97200 4.11800 24.54200 1.000 22.95636 380 ASP A N 1
ATOM 2802 C CA . ASP A 1 380 ? 21.27300 2.83900 23.90200 1.000 23.45711 380 ASP A CA 1
ATOM 2803 C C . ASP A 1 380 ? 22.76400 2.74500 23.60100 1.000 22.63663 380 ASP A C 1
ATOM 2804 O O . ASP A 1 380 ? 23.26400 3.42900 22.70100 1.000 23.68311 380 ASP A O 1
ATOM 2809 N N . LEU A 1 381 ? 23.46600 1.86900 24.33000 1.000 22.11786 381 LEU A N 1
ATOM 2810 C CA . LEU A 1 381 ? 24.90700 1.74600 24.14700 1.000 22.94808 381 LEU A CA 1
ATOM 2811 C C . LEU A 1 381 ? 25.27300 1.27700 22.74100 1.000 22.80666 381 LEU A C 1
ATOM 2812 O O . LEU A 1 381 ? 26.38700 1.55100 22.28200 1.000 22.10223 381 LEU A O 1
ATOM 2817 N N . ASN A 1 382 ? 24.35600 0.60400 22.03900 1.000 25.37964 382 ASN A N 1
ATOM 2818 C CA . ASN A 1 382 ? 24.62700 0.16400 20.67200 1.000 24.77153 382 ASN A CA 1
ATOM 2819 C C . ASN A 1 382 ? 24.91400 1.32600 19.72900 1.000 25.06814 382 ASN A C 1
ATOM 2820 O O . ASN A 1 382 ? 25.50800 1.11600 18.66300 1.000 28.84266 382 ASN A O 1
ATOM 2825 N N . LEU A 1 383 ? 24.50400 2.54200 20.08800 1.000 24.81296 383 LEU A N 1
ATOM 2826 C CA . LEU A 1 383 ? 24.80500 3.70600 19.26300 1.000 24.46494 383 LEU A CA 1
ATOM 2827 C C . LEU A 1 383 ? 26.27400 4.10800 19.30500 1.000 21.70927 383 LEU A C 1
ATOM 2828 O O . LEU A 1 383 ? 26.67000 5.01100 18.55900 1.000 23.78184 383 LEU A O 1
ATOM 2833 N N . PHE A 1 384 ? 27.09400 3.47600 20.15300 1.000 22.35432 384 PHE A N 1
ATOM 2834 C CA . PHE A 1 384 ? 28.46500 3.91700 20.39300 1.000 22.78120 384 PHE A CA 1
ATOM 2835 C C . PHE A 1 384 ? 29.48300 2.81300 20.13500 1.000 22.77145 384 PHE A C 1
ATOM 2836 O O . PHE A 1 384 ? 30.53000 2.74700 20.78100 1.000 25.20936 384 PHE A O 1
ATOM 2844 N N . LYS A 1 385 ? 29.19500 1.96400 19.16800 1.000 25.99209 385 LYS A N 1
ATOM 2845 C CA . LYS A 1 385 ? 30.00400 0.77800 18.94600 1.000 27.83068 385 LYS A CA 1
ATOM 2846 C C . LYS A 1 385 ? 30.58600 0.67500 17.54600 1.000 32.83999 385 LYS A C 1
ATOM 2847 O O . LYS A 1 385 ? 31.63400 0.04600 17.38200 1.000 37.35702 385 LYS A O 1
ATOM 2853 N N . ASN A 1 386 ? 29.96000 1.27600 16.53600 1.000 35.96805 386 ASN A N 1
ATOM 2854 C CA . ASN A 1 386 ? 30.52200 1.20300 15.19300 1.000 44.00500 386 ASN A CA 1
ATOM 2855 C C . ASN A 1 386 ? 31.61900 2.24400 15.00900 1.000 52.23267 386 ASN A C 1
ATOM 2856 O O . ASN A 1 386 ? 31.40700 3.43800 15.25400 1.000 49.31744 386 ASN A O 1
ATOM 2861 N N . GLU A 1 387 ? 32.78400 1.77600 14.56200 1.000 59.81655 387 GLU A N 1
ATOM 2862 C CA . GLU A 1 387 ? 33.99800 2.57900 14.40500 1.000 65.05373 387 GLU A CA 1
ATOM 2863 C C . GLU A 1 387 ? 34.47800 3.14300 15.73800 1.000 65.87809 387 GLU A C 1
ATOM 2864 O O . GLU A 1 387 ? 34.87700 2.38900 16.62800 1.000 68.00930 387 GLU A O 1
#

Organism: NCBI:txid1423959

Secondary structure (DSSP, 8-state):
-EEEEEEE---EEPPGGGS--TT-STTEEEEEEEE-SS-EEEEEEEEE-TT---EEEEEEEEE-BSSTT-B-GGG-EE--BTTBS-EEE-TT-EEEPPPEEEEE-TT-EEEEEEEES---S--EEES--SS-EEEEES--TT-SS-SSPEEES-EESEEEEEEEESS--EEEE---HHHHTTTSPTTT--SHHHHHHHHHHTSGGGTTEEEE----TTB-SSS-BSSS-HHHHHHHHHSSSSSEEEEEE---HHHHHT--SHHHHHHHHHHHHHHHH--HHHHHTT-EEEEE--PPPSSTTTTSHHHHHHHHHHHHHHHHSS-SSEEE-TTT------HHHHH---SS-GGGG---

InterPro domains:
  IPR013830 SGNH hydrolase-type esterase domain [PF13472] (206-394)
  IPR036514 SGNH hydrolase superfamily [G3DSA:3.40.50.1110] (177-403)
  IPR053140 GDSL lipase Rv0518-like [PTHR43784] (20-405)

Solvent-accessible surface area: 14960 Å² total